Protein AF-A0A7W8PCS7-F1 (afdb_monomer)

Radius of gyration: 32.07 Å; Cα contacts (8 Å, |Δi|>4): 501; chains: 1; bounding box: 100×51×96 Å

pLDDT: mean 72.86, std 17.25, range [22.09, 92.94]

Foldseek 3Di:
DDDDDDDPDDPPDDPDPPPPVPDPPPPVVCLQPLDFPPLVVLLVLLVLLLVLLVLLVVLVVVCVVLVFDALVSQVSLCVSDPCQLNVDDSVQGHNHGDNRSSVSNLLSSLVSLLVSLLSLLVSLLVLLVSLLCLLQVDDPDPPDRCGLLNLLVLLLLLLVLLLVLLVLVVVLLVVVQVFFKDWLPDPPPPGCHSVNLLVVLVVLVCCLQPNPDPRLNLLLLCLLVVFPLQLQLQQLLVFLVLVLVVLVLLLVLLVLLLPQDPQPPRDPVNLVSNLVSLVVLLDFSWTQGPNDTDGLVRSLVVSVCSSCVSVPPGPPCDDRSNSSSVSSNVSSVRRPLSSSSVSSVSCSVSSVSVSVSSVSVSVVSVVCSVRPPDPVSSVSNSSSSSSSSSSSSVSSSSSSSSSCSSSSSSVSSSVVSVSSLVSSLVSLVCQQNTMDGPVSHRDPSSVVSNVVSVPDDD

Mean predicted aligned error: 13.38 Å

Solvent-accessible surface area (backbone atoms only — not comparable to full-atom values): 25421 Å² total; per-residue (Å²): 140,88,85,90,78,89,88,86,85,87,86,83,85,82,88,78,75,81,77,79,74,74,86,69,71,76,64,58,73,60,63,67,66,71,67,64,73,95,46,58,70,42,52,50,49,32,50,53,30,50,55,52,37,51,53,44,52,51,52,49,52,50,35,60,74,60,69,22,33,22,32,68,58,51,53,54,39,43,75,77,32,84,53,38,42,79,60,55,62,65,87,73,40,43,85,55,63,31,72,62,60,37,67,48,37,52,50,39,41,57,49,49,42,52,53,30,46,44,53,31,46,54,30,38,42,51,51,46,51,52,42,46,35,54,62,38,46,40,62,102,56,99,63,70,77,48,38,48,66,53,56,31,50,50,38,50,49,34,44,52,49,33,28,52,50,32,52,53,50,51,51,40,52,56,53,50,68,75,55,65,44,31,56,67,87,68,76,65,94,50,54,58,48,66,65,56,54,50,49,50,50,50,52,54,51,39,54,75,56,70,40,98,67,86,65,62,43,62,60,48,54,28,50,58,67,69,26,71,39,54,53,54,59,38,50,46,34,73,37,38,63,56,51,44,52,50,51,48,50,51,36,53,41,43,45,60,48,53,72,55,71,58,81,70,72,57,45,75,63,56,54,50,51,42,54,50,42,31,56,60,52,51,53,80,62,71,43,72,55,96,92,38,84,35,40,53,62,57,46,49,50,48,52,51,49,34,61,58,53,57,73,78,76,54,94,79,72,77,70,54,72,71,52,52,35,53,23,44,52,47,45,59,78,64,54,42,51,46,56,24,55,58,34,54,45,67,39,43,66,51,49,54,49,35,41,54,39,49,53,45,38,43,52,48,52,58,50,42,69,78,60,56,86,49,75,66,60,54,67,59,47,50,61,46,51,45,51,21,50,50,38,48,39,50,53,52,47,40,49,34,44,50,51,47,54,52,53,50,50,48,52,50,52,37,51,51,22,53,52,51,50,50,51,52,48,54,51,28,50,51,44,47,72,44,33,16,35,88,84,71,41,48,48,64,63,40,50,54,48,42,64,52,54,72,69,62,81,131

Secondary structure (DSSP, 8-state):
-----S--SSSSS-S--------S-THHHHHTT----S-HHHHHHHHHHHHHHHHHHHHHHHHHHHTSB-HHHHHHHHHHSTTTTTS--GGGS-SS-BSTTHHHHHHHHHHHHHHHHHHHHHHHHHHHHHHHHHHHT--SSSS----HHHHHHHHHHHHHHHHHHHHHHHHHHHHHHHS--EETT-SSS----HHHHHHHHHHHHHHHHHSS-SSHHHHHHHHHTT-HHHHHHHHGGGGHHHHHHHHHHHHHHHHHHHT---TTT--HHHHHHHHHHHHHHTS--EEEETTEEEEHHHHHHHHHHHHHHGGGT-SS----HHHHHHHHHHHHHH--HHHHHHHHHTTHHHHHHHHHHHHHHHHHHHHHHHH---HHHHHHHHHHHHHHHHHHHHHHHHHHHHHHHHHHHHHHHHHHHHHHHHHHHHHHHHHHHHEE-TTSSPPHHHHHHHHHHTT---

Sequence (458 aa):
MFNQSMNAGLNAGVDDYDTDLEVVPQIVETIGTGAPPELEEETEAITAMEERIEDLLVLRAEIRKQRGMSQALAIEGLRITPDFGDGAPMSFYSLQPGRTRLALASESIVSGIWDAIKSALAALRRMIGKTIRWIKGGSDEEEKDVSLDEAASETEKNIAALVKVAEELLDALKASHQGRYRSRDGGGPAQLSFEQIVEYVQGTSRNYFYGDQPGPEKLFLDLLHNGEYSQAISAIGGLVEGLAVIIRQRVNLLDSIVEKDFRESASAIDVHVVLHDLSELEKPLIVQFEGRSLTLDELNALLRDLRHGGDRKRERDRPAIDELYTAFSRIQRQLNISESIRSLRKLTPLMASMDSHVGALETTVTQLLFHLGSDEVTEMLCPALLSAVAKLGRDVSDLGVLVHNVLSYAAGIRLTAQMAIRLAKDITHFIVENIVDETGKAPVEWMELGARLERIRY

Structure (mmCIF, N/CA/C/O backbone):
data_AF-A0A7W8PCS7-F1
#
_entry.id   AF-A0A7W8PCS7-F1
#
loop_
_atom_site.group_PDB
_atom_site.id
_atom_site.type_symbol
_atom_site.label_atom_id
_atom_site.label_alt_id
_atom_site.label_comp_id
_atom_site.label_asym_id
_atom_site.label_entity_id
_atom_site.label_seq_id
_atom_site.pdbx_PDB_ins_code
_atom_site.Cartn_x
_atom_site.Cartn_y
_atom_site.Cartn_z
_atom_site.occupancy
_atom_site.B_iso_or_equiv
_atom_site.auth_seq_id
_atom_site.auth_comp_id
_atom_site.auth_asym_id
_atom_site.auth_atom_id
_atom_site.pdbx_PDB_model_num
ATOM 1 N N . MET A 1 1 ? -66.030 31.370 19.483 1.00 35.72 1 MET A N 1
ATOM 2 C CA . MET A 1 1 ? -66.066 30.222 20.416 1.00 35.72 1 MET A CA 1
ATOM 3 C C . MET A 1 1 ? -65.594 28.983 19.672 1.00 35.72 1 MET A C 1
ATOM 5 O O . MET A 1 1 ? -65.906 28.879 18.495 1.00 35.72 1 MET A O 1
ATOM 9 N N . PHE A 1 2 ? -64.914 28.094 20.406 1.00 22.09 2 PHE A N 1
ATOM 10 C CA . PHE A 1 2 ? -64.320 26.791 20.056 1.00 22.09 2 PHE A CA 1
ATOM 11 C C . PHE A 1 2 ? -62.859 26.727 19.550 1.00 22.09 2 PHE A C 1
ATOM 13 O O . PHE A 1 2 ? -62.557 26.976 18.391 1.00 22.09 2 PHE A O 1
ATOM 20 N N . ASN A 1 3 ? -62.017 26.310 20.512 1.00 23.69 3 ASN A N 1
ATOM 21 C CA . ASN A 1 3 ? -60.804 25.479 20.494 1.00 23.69 3 ASN A CA 1
ATOM 22 C C . ASN A 1 3 ? -59.566 25.889 19.679 1.00 23.69 3 ASN A C 1
ATOM 24 O O . ASN A 1 3 ? -59.302 25.363 18.604 1.00 23.69 3 ASN A O 1
ATOM 28 N N . GLN A 1 4 ? -58.707 26.683 20.327 1.00 25.30 4 GLN A N 1
ATOM 29 C CA . GLN A 1 4 ? -57.254 26.503 20.287 1.00 25.30 4 GLN A CA 1
ATOM 30 C C . GLN A 1 4 ? -56.830 25.808 21.588 1.00 25.30 4 GLN A C 1
ATOM 32 O O . GLN A 1 4 ? -56.930 26.396 22.663 1.00 25.30 4 GLN A O 1
ATOM 37 N N . SER A 1 5 ? -56.384 24.555 21.507 1.00 25.56 5 SER A N 1
ATOM 38 C CA . SER A 1 5 ? -55.728 23.868 22.620 1.00 25.56 5 SER A CA 1
ATOM 39 C C . SER A 1 5 ? -54.672 22.899 22.098 1.00 25.56 5 SER A C 1
ATOM 41 O O . SER A 1 5 ? -54.988 22.041 21.280 1.00 25.56 5 SER A O 1
ATOM 43 N N . MET A 1 6 ? -53.471 23.028 22.667 1.00 27.50 6 MET A N 1
ATOM 44 C CA . MET A 1 6 ? -52.442 21.994 22.819 1.00 27.50 6 MET A CA 1
ATOM 45 C C . MET A 1 6 ? -51.806 21.443 21.537 1.00 27.50 6 MET A C 1
ATOM 47 O O . MET A 1 6 ? -52.223 20.417 21.018 1.00 27.50 6 MET A O 1
ATOM 51 N N . ASN A 1 7 ? -50.739 22.107 21.079 1.00 26.80 7 ASN A N 1
ATOM 52 C CA . ASN A 1 7 ? -49.575 21.430 20.477 1.00 26.80 7 ASN A CA 1
ATOM 53 C C . ASN A 1 7 ? -48.303 22.305 20.430 1.00 26.80 7 ASN A C 1
ATOM 55 O O . ASN A 1 7 ? -47.402 22.070 19.633 1.00 26.80 7 ASN A O 1
ATOM 59 N N . ALA A 1 8 ? -48.205 23.318 21.293 1.00 25.59 8 ALA A N 1
ATOM 60 C CA . ALA A 1 8 ? -47.014 24.151 21.423 1.00 25.59 8 ALA A CA 1
ATOM 61 C C . ALA A 1 8 ? -46.403 23.896 22.804 1.00 25.59 8 ALA A C 1
ATOM 63 O O . ALA A 1 8 ? -46.869 24.462 23.790 1.00 25.59 8 ALA A O 1
ATOM 64 N N . GLY A 1 9 ? -45.431 22.986 22.891 1.00 25.06 9 GLY A N 1
ATOM 65 C CA . GLY A 1 9 ? -44.785 22.692 24.174 1.00 25.06 9 GLY A CA 1
ATOM 66 C C . GLY A 1 9 ? -43.694 21.621 24.204 1.00 25.06 9 GLY A C 1
ATOM 67 O O . GLY A 1 9 ? -43.386 21.171 25.296 1.00 25.06 9 GLY A O 1
ATOM 68 N N . LEU A 1 10 ? -43.121 21.196 23.068 1.00 26.69 10 LEU A N 1
ATOM 69 C CA . LEU A 1 10 ? -42.016 20.215 23.055 1.00 26.69 10 LEU A CA 1
ATOM 70 C C . LEU A 1 10 ? -40.837 20.565 22.123 1.00 26.69 10 LEU A C 1
ATOM 72 O O . LEU A 1 10 ? -39.890 19.798 22.054 1.00 26.69 10 LEU A O 1
ATOM 76 N N . ASN A 1 11 ? -40.841 21.732 21.465 1.00 29.06 11 ASN A N 1
ATOM 77 C CA . ASN A 1 11 ? -39.779 22.146 20.526 1.00 29.06 11 ASN A CA 1
ATOM 78 C C . ASN A 1 11 ? -39.119 23.485 20.905 1.00 29.06 11 ASN A C 1
ATOM 80 O O . ASN A 1 11 ? -38.812 24.297 20.039 1.00 29.06 11 ASN A O 1
ATOM 84 N N . ALA A 1 12 ? -38.929 23.758 22.193 1.00 25.73 12 ALA A N 1
ATOM 85 C CA . ALA A 1 12 ? -38.220 24.956 22.639 1.00 25.73 12 ALA A CA 1
ATOM 86 C C . ALA A 1 12 ? -37.066 24.542 23.556 1.00 25.73 12 ALA A C 1
ATOM 88 O O . ALA A 1 12 ? -37.267 24.416 24.760 1.00 25.73 12 ALA A O 1
ATOM 89 N N . GLY A 1 13 ? -35.885 24.292 22.979 1.00 26.06 13 GLY A N 1
ATOM 90 C CA . GLY A 1 13 ? -34.669 24.093 23.778 1.00 26.06 13 GLY A CA 1
ATOM 91 C C . GLY A 1 13 ? -33.547 23.226 23.200 1.00 26.06 13 GLY A C 1
ATOM 92 O O . GLY A 1 13 ? -32.742 22.761 23.993 1.00 26.06 13 GLY A O 1
ATOM 93 N N . VAL A 1 14 ? -33.466 22.975 21.885 1.00 30.11 14 VAL A N 1
ATOM 94 C CA . VAL A 1 14 ? -32.382 22.139 21.301 1.00 30.11 14 VAL A CA 1
ATOM 95 C C . VAL A 1 14 ? -31.400 22.938 20.421 1.00 30.11 14 VAL A C 1
ATOM 97 O O . VAL A 1 14 ? -30.442 22.377 19.907 1.00 30.11 14 VAL A O 1
ATOM 100 N N . ASP A 1 15 ? -31.562 24.257 20.299 1.00 27.44 15 ASP A N 1
ATOM 101 C CA . ASP A 1 15 ? -30.831 25.051 19.293 1.00 27.44 15 ASP A CA 1
ATOM 102 C C . ASP A 1 15 ? -29.616 25.842 19.817 1.00 27.44 15 ASP A C 1
ATOM 104 O O . ASP A 1 15 ? -29.203 26.789 19.160 1.00 27.44 15 ASP A O 1
ATOM 108 N N . ASP A 1 16 ? -29.015 25.488 20.960 1.00 26.64 16 ASP A N 1
ATOM 109 C CA . ASP A 1 16 ? -27.840 26.236 21.463 1.00 26.64 16 ASP A CA 1
ATOM 110 C C . ASP A 1 16 ? -26.758 25.351 22.108 1.00 26.64 16 ASP A C 1
ATOM 112 O O . ASP A 1 16 ? -26.141 25.702 23.114 1.00 26.64 16 ASP A O 1
ATOM 116 N N . TYR A 1 17 ? -26.503 24.176 21.522 1.00 32.69 17 TYR A N 1
ATOM 117 C CA . TYR A 1 17 ? -25.224 23.504 21.753 1.00 32.69 17 TYR A CA 1
ATOM 118 C C . TYR A 1 17 ? -24.184 24.145 20.844 1.00 32.69 17 TYR A C 1
ATOM 120 O O . TYR A 1 17 ? -24.007 23.725 19.701 1.00 32.69 17 TYR A O 1
ATOM 128 N N . ASP A 1 18 ? -23.534 25.175 21.382 1.00 27.67 18 ASP A N 1
ATOM 129 C CA . ASP A 1 18 ? -22.300 25.768 20.876 1.00 27.67 18 ASP A CA 1
ATOM 130 C C . ASP A 1 18 ? -21.301 24.625 20.628 1.00 27.67 18 ASP A C 1
ATOM 132 O O . ASP A 1 18 ? -20.726 24.023 21.541 1.00 27.67 18 ASP A O 1
ATOM 136 N N . THR A 1 19 ? -21.239 24.189 19.372 1.00 35.00 19 THR A N 1
ATOM 137 C CA . THR A 1 19 ? -20.395 23.094 18.918 1.00 35.00 19 THR A CA 1
ATOM 138 C C . THR A 1 19 ? -18.961 23.587 18.873 1.00 35.00 19 THR A C 1
ATOM 140 O O . THR A 1 19 ? -18.465 23.948 17.807 1.00 35.00 19 THR A O 1
ATOM 143 N N . ASP A 1 20 ? -18.278 23.509 20.013 1.00 31.84 20 ASP A N 1
ATOM 144 C CA . ASP A 1 20 ? -16.819 23.398 20.092 1.00 31.84 20 ASP A CA 1
ATOM 145 C C . ASP A 1 20 ? -16.397 22.046 19.479 1.00 31.84 20 ASP A C 1
ATOM 147 O O . ASP A 1 20 ? -15.978 21.100 20.145 1.00 31.84 20 ASP A O 1
ATOM 151 N N . LEU A 1 21 ? -16.582 21.939 18.162 1.00 40.50 21 LEU A N 1
ATOM 152 C CA . LEU A 1 21 ? -16.043 20.904 17.280 1.00 40.50 21 LEU A CA 1
ATOM 153 C C . LEU A 1 21 ? -14.617 21.272 16.834 1.00 40.50 21 LEU A C 1
ATOM 155 O O . LEU A 1 21 ? -14.089 20.709 15.878 1.00 40.50 21 LEU A O 1
ATOM 159 N N . GLU A 1 22 ? -13.990 22.229 17.515 1.00 33.91 22 GLU A N 1
ATOM 160 C CA . GLU A 1 22 ? -12.574 22.514 17.382 1.00 33.91 22 GLU A CA 1
ATOM 161 C C . GLU A 1 22 ? -11.803 21.520 18.258 1.00 33.91 22 GLU A C 1
ATOM 163 O O . GLU A 1 22 ? -12.094 21.340 19.437 1.00 33.91 22 GLU A O 1
ATOM 168 N N . VAL A 1 23 ? -10.795 20.876 17.669 1.00 35.09 23 VAL A N 1
ATOM 169 C CA . VAL A 1 23 ? -9.954 19.815 18.253 1.00 35.09 23 VAL A CA 1
ATOM 170 C C . VAL A 1 23 ? -10.516 18.387 18.123 1.00 35.09 23 VAL A C 1
ATOM 172 O O . VAL A 1 23 ? -10.545 17.601 19.065 1.00 35.09 23 VAL A O 1
ATOM 175 N N . VAL A 1 24 ? -10.821 17.977 16.890 1.00 35.34 24 VAL A N 1
ATOM 176 C CA . VAL A 1 24 ? -10.373 16.651 16.430 1.00 35.34 24 VAL A CA 1
ATOM 177 C C . VAL A 1 24 ? -9.340 16.928 15.340 1.00 35.34 24 VAL A C 1
ATOM 179 O O . VAL A 1 24 ? -9.722 17.440 14.289 1.00 35.34 24 VAL A O 1
ATOM 182 N N . PRO A 1 25 ? -8.034 16.709 15.581 1.00 33.66 25 PRO A N 1
ATOM 183 C CA . PRO A 1 25 ? -7.016 17.027 14.585 1.00 33.66 25 PRO A CA 1
ATOM 184 C C . PRO A 1 25 ? -7.327 16.295 13.274 1.00 33.66 25 PRO A C 1
ATOM 186 O O . PRO A 1 25 ? -7.871 15.190 13.311 1.00 33.66 25 PRO A O 1
ATOM 189 N N . GLN A 1 26 ? -6.975 16.951 12.162 1.00 32.97 26 GLN A N 1
ATOM 190 C CA . GLN A 1 26 ? -7.122 16.694 10.710 1.00 32.97 26 GLN A CA 1
ATOM 191 C C . GLN A 1 26 ? -7.088 15.243 10.177 1.00 32.97 26 GLN A C 1
ATOM 193 O O . GLN A 1 26 ? -7.220 15.011 8.981 1.00 32.97 26 GLN A O 1
ATOM 198 N N . ILE A 1 27 ? -6.996 14.235 11.036 1.00 35.88 27 ILE A N 1
ATOM 199 C CA . ILE A 1 27 ? -7.183 12.819 10.727 1.00 35.88 27 ILE A CA 1
ATOM 200 C C . ILE A 1 27 ? -8.576 12.582 10.093 1.00 35.88 27 ILE A C 1
ATOM 202 O O . ILE A 1 27 ? -8.740 11.682 9.280 1.00 35.88 27 ILE A O 1
ATOM 206 N N . VAL A 1 28 ? -9.584 13.411 10.398 1.00 35.84 28 VAL A N 1
ATOM 207 C CA . VAL A 1 28 ? -10.957 13.277 9.862 1.00 35.84 28 VAL A CA 1
ATOM 208 C C . VAL A 1 28 ? -11.056 13.542 8.350 1.00 35.84 28 VAL A C 1
ATOM 210 O O . VAL A 1 28 ? -11.865 12.889 7.689 1.00 35.84 28 VAL A O 1
ATOM 213 N N . GLU A 1 29 ? -10.220 14.410 7.770 1.00 35.28 29 GLU A N 1
ATOM 214 C CA . GLU A 1 29 ? -10.326 14.761 6.340 1.00 35.28 29 GLU A CA 1
ATOM 215 C C . GLU A 1 29 ? -9.926 13.605 5.403 1.00 35.28 29 GLU A C 1
ATOM 217 O O . GLU A 1 29 ? -10.442 13.506 4.292 1.00 35.28 29 GLU A O 1
ATOM 222 N N . THR A 1 30 ? -9.110 12.655 5.875 1.00 36.28 30 THR A N 1
ATOM 223 C CA . THR A 1 30 ? -8.760 11.424 5.135 1.00 36.28 30 THR A CA 1
ATOM 224 C C . THR A 1 30 ? -9.607 10.206 5.528 1.00 36.28 30 THR A C 1
ATOM 226 O O . THR A 1 30 ? -9.775 9.287 4.727 1.00 36.28 30 THR A O 1
ATOM 229 N N . ILE A 1 31 ? -10.210 10.192 6.725 1.00 40.75 31 ILE A N 1
ATOM 230 C CA . ILE A 1 31 ? -11.092 9.099 7.184 1.00 40.75 31 ILE A CA 1
ATOM 231 C C . ILE A 1 31 ? -12.444 9.109 6.444 1.00 40.75 31 ILE A C 1
ATOM 233 O O . ILE A 1 31 ? -13.017 8.046 6.190 1.00 40.75 31 ILE A O 1
ATOM 237 N N . GLY A 1 32 ? -12.959 10.292 6.090 1.00 34.09 32 GLY A N 1
ATOM 238 C CA . GLY A 1 32 ? -14.275 10.453 5.458 1.00 34.09 32 GLY A CA 1
ATOM 239 C C . GLY A 1 32 ? -14.321 10.196 3.947 1.00 34.09 32 GLY A C 1
ATOM 240 O O . GLY A 1 32 ? -15.388 9.887 3.420 1.00 34.09 32 GLY A O 1
ATOM 241 N N . THR A 1 33 ? -13.191 10.288 3.240 1.00 35.16 33 THR A N 1
ATOM 242 C CA . THR A 1 33 ? -13.159 10.172 1.769 1.00 35.16 33 THR A CA 1
ATOM 243 C C . THR A 1 33 ? -12.945 8.744 1.277 1.00 35.16 33 THR A C 1
ATOM 245 O O . THR A 1 33 ? -13.315 8.432 0.148 1.00 35.16 33 THR A O 1
ATOM 248 N N . GLY A 1 34 ? -12.381 7.851 2.103 1.00 38.00 34 GLY A N 1
ATOM 249 C CA . GLY A 1 34 ? -12.066 6.480 1.687 1.00 38.00 34 GLY A CA 1
ATOM 250 C C . GLY A 1 34 ? -11.111 6.408 0.492 1.00 38.00 34 GLY A C 1
ATOM 251 O O . GLY A 1 34 ? -11.083 5.380 -0.186 1.00 38.00 34 GLY A O 1
ATOM 252 N N . ALA A 1 35 ? -10.373 7.489 0.222 1.00 37.91 35 ALA A N 1
ATOM 253 C CA . ALA A 1 35 ? -9.422 7.533 -0.868 1.00 37.91 35 ALA A CA 1
ATOM 254 C C . ALA A 1 35 ? -8.229 6.631 -0.508 1.00 37.91 35 ALA A C 1
ATOM 256 O O . ALA A 1 35 ? -7.628 6.816 0.557 1.00 37.91 35 ALA A O 1
ATOM 257 N N . PRO A 1 36 ? -7.913 5.622 -1.342 1.00 46.03 36 PRO A N 1
ATOM 258 C CA . PRO A 1 36 ? -6.699 4.845 -1.177 1.00 46.03 36 PRO A CA 1
ATOM 259 C C . PRO A 1 36 ? -5.480 5.777 -1.242 1.00 46.03 36 PRO A C 1
ATOM 261 O O . PRO A 1 36 ? -5.586 6.907 -1.720 1.00 46.03 36 PRO A O 1
ATOM 264 N N . PRO A 1 37 ? -4.323 5.319 -0.751 1.00 55.72 37 PRO A N 1
ATOM 265 C CA . PRO A 1 37 ? -3.089 6.084 -0.830 1.00 55.72 37 PRO A CA 1
ATOM 266 C C . PRO A 1 37 ? -2.850 6.709 -2.217 1.00 55.72 37 PRO A C 1
ATOM 268 O O . PRO A 1 37 ? -2.984 6.011 -3.221 1.00 55.72 37 PRO A O 1
ATOM 271 N N . GLU A 1 38 ? -2.456 7.990 -2.271 1.00 64.00 38 GLU A N 1
ATOM 272 C CA . GLU A 1 38 ? -2.050 8.686 -3.506 1.00 64.00 38 GLU A CA 1
ATOM 273 C C . GLU A 1 38 ? -0.718 8.110 -4.026 1.00 64.00 38 GLU A C 1
ATOM 275 O O . GLU A 1 38 ? 0.360 8.689 -3.871 1.00 64.00 38 GLU A O 1
ATOM 280 N N . LEU A 1 39 ? -0.791 6.899 -4.577 1.00 72.88 39 LEU A N 1
ATOM 281 C CA . LEU A 1 39 ? 0.263 6.216 -5.331 1.00 72.88 39 LEU A CA 1
ATOM 282 C C . LEU A 1 39 ? -0.055 6.180 -6.829 1.00 72.88 39 LEU A C 1
ATOM 284 O O . LEU A 1 39 ? 0.691 5.574 -7.598 1.00 72.88 39 LEU A O 1
ATOM 288 N N . GLU A 1 40 ? -1.183 6.769 -7.235 1.00 76.31 40 GLU A N 1
ATOM 289 C CA . GLU A 1 40 ? -1.641 6.800 -8.623 1.00 76.31 40 GLU A CA 1
ATOM 290 C C . GLU A 1 40 ? -0.600 7.489 -9.504 1.00 76.31 40 GLU A C 1
ATOM 292 O O . GLU A 1 40 ? -0.167 6.893 -10.483 1.00 76.31 40 GLU A O 1
ATOM 297 N N . GLU A 1 41 ? -0.061 8.635 -9.072 1.00 81.75 41 GLU A N 1
ATOM 298 C CA . GLU A 1 41 ? 1.001 9.345 -9.795 1.00 81.75 41 GLU A CA 1
ATOM 299 C C . GLU A 1 41 ? 2.244 8.475 -10.034 1.00 81.75 41 GLU A C 1
ATOM 301 O O . GLU A 1 41 ? 2.782 8.435 -11.141 1.00 81.75 41 GLU A O 1
ATOM 306 N N . GLU A 1 42 ? 2.737 7.762 -9.014 1.00 86.44 42 GLU A N 1
ATOM 307 C CA . GLU A 1 42 ? 3.893 6.883 -9.188 1.00 86.44 42 GLU A CA 1
ATOM 308 C C . GLU A 1 42 ? 3.573 5.641 -10.029 1.00 86.44 42 GLU A C 1
ATOM 310 O O . GLU A 1 42 ? 4.432 5.179 -10.782 1.00 86.44 42 GLU A O 1
ATOM 315 N N . THR A 1 43 ? 2.352 5.114 -9.931 1.00 82.50 43 THR A N 1
ATOM 316 C CA . THR A 1 43 ? 1.900 3.955 -10.716 1.00 82.50 43 THR A CA 1
ATOM 317 C C . THR A 1 43 ? 1.757 4.321 -12.194 1.00 82.50 43 THR A C 1
ATOM 319 O O . THR A 1 43 ? 2.242 3.595 -13.066 1.00 82.50 43 THR A O 1
ATOM 322 N N . GLU A 1 44 ? 1.160 5.477 -12.485 1.00 85.75 44 GLU A N 1
ATOM 323 C CA . GLU A 1 44 ? 1.086 6.067 -13.822 1.00 85.75 44 GLU A CA 1
ATOM 324 C C . GLU A 1 44 ? 2.481 6.367 -14.364 1.00 85.75 44 GLU A C 1
ATOM 326 O O . GLU A 1 44 ? 2.773 6.044 -15.513 1.00 85.75 44 GLU A O 1
ATOM 331 N N . ALA A 1 45 ? 3.379 6.910 -13.535 1.00 85.50 45 ALA A N 1
ATOM 332 C CA . ALA A 1 45 ? 4.755 7.165 -13.941 1.00 85.50 45 ALA A CA 1
ATOM 333 C C . ALA A 1 45 ? 5.479 5.875 -14.349 1.00 85.50 45 ALA A C 1
ATOM 335 O O . ALA A 1 45 ? 6.154 5.867 -15.374 1.00 85.50 45 ALA A O 1
ATOM 336 N N . ILE A 1 46 ? 5.338 4.784 -13.586 1.00 86.00 46 ILE A N 1
ATOM 337 C CA . ILE A 1 46 ? 5.941 3.491 -13.943 1.00 86.00 46 ILE A CA 1
ATOM 338 C C . ILE A 1 46 ? 5.333 2.951 -15.244 1.00 86.00 46 ILE A C 1
ATOM 340 O O . ILE A 1 46 ? 6.085 2.559 -16.133 1.00 86.00 46 ILE A O 1
ATOM 344 N N . THR A 1 47 ? 4.007 3.006 -15.389 1.00 85.25 47 THR A N 1
ATOM 345 C CA . THR A 1 47 ? 3.299 2.561 -16.605 1.00 85.25 47 THR A CA 1
ATOM 346 C C . THR A 1 47 ? 3.746 3.361 -17.835 1.00 85.25 47 THR A C 1
ATOM 348 O O . THR A 1 47 ? 4.055 2.795 -18.879 1.00 85.25 47 THR A O 1
ATOM 351 N N . ALA A 1 48 ? 3.892 4.681 -17.706 1.00 87.31 48 ALA A N 1
ATOM 352 C CA . ALA A 1 48 ? 4.396 5.533 -18.779 1.00 87.31 48 ALA A CA 1
ATOM 353 C C . ALA A 1 48 ? 5.851 5.197 -19.165 1.00 87.31 48 ALA A C 1
ATOM 355 O O . ALA A 1 48 ? 6.224 5.313 -20.334 1.00 87.31 48 ALA A O 1
ATOM 356 N N . MET A 1 49 ? 6.690 4.768 -18.211 1.00 89.94 49 MET A N 1
ATOM 357 C CA . MET A 1 49 ? 8.043 4.282 -18.520 1.00 89.94 49 MET A CA 1
ATOM 358 C C . MET A 1 49 ? 8.022 2.917 -19.225 1.00 89.94 49 MET A C 1
ATOM 360 O O . MET A 1 49 ? 8.878 2.687 -20.081 1.00 89.94 49 MET A O 1
ATOM 364 N N . GLU A 1 50 ? 7.053 2.045 -18.916 1.00 86.81 50 GLU A N 1
ATOM 365 C CA . GLU A 1 50 ? 6.799 0.797 -19.655 1.00 86.81 50 GLU A CA 1
ATOM 366 C C . GLU A 1 50 ? 6.492 1.059 -21.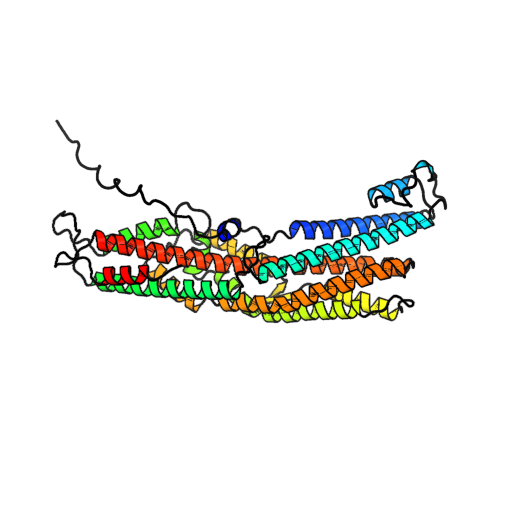126 1.00 86.81 50 GLU A C 1
ATOM 368 O O . GLU A 1 50 ? 7.221 0.575 -21.997 1.00 86.81 50 GLU A O 1
ATOM 373 N N . GLU A 1 51 ? 5.494 1.899 -21.396 1.00 87.88 51 GLU A N 1
ATOM 374 C CA . GLU A 1 51 ? 5.099 2.274 -22.758 1.00 87.88 51 GLU A CA 1
ATOM 375 C C . GLU A 1 51 ? 6.266 2.909 -23.528 1.00 87.88 51 GLU A C 1
ATOM 377 O O . GLU A 1 51 ? 6.550 2.551 -24.672 1.00 87.88 51 GLU A O 1
ATOM 382 N N . ARG A 1 52 ? 7.018 3.807 -22.876 1.00 89.50 52 ARG A N 1
ATOM 383 C CA . ARG A 1 52 ? 8.183 4.461 -23.485 1.00 89.50 52 ARG A CA 1
ATOM 384 C C . ARG A 1 52 ? 9.275 3.465 -23.880 1.00 89.50 52 ARG A C 1
ATOM 386 O O . ARG A 1 52 ? 9.904 3.632 -24.926 1.00 89.50 52 ARG A O 1
ATOM 393 N N . ILE A 1 53 ? 9.544 2.455 -23.052 1.00 87.81 53 ILE A N 1
ATOM 394 C CA . ILE A 1 53 ? 10.557 1.434 -23.351 1.00 87.81 53 ILE A CA 1
ATOM 395 C 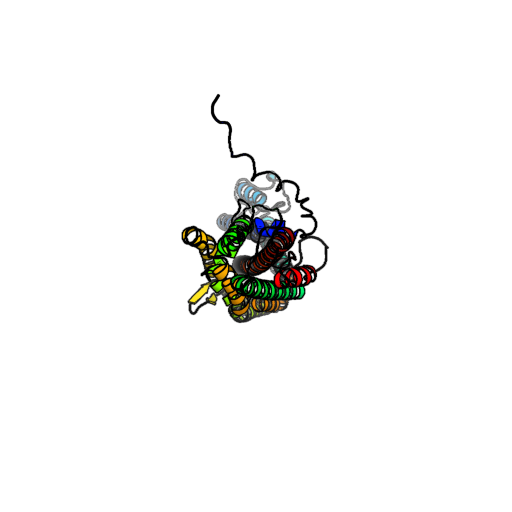C . ILE A 1 53 ? 10.094 0.533 -24.495 1.00 87.81 53 ILE A C 1
ATOM 397 O O . ILE A 1 53 ? 10.899 0.234 -25.380 1.00 87.81 53 ILE A O 1
ATOM 401 N N . GLU A 1 54 ? 8.819 0.145 -24.523 1.00 88.50 54 GLU A N 1
ATOM 402 C CA . GLU A 1 54 ? 8.246 -0.625 -25.630 1.00 88.50 54 GLU A CA 1
ATOM 403 C C . GLU A 1 54 ? 8.379 0.131 -26.960 1.00 88.50 54 GLU A C 1
ATOM 405 O O . GLU A 1 54 ? 8.932 -0.409 -27.923 1.00 88.50 54 GLU A O 1
ATOM 410 N N . ASP A 1 55 ? 7.999 1.410 -26.988 1.00 90.50 55 ASP A N 1
ATOM 411 C CA . ASP A 1 55 ? 8.129 2.279 -28.161 1.00 90.50 55 ASP A CA 1
ATOM 412 C C . ASP A 1 55 ? 9.589 2.379 -28.651 1.00 90.50 55 ASP A C 1
ATOM 414 O O . ASP A 1 55 ? 9.870 2.274 -29.852 1.00 90.50 55 ASP A O 1
ATOM 418 N N . LEU A 1 56 ? 10.555 2.518 -27.733 1.00 90.56 56 LEU A N 1
ATOM 419 C CA . LEU A 1 56 ? 11.985 2.551 -28.064 1.00 90.56 56 LEU A CA 1
ATOM 420 C C . LEU A 1 56 ? 12.498 1.215 -28.623 1.00 90.56 56 LEU A C 1
ATOM 422 O O . LEU A 1 56 ? 13.306 1.209 -29.559 1.00 90.56 56 LEU A O 1
ATOM 426 N N . LEU A 1 57 ? 12.031 0.083 -28.092 1.00 88.12 57 LEU A N 1
ATOM 427 C CA . LEU A 1 57 ? 12.376 -1.249 -28.596 1.00 88.12 57 LEU A CA 1
ATOM 428 C C . LEU A 1 57 ? 11.778 -1.498 -29.988 1.00 88.12 57 LEU A C 1
ATOM 430 O O . LEU A 1 57 ? 12.469 -2.027 -30.865 1.00 88.12 57 LEU A O 1
ATOM 434 N N . VAL A 1 58 ? 10.540 -1.058 -30.229 1.00 90.94 58 VAL A N 1
ATOM 435 C CA . VAL A 1 58 ? 9.889 -1.113 -31.548 1.00 90.94 58 VAL A CA 1
ATOM 436 C C . VAL A 1 58 ? 10.651 -0.260 -32.562 1.00 90.94 58 VAL A C 1
ATOM 438 O O . VAL A 1 58 ? 10.994 -0.745 -33.646 1.00 90.94 58 VAL A O 1
ATOM 441 N N . LEU A 1 59 ? 10.991 0.983 -32.204 1.00 91.44 59 LEU A N 1
ATOM 442 C CA . LEU A 1 59 ? 11.778 1.873 -33.057 1.00 91.44 59 LEU A CA 1
ATOM 443 C C . LEU A 1 59 ? 13.128 1.244 -33.424 1.00 91.44 59 LEU A C 1
ATOM 445 O O . LEU A 1 59 ? 13.542 1.262 -34.586 1.00 91.44 59 LEU A O 1
ATOM 449 N N . ARG A 1 60 ? 13.800 0.625 -32.450 1.00 88.56 60 ARG A N 1
ATOM 450 C CA . ARG A 1 60 ? 15.066 -0.084 -32.662 1.00 88.56 60 ARG A CA 1
ATOM 451 C C . ARG A 1 60 ? 14.928 -1.259 -33.622 1.00 88.56 60 ARG A C 1
ATOM 453 O O . ARG A 1 60 ? 15.766 -1.423 -34.515 1.00 88.56 60 ARG A O 1
ATOM 460 N N . ALA A 1 61 ? 13.886 -2.072 -33.459 1.00 88.94 61 ALA A N 1
ATOM 461 C CA . ALA A 1 61 ? 13.610 -3.199 -34.341 1.00 88.94 61 ALA A CA 1
ATOM 462 C C . ALA A 1 61 ? 13.396 -2.730 -35.789 1.00 88.94 61 ALA A C 1
ATOM 464 O O . ALA A 1 61 ? 13.933 -3.331 -36.726 1.00 88.94 61 ALA A O 1
ATOM 465 N N . GLU A 1 62 ? 12.692 -1.613 -35.980 1.00 90.75 62 GLU A N 1
ATOM 466 C CA . GLU A 1 62 ? 12.460 -1.042 -37.305 1.00 90.75 62 GLU A CA 1
ATOM 467 C C . GLU A 1 62 ? 13.749 -0.460 -37.919 1.00 90.75 62 GLU A C 1
ATOM 469 O O . GLU A 1 62 ? 14.036 -0.722 -39.090 1.00 90.75 62 GLU A O 1
ATOM 474 N N . ILE A 1 63 ? 14.600 0.216 -37.136 1.00 89.19 63 ILE A N 1
ATOM 475 C CA . ILE A 1 63 ? 15.933 0.674 -37.581 1.00 89.19 63 ILE A CA 1
ATOM 476 C C . ILE A 1 63 ? 16.792 -0.507 -38.054 1.00 89.19 63 ILE A C 1
ATOM 478 O O . ILE A 1 63 ? 17.417 -0.450 -39.120 1.00 89.19 63 ILE A O 1
ATOM 482 N N . ARG A 1 64 ? 16.806 -1.610 -37.293 1.00 87.56 64 ARG A N 1
ATOM 483 C CA . ARG A 1 64 ? 17.548 -2.830 -37.654 1.00 87.56 64 ARG A CA 1
ATOM 484 C C . ARG A 1 64 ? 17.014 -3.465 -38.931 1.00 87.56 64 ARG A C 1
ATOM 486 O O . ARG A 1 64 ? 17.798 -3.843 -39.805 1.00 87.56 64 ARG A O 1
ATOM 493 N N . LYS A 1 65 ? 15.691 -3.546 -39.070 1.00 90.31 65 LYS A N 1
ATOM 494 C CA . LYS A 1 65 ? 15.016 -4.084 -40.256 1.00 90.31 65 LYS A CA 1
ATOM 495 C C . LYS A 1 65 ? 15.310 -3.255 -41.507 1.00 90.31 65 LYS A C 1
ATOM 497 O O . LYS A 1 65 ? 15.597 -3.827 -42.557 1.00 90.31 65 LYS A O 1
ATOM 502 N N . GLN A 1 66 ? 15.303 -1.927 -41.392 1.00 89.25 66 GLN A N 1
ATOM 503 C CA . GLN A 1 66 ? 15.633 -1.012 -42.489 1.00 89.25 66 GLN A CA 1
ATOM 504 C C . GLN A 1 66 ? 17.146 -0.886 -42.742 1.00 89.25 66 GLN A C 1
ATOM 506 O O . GLN A 1 66 ? 17.550 -0.346 -43.772 1.00 89.25 66 GLN A O 1
ATOM 511 N N . ARG A 1 67 ? 17.988 -1.411 -41.837 1.00 87.12 67 ARG A N 1
ATOM 512 C CA . ARG A 1 67 ? 19.462 -1.344 -41.877 1.00 87.12 67 ARG A CA 1
ATOM 513 C C . ARG A 1 67 ? 20.000 0.086 -42.016 1.00 87.12 67 ARG A C 1
ATOM 515 O O . ARG A 1 67 ? 21.054 0.304 -42.618 1.00 87.12 67 ARG A O 1
ATOM 522 N N . GLY A 1 68 ? 19.283 1.060 -41.465 1.00 88.31 68 GLY A N 1
ATOM 523 C CA . GLY A 1 68 ? 19.620 2.469 -41.597 1.00 88.31 68 GLY A CA 1
ATOM 524 C C . GLY A 1 68 ? 18.613 3.388 -40.921 1.00 88.31 68 GLY A C 1
ATOM 525 O O . GLY A 1 68 ? 17.511 2.981 -40.569 1.00 88.31 68 GLY A O 1
ATOM 526 N N . MET A 1 69 ? 19.010 4.647 -40.769 1.00 91.81 69 MET A N 1
ATOM 527 C CA . MET A 1 69 ? 18.170 5.732 -40.279 1.00 91.81 69 MET A CA 1
ATOM 528 C C . MET A 1 69 ? 17.537 6.486 -41.438 1.00 91.81 69 MET A C 1
ATOM 530 O O . MET A 1 69 ? 18.210 6.814 -42.417 1.00 91.81 69 MET A O 1
ATOM 534 N N . SER A 1 70 ? 16.257 6.806 -41.291 1.00 92.12 70 SER A N 1
ATOM 535 C CA . SER A 1 70 ? 15.526 7.720 -42.165 1.00 92.12 70 SER A CA 1
ATOM 536 C C . SER A 1 70 ? 14.983 8.896 -41.356 1.00 92.12 70 SER A C 1
ATOM 538 O O . SER A 1 70 ? 14.879 8.829 -40.130 1.00 92.12 70 SER A O 1
ATOM 540 N N . GLN A 1 71 ? 14.602 9.971 -42.042 1.00 91.94 71 GLN A N 1
ATOM 541 C CA . GLN A 1 71 ? 13.963 11.122 -41.407 1.00 91.94 71 GLN A CA 1
ATOM 542 C C . GLN A 1 71 ? 12.673 10.734 -40.664 1.00 91.94 71 GLN A C 1
ATOM 544 O O . GLN A 1 71 ? 12.414 11.264 -39.591 1.00 91.94 71 GLN A O 1
ATOM 549 N N . ALA A 1 72 ? 11.898 9.778 -41.186 1.00 91.62 72 ALA A N 1
ATOM 550 C CA . ALA A 1 72 ? 10.688 9.290 -40.522 1.00 91.62 72 ALA A CA 1
ATOM 551 C C . ALA A 1 72 ? 11.001 8.605 -39.180 1.00 91.62 72 ALA A C 1
ATOM 553 O O . ALA A 1 72 ? 10.356 8.898 -38.180 1.00 91.62 72 ALA A O 1
ATOM 554 N N . LEU A 1 73 ? 12.037 7.758 -39.140 1.00 92.44 73 LEU A N 1
ATOM 555 C CA . LEU A 1 73 ? 12.479 7.102 -37.903 1.00 92.44 73 LEU A CA 1
ATOM 556 C C . LEU A 1 73 ? 13.066 8.099 -36.897 1.00 92.44 73 LEU A C 1
ATOM 558 O O . LEU A 1 73 ? 12.891 7.932 -35.697 1.00 92.44 73 LEU A O 1
ATOM 562 N N . ALA A 1 74 ? 13.742 9.148 -37.368 1.00 90.31 74 ALA A N 1
ATOM 563 C CA . ALA A 1 74 ? 14.260 10.200 -36.496 1.00 90.31 74 ALA A CA 1
ATOM 564 C C . ALA A 1 74 ? 13.145 11.063 -35.879 1.00 90.31 74 ALA A C 1
ATOM 566 O O . ALA A 1 74 ? 13.252 11.444 -34.716 1.00 90.31 74 ALA A O 1
ATOM 567 N N . ILE A 1 75 ? 12.069 11.339 -36.628 1.00 91.62 75 ILE A N 1
ATOM 568 C CA . ILE A 1 75 ? 10.872 12.018 -36.105 1.00 91.62 75 ILE A CA 1
ATOM 569 C C . ILE A 1 75 ? 10.221 11.167 -35.015 1.00 91.62 75 ILE A C 1
ATOM 571 O O . ILE A 1 75 ? 9.879 11.690 -33.957 1.00 91.62 75 ILE A O 1
ATOM 575 N N . GLU A 1 76 ? 10.091 9.864 -35.257 1.00 91.12 76 GLU A N 1
ATOM 576 C CA . GLU A 1 76 ? 9.545 8.935 -34.270 1.00 91.12 76 GLU A CA 1
ATOM 577 C C . GLU A 1 76 ? 10.426 8.863 -33.016 1.00 91.12 76 GLU A C 1
ATOM 579 O O . GLU A 1 76 ? 9.934 8.967 -31.899 1.00 91.12 76 GLU A O 1
ATOM 584 N N . GLY A 1 77 ? 11.748 8.811 -33.190 1.00 89.56 77 GLY A N 1
ATOM 585 C CA . GLY A 1 77 ? 12.696 8.878 -32.081 1.00 89.56 77 GLY A CA 1
ATOM 586 C C . GLY A 1 77 ? 12.573 10.153 -31.248 1.00 89.56 77 GLY A C 1
ATOM 587 O O . GLY A 1 77 ? 12.558 10.073 -30.023 1.00 89.56 77 GLY A O 1
ATOM 588 N N . LEU A 1 78 ? 12.416 11.317 -31.890 1.00 90.25 78 LEU A N 1
ATOM 589 C CA . LEU A 1 78 ? 12.194 12.591 -31.196 1.00 90.25 78 LEU A CA 1
ATOM 590 C C . LEU A 1 78 ? 10.856 12.659 -30.454 1.00 90.25 78 LEU A C 1
ATOM 592 O O . LEU A 1 78 ? 10.751 13.388 -29.470 1.00 90.25 78 LEU A O 1
ATOM 596 N N . ARG A 1 79 ? 9.834 11.930 -30.918 1.00 89.94 79 ARG A N 1
ATOM 597 C CA . ARG A 1 79 ? 8.540 11.824 -30.229 1.00 89.94 79 ARG A CA 1
ATOM 598 C C . ARG A 1 79 ? 8.689 11.125 -28.875 1.00 89.94 79 ARG A C 1
ATOM 600 O O . ARG A 1 79 ? 7.985 11.484 -27.939 1.00 89.94 79 ARG A O 1
ATOM 607 N N . ILE A 1 80 ? 9.601 10.156 -28.787 1.00 89.69 80 ILE A N 1
ATOM 608 C CA . ILE A 1 80 ? 9.766 9.271 -27.626 1.00 89.69 80 ILE A CA 1
ATOM 609 C C . ILE A 1 80 ? 10.874 9.759 -26.675 1.00 89.69 80 ILE A C 1
ATOM 611 O O . ILE A 1 80 ? 10.749 9.662 -25.452 1.00 89.69 80 ILE A O 1
ATOM 615 N N . THR A 1 81 ? 11.971 10.290 -27.221 1.00 85.19 81 THR A N 1
ATOM 616 C CA . THR A 1 81 ? 13.117 10.791 -26.454 1.00 85.19 81 THR A CA 1
ATOM 617 C C . THR A 1 81 ? 13.483 12.202 -26.921 1.00 85.19 81 THR A C 1
ATOM 619 O O . THR A 1 81 ? 13.947 12.374 -28.054 1.00 85.19 81 THR A O 1
ATOM 622 N N . PRO A 1 82 ? 13.321 13.219 -26.053 1.00 78.06 82 PRO A N 1
ATOM 623 C CA . PRO A 1 82 ? 13.890 14.540 -26.288 1.00 78.06 82 PRO A CA 1
ATOM 624 C C . PRO A 1 82 ? 15.398 14.399 -26.528 1.00 78.06 82 PRO A C 1
ATOM 626 O O . PRO A 1 82 ? 16.054 13.615 -25.852 1.00 78.06 82 PRO A O 1
ATOM 629 N N . ASP A 1 83 ? 15.932 15.105 -27.520 1.00 82.06 83 ASP A N 1
ATOM 630 C CA . ASP A 1 83 ? 17.341 15.033 -27.946 1.00 82.06 83 ASP A CA 1
ATOM 631 C C . ASP A 1 83 ? 17.770 13.752 -28.686 1.00 82.06 83 ASP A C 1
ATOM 633 O O . ASP A 1 83 ? 18.965 13.511 -28.873 1.00 82.06 83 ASP A O 1
ATOM 637 N N . PHE A 1 84 ? 16.819 12.969 -29.213 1.00 86.56 84 PHE A N 1
ATOM 638 C CA . PHE A 1 84 ? 17.115 11.807 -30.058 1.00 86.56 84 PHE A CA 1
ATOM 639 C C . PHE A 1 84 ? 18.139 12.108 -31.172 1.00 86.56 84 PHE A C 1
ATOM 641 O O . PHE A 1 84 ? 17.953 12.995 -32.013 1.00 86.56 84 PHE A O 1
ATOM 648 N N . GLY A 1 85 ? 19.221 11.325 -31.208 1.00 80.94 85 GLY A N 1
ATOM 649 C CA . GLY A 1 85 ? 20.314 11.493 -32.163 1.00 80.94 85 GLY A CA 1
ATOM 650 C C . GLY A 1 85 ? 21.160 12.747 -31.921 1.00 80.94 85 GLY A C 1
ATOM 651 O O . GLY A 1 85 ? 21.675 13.320 -32.893 1.00 80.94 85 GLY A O 1
ATOM 652 N N . ASP A 1 86 ? 21.299 13.150 -30.652 1.00 82.00 86 ASP A N 1
ATOM 653 C CA . ASP A 1 86 ? 22.054 14.322 -30.180 1.00 82.00 86 ASP A CA 1
ATOM 654 C C . ASP A 1 86 ? 21.439 15.650 -30.661 1.00 82.00 86 ASP A C 1
ATOM 656 O O . ASP A 1 86 ? 22.115 16.527 -31.202 1.00 82.00 86 ASP A O 1
ATOM 660 N N . GLY A 1 87 ? 20.105 15.749 -30.588 1.00 79.38 87 GLY A N 1
ATOM 661 C CA . GLY A 1 87 ? 19.354 16.965 -30.934 1.00 79.38 87 GLY A CA 1
ATOM 662 C C . GLY A 1 87 ? 19.509 17.429 -32.391 1.00 79.38 87 GLY A C 1
ATOM 663 O O . GLY A 1 87 ? 19.305 18.604 -32.709 1.00 79.38 87 GLY A O 1
ATOM 664 N N . ALA A 1 88 ? 19.908 16.531 -33.297 1.00 81.38 88 ALA A N 1
ATOM 665 C CA . ALA A 1 88 ? 20.195 16.880 -34.683 1.00 81.38 88 ALA A CA 1
ATOM 666 C C . ALA A 1 88 ? 18.954 17.439 -35.402 1.00 81.38 88 ALA A C 1
ATOM 668 O O . ALA A 1 88 ? 17.885 16.822 -35.342 1.00 81.38 88 ALA A O 1
ATOM 669 N N . PRO A 1 89 ? 19.079 18.527 -36.189 1.00 84.31 89 PRO A N 1
ATOM 670 C CA . PRO A 1 89 ? 17.980 18.981 -37.031 1.00 84.31 89 PRO A CA 1
ATOM 671 C C . PRO A 1 89 ? 17.533 17.876 -37.996 1.00 84.31 89 PRO A C 1
ATOM 673 O O . PRO A 1 89 ? 18.368 17.193 -38.590 1.00 84.31 89 PRO A O 1
ATOM 676 N N . MET A 1 90 ? 16.221 17.735 -38.220 1.00 86.19 90 MET A N 1
ATOM 677 C CA . MET A 1 90 ? 15.665 16.679 -39.086 1.00 86.19 90 MET A CA 1
ATOM 678 C C . MET A 1 90 ? 16.225 16.682 -40.514 1.00 86.19 90 MET A C 1
ATOM 680 O O . MET A 1 90 ? 16.288 15.634 -41.149 1.00 86.19 90 MET A O 1
ATOM 684 N N . SER A 1 91 ? 16.697 17.833 -41.000 1.00 84.12 91 SER A N 1
ATOM 685 C CA . SER A 1 91 ? 17.364 17.975 -42.298 1.00 84.12 91 SER A CA 1
ATOM 686 C C . SER A 1 91 ? 18.693 17.215 -42.419 1.00 84.12 91 SER A C 1
ATOM 688 O O . SER A 1 91 ? 19.180 17.042 -43.534 1.00 84.12 91 SER A O 1
ATOM 690 N N . PHE A 1 92 ? 19.280 16.750 -41.310 1.00 83.00 92 PHE A N 1
ATOM 691 C CA . PHE A 1 92 ? 20.474 15.899 -41.318 1.00 83.00 92 PHE A CA 1
ATOM 692 C C . PHE A 1 92 ? 20.174 14.432 -41.649 1.00 83.00 92 PHE A C 1
ATOM 694 O O . PHE A 1 92 ? 21.101 13.692 -41.981 1.00 83.00 92 PHE A O 1
ATOM 701 N N . TYR A 1 93 ? 18.916 13.997 -41.571 1.00 87.19 93 TYR A N 1
ATOM 702 C CA . TYR A 1 93 ? 18.517 12.633 -41.898 1.00 87.19 93 TYR A CA 1
ATOM 703 C C . TYR A 1 93 ? 18.056 12.560 -43.354 1.00 87.19 93 TYR A C 1
ATOM 705 O O . TYR A 1 93 ? 17.376 13.454 -43.856 1.00 87.19 93 TYR A O 1
ATOM 713 N N . SER A 1 94 ? 18.416 11.486 -44.055 1.00 86.06 94 SER A N 1
ATOM 714 C CA . SER A 1 94 ? 17.953 11.255 -45.422 1.00 86.06 94 SER A CA 1
ATOM 715 C C . SER A 1 94 ? 16.515 10.735 -45.438 1.00 86.06 94 SER A C 1
ATOM 717 O O . SER A 1 94 ? 16.092 10.004 -44.543 1.00 86.06 94 SER A O 1
ATOM 719 N N . LEU A 1 95 ? 15.764 11.060 -46.496 1.00 87.31 95 LEU A N 1
ATOM 720 C CA . LEU A 1 95 ? 14.418 10.508 -46.705 1.00 87.31 95 LEU A CA 1
ATOM 721 C C . LEU A 1 95 ? 14.445 8.977 -46.845 1.00 87.31 95 LEU A C 1
ATOM 723 O O . LEU A 1 95 ? 13.523 8.294 -46.413 1.00 87.31 95 LEU A O 1
ATOM 727 N N . GLN A 1 96 ? 15.512 8.439 -47.441 1.00 88.19 96 GLN A N 1
ATOM 728 C CA . GLN A 1 96 ? 15.759 7.001 -47.540 1.00 88.19 96 GLN A CA 1
ATOM 729 C C . GLN A 1 96 ? 16.661 6.515 -46.393 1.00 88.19 96 GLN A C 1
ATOM 731 O O . GLN A 1 96 ? 17.503 7.294 -45.930 1.00 88.19 96 GLN A O 1
ATOM 736 N N . PRO A 1 97 ? 16.540 5.246 -45.958 1.00 88.06 97 PRO A N 1
ATOM 737 C CA . PRO A 1 97 ? 17.396 4.688 -44.918 1.00 88.06 97 PRO A CA 1
ATOM 738 C C . PRO A 1 97 ? 18.880 4.761 -45.292 1.00 88.06 97 PRO A C 1
ATOM 740 O O . PRO A 1 97 ? 19.300 4.276 -46.343 1.00 88.06 97 PRO A O 1
ATOM 743 N N . GLY A 1 98 ? 19.680 5.366 -44.419 1.00 88.06 98 GLY A N 1
ATOM 744 C CA . GLY A 1 98 ? 21.118 5.527 -44.595 1.00 88.06 98 GLY A CA 1
ATOM 745 C C . GLY A 1 98 ? 21.892 5.292 -43.302 1.00 88.06 98 GLY A C 1
ATOM 746 O O . GLY A 1 98 ? 21.329 5.139 -42.224 1.00 88.06 98 GLY A O 1
ATOM 747 N N . ARG A 1 99 ? 23.225 5.279 -43.389 1.00 86.25 99 ARG A N 1
ATOM 748 C CA . ARG A 1 99 ? 24.091 5.130 -42.202 1.00 86.25 99 ARG A CA 1
ATOM 749 C C . ARG A 1 99 ? 24.247 6.431 -41.410 1.00 86.25 99 ARG A C 1
ATOM 751 O O . ARG A 1 99 ? 24.853 6.421 -40.341 1.00 86.25 99 ARG A O 1
ATOM 758 N N . THR A 1 100 ? 23.735 7.541 -41.937 1.00 84.19 100 THR A N 1
ATOM 759 C CA . THR A 1 100 ? 23.832 8.869 -41.329 1.00 84.19 100 THR A CA 1
ATOM 760 C C . THR A 1 100 ? 23.290 8.841 -39.906 1.00 84.19 100 THR A C 1
ATOM 762 O O . THR A 1 100 ? 22.123 8.529 -39.697 1.00 84.19 100 THR A O 1
ATOM 765 N N . ARG A 1 101 ? 24.162 9.134 -38.933 1.00 81.88 101 ARG A N 1
ATOM 766 C CA . ARG A 1 101 ? 23.860 9.134 -37.491 1.00 81.88 101 ARG A CA 1
ATOM 767 C C . ARG A 1 101 ? 23.229 7.842 -36.944 1.00 81.88 101 ARG A C 1
ATOM 769 O O . ARG A 1 101 ? 22.687 7.862 -35.850 1.00 81.88 101 ARG A O 1
ATOM 776 N N . LEU A 1 102 ? 23.351 6.709 -37.640 1.00 84.69 102 LEU A N 1
ATOM 777 C CA . LEU A 1 102 ? 22.807 5.424 -37.179 1.00 84.69 102 LEU A CA 1
ATOM 778 C C . LEU A 1 102 ? 23.376 4.994 -35.818 1.00 84.69 102 LEU A C 1
ATOM 780 O O . LEU A 1 102 ? 22.627 4.514 -34.973 1.00 84.69 102 LEU A O 1
ATOM 784 N N . ALA A 1 103 ? 24.679 5.195 -35.601 1.00 83.56 103 ALA A N 1
ATOM 785 C CA . ALA A 1 103 ? 25.326 4.897 -34.322 1.00 83.56 103 ALA A CA 1
ATOM 786 C C . ALA A 1 103 ? 24.761 5.773 -33.191 1.00 83.56 103 ALA A C 1
ATOM 788 O O . ALA A 1 103 ? 24.251 5.239 -32.216 1.00 83.56 103 ALA A O 1
ATOM 789 N N . LEU A 1 104 ? 24.729 7.095 -33.393 1.00 84.75 104 LEU A N 1
ATOM 790 C CA . LEU A 1 104 ? 24.181 8.050 -32.421 1.00 84.75 104 LEU A CA 1
ATOM 791 C C . LEU A 1 104 ? 22.700 7.791 -32.113 1.00 84.75 104 LEU A C 1
ATOM 793 O O . LEU A 1 104 ? 22.291 7.857 -30.963 1.00 84.75 104 LEU A O 1
ATOM 797 N N . ALA A 1 105 ? 21.890 7.468 -33.125 1.00 84.88 105 ALA A N 1
ATOM 798 C CA . ALA A 1 105 ? 20.486 7.113 -32.929 1.00 84.88 105 ALA A CA 1
ATOM 799 C C . ALA A 1 105 ? 20.336 5.823 -32.104 1.00 84.88 105 ALA A C 1
ATOM 801 O O . ALA A 1 105 ? 19.481 5.751 -31.228 1.00 84.88 105 ALA A O 1
ATOM 802 N N . SER A 1 106 ? 21.193 4.825 -32.342 1.00 84.38 106 SER A N 1
ATOM 803 C CA . SER A 1 106 ? 21.196 3.581 -31.561 1.00 84.38 106 SER A CA 1
ATOM 804 C C . SER A 1 106 ? 21.620 3.834 -30.110 1.00 84.38 106 SER A C 1
ATOM 806 O O . SER A 1 106 ? 20.976 3.332 -29.193 1.00 84.38 106 SER A O 1
ATOM 808 N N . GLU A 1 107 ? 22.637 4.672 -29.892 1.00 84.44 107 GLU A N 1
ATOM 809 C CA . GLU A 1 107 ? 23.064 5.122 -28.559 1.00 84.44 107 GLU A CA 1
ATOM 810 C C . GLU A 1 107 ? 21.950 5.894 -27.837 1.00 84.44 107 GLU A C 1
ATOM 812 O O . GLU A 1 107 ? 21.683 5.625 -26.670 1.00 84.44 107 GLU A O 1
ATOM 817 N N . SER A 1 108 ? 21.236 6.790 -28.532 1.00 87.12 108 SER A N 1
ATOM 818 C CA . SER A 1 108 ? 20.092 7.524 -27.967 1.00 87.12 108 SER A CA 1
ATOM 819 C C . SER A 1 108 ? 18.946 6.604 -27.544 1.00 87.12 108 SER A C 1
ATOM 821 O O . SER A 1 108 ? 18.302 6.862 -26.531 1.00 87.12 108 SER A O 1
ATOM 823 N N . ILE A 1 109 ? 18.690 5.523 -28.290 1.00 87.12 109 ILE A N 1
ATOM 824 C CA . ILE A 1 109 ? 17.688 4.518 -27.906 1.00 87.12 109 ILE A CA 1
ATOM 825 C C . ILE A 1 109 ? 18.124 3.788 -26.640 1.00 87.12 109 ILE A C 1
ATOM 827 O O . ILE A 1 109 ? 17.346 3.697 -25.695 1.00 87.12 109 ILE A O 1
ATOM 831 N N . VAL A 1 110 ? 19.360 3.281 -26.613 1.00 84.81 110 VAL A N 1
ATOM 832 C CA . VAL A 1 110 ? 19.885 2.547 -25.453 1.00 84.81 110 VAL A CA 1
ATOM 833 C C . VAL A 1 110 ? 19.894 3.443 -24.213 1.00 84.81 110 VAL A C 1
ATOM 835 O O . VAL A 1 110 ? 19.420 3.014 -23.165 1.00 84.81 110 VAL A O 1
ATOM 838 N N . SER A 1 111 ? 20.342 4.697 -24.340 1.00 84.88 111 SER A N 1
ATOM 839 C CA . SER A 1 111 ? 20.284 5.679 -23.251 1.00 84.88 111 SER A CA 1
ATOM 840 C C . SER A 1 111 ? 18.852 5.920 -22.787 1.00 84.88 111 SER A C 1
ATOM 842 O O . SER A 1 111 ? 18.572 5.797 -21.601 1.00 84.88 111 SER A O 1
ATOM 844 N N . GLY A 1 112 ? 17.925 6.174 -23.718 1.00 86.44 112 GLY A N 1
ATOM 845 C CA . GLY A 1 112 ? 16.524 6.433 -23.390 1.00 86.44 112 GLY A CA 1
ATOM 846 C C . GLY A 1 112 ? 15.842 5.280 -22.646 1.00 86.44 112 GLY A C 1
ATOM 847 O O . GLY A 1 112 ? 15.053 5.536 -21.739 1.00 86.44 112 GLY A O 1
ATOM 848 N N . ILE A 1 113 ? 16.171 4.025 -22.983 1.00 87.75 113 ILE A N 1
ATOM 849 C CA . ILE A 1 113 ? 15.658 2.837 -22.280 1.00 87.75 113 ILE A CA 1
ATOM 850 C C . ILE A 1 113 ? 16.166 2.812 -20.835 1.00 87.75 113 ILE A C 1
ATOM 852 O O . ILE A 1 113 ? 15.381 2.671 -19.900 1.00 87.75 113 ILE A O 1
ATOM 856 N N . TRP A 1 114 ? 17.474 2.969 -20.633 1.00 86.56 114 TRP A N 1
ATOM 857 C CA . TRP A 1 114 ? 18.067 2.942 -19.296 1.00 86.56 114 TRP A CA 1
ATOM 858 C C . TRP A 1 114 ? 17.632 4.131 -18.429 1.00 86.56 114 TRP A C 1
ATOM 860 O O . TRP A 1 114 ? 17.390 3.954 -17.233 1.00 86.56 114 TRP A O 1
ATOM 870 N N . ASP A 1 115 ? 17.460 5.313 -19.022 1.00 86.38 115 ASP A N 1
ATOM 871 C CA . ASP A 1 115 ? 16.914 6.490 -18.342 1.00 86.38 115 ASP A CA 1
ATOM 872 C C . ASP A 1 115 ? 15.478 6.239 -17.861 1.00 86.38 115 ASP A C 1
ATOM 874 O O . ASP A 1 115 ? 15.142 6.562 -16.721 1.00 86.38 115 ASP A O 1
ATOM 878 N N . ALA A 1 116 ? 14.643 5.598 -18.685 1.00 88.56 116 ALA A N 1
ATOM 879 C CA . ALA A 1 116 ? 13.282 5.226 -18.301 1.00 88.56 116 ALA A CA 1
ATOM 880 C C . ALA A 1 116 ? 13.257 4.185 -17.162 1.00 88.56 116 ALA A C 1
ATOM 882 O O . ALA A 1 116 ? 12.493 4.345 -16.209 1.00 88.56 116 ALA A O 1
ATOM 883 N N . ILE A 1 117 ? 14.147 3.180 -17.183 1.00 89.44 117 ILE A N 1
ATOM 884 C CA . ILE A 1 117 ? 14.307 2.219 -16.071 1.00 89.44 117 ILE A CA 1
ATOM 885 C C . ILE A 1 117 ? 14.680 2.946 -14.778 1.00 89.44 117 ILE A C 1
ATOM 887 O O . ILE A 1 117 ? 14.111 2.679 -13.718 1.00 89.44 117 ILE A O 1
ATOM 891 N N . LYS A 1 118 ? 15.622 3.889 -14.852 1.00 88.19 118 LYS A N 1
ATOM 892 C CA . LYS A 1 118 ? 16.036 4.687 -13.696 1.00 88.19 118 LYS A CA 1
ATOM 893 C C . LYS A 1 118 ? 14.874 5.506 -13.131 1.00 88.19 118 LYS A C 1
ATOM 895 O O . LYS A 1 118 ? 14.673 5.526 -11.918 1.00 88.19 118 LYS A O 1
ATOM 900 N N . SER A 1 119 ? 14.079 6.141 -13.992 1.00 89.31 119 SER A N 1
ATOM 901 C CA . SER A 1 119 ? 12.872 6.863 -13.578 1.00 89.31 119 SER A CA 1
ATOM 902 C C . SER A 1 119 ? 11.837 5.947 -12.914 1.00 89.31 119 SER A C 1
ATOM 904 O O . SER A 1 119 ? 11.262 6.337 -11.896 1.00 89.31 119 SER A O 1
ATOM 906 N N . ALA A 1 120 ? 11.640 4.726 -13.424 1.00 90.62 120 ALA A N 1
ATOM 907 C CA . ALA A 1 120 ? 10.741 3.740 -12.823 1.00 90.62 120 ALA A CA 1
ATOM 908 C C . ALA A 1 120 ? 11.221 3.288 -11.430 1.00 90.62 120 ALA A C 1
ATOM 910 O O . ALA A 1 120 ? 10.432 3.244 -10.486 1.00 90.62 120 ALA A O 1
ATOM 911 N N . LEU A 1 121 ? 12.526 3.040 -11.259 1.00 91.88 121 LEU A N 1
ATOM 912 C CA . LEU A 1 121 ? 13.120 2.726 -9.952 1.00 91.88 121 LEU A CA 1
ATOM 913 C C . LEU A 1 121 ? 12.942 3.881 -8.953 1.00 91.88 121 LEU A C 1
ATOM 915 O O . LEU A 1 121 ? 12.568 3.649 -7.804 1.00 91.88 121 LEU A O 1
ATOM 919 N N . ALA A 1 122 ? 13.135 5.129 -9.384 1.00 90.12 122 ALA A N 1
ATOM 920 C CA . ALA A 1 122 ? 12.914 6.302 -8.537 1.00 90.12 122 ALA A CA 1
ATOM 921 C C . ALA A 1 122 ? 11.436 6.473 -8.130 1.00 90.12 122 ALA A C 1
ATOM 923 O O . ALA A 1 122 ? 11.144 6.874 -7.000 1.00 90.12 122 ALA A O 1
ATOM 924 N N . ALA A 1 123 ? 10.490 6.163 -9.023 1.00 89.31 123 ALA A N 1
ATOM 925 C CA . ALA A 1 123 ? 9.065 6.114 -8.693 1.00 89.31 123 ALA A CA 1
ATOM 926 C C . ALA A 1 123 ? 8.767 5.012 -7.661 1.00 89.31 123 ALA A C 1
ATOM 928 O O . ALA A 1 123 ? 8.171 5.304 -6.625 1.00 89.31 123 ALA A O 1
ATOM 929 N N . LEU A 1 124 ? 9.289 3.796 -7.856 1.00 92.56 124 LEU A N 1
ATOM 930 C CA . LEU A 1 124 ? 9.147 2.691 -6.901 1.00 92.56 124 LEU A CA 1
ATOM 931 C C . LEU A 1 124 ? 9.666 3.061 -5.501 1.00 92.56 124 LEU A C 1
ATOM 933 O O . LEU A 1 124 ? 8.993 2.811 -4.501 1.00 92.56 124 LEU A O 1
ATOM 937 N N . ARG A 1 125 ? 10.831 3.712 -5.403 1.00 92.44 125 ARG A N 1
ATOM 938 C CA . ARG A 1 125 ? 11.367 4.188 -4.114 1.00 92.44 125 ARG A CA 1
ATOM 939 C C . ARG A 1 125 ? 10.446 5.189 -3.427 1.00 92.44 125 ARG A C 1
ATOM 941 O O . ARG A 1 125 ? 10.228 5.092 -2.220 1.00 92.44 125 ARG A O 1
ATOM 948 N N . ARG A 1 126 ? 9.858 6.122 -4.184 1.00 89.19 126 ARG A N 1
ATOM 949 C CA . ARG A 1 126 ? 8.859 7.061 -3.650 1.00 89.19 126 ARG A CA 1
ATOM 950 C C . ARG A 1 126 ? 7.628 6.328 -3.115 1.00 89.19 126 ARG A C 1
ATOM 952 O O . ARG A 1 126 ? 7.207 6.635 -2.000 1.00 89.19 126 ARG A O 1
ATOM 959 N N . MET A 1 127 ? 7.128 5.311 -3.823 1.00 88.69 127 MET A N 1
ATOM 960 C CA . MET A 1 127 ? 6.018 4.470 -3.346 1.00 88.69 127 MET A CA 1
ATOM 961 C C . MET A 1 127 ? 6.362 3.743 -2.040 1.00 88.69 127 MET A C 1
ATOM 963 O O . MET A 1 127 ? 5.569 3.746 -1.095 1.00 88.69 127 MET A O 1
ATOM 967 N N . ILE A 1 128 ? 7.561 3.153 -1.950 1.00 88.81 128 ILE A N 1
ATOM 968 C CA . ILE A 1 128 ? 8.038 2.483 -0.731 1.00 88.81 128 ILE A CA 1
ATOM 969 C C . ILE A 1 128 ? 8.141 3.488 0.421 1.00 88.81 128 ILE A C 1
ATOM 971 O O . ILE A 1 128 ? 7.658 3.216 1.520 1.00 88.81 128 ILE A O 1
ATOM 975 N N . GLY A 1 129 ? 8.715 4.667 0.172 1.00 84.50 129 GLY A N 1
ATOM 976 C CA . GLY A 1 129 ? 8.841 5.743 1.153 1.00 84.50 129 GLY A CA 1
ATOM 977 C C . GLY A 1 129 ? 7.489 6.246 1.666 1.00 84.50 129 GLY A C 1
ATOM 978 O O . GLY A 1 129 ? 7.305 6.358 2.878 1.00 84.50 129 GLY A O 1
ATOM 979 N N . LYS A 1 130 ? 6.522 6.494 0.770 1.00 82.62 130 LYS A N 1
ATOM 980 C CA . LYS A 1 130 ? 5.127 6.829 1.115 1.00 82.62 130 LYS A CA 1
ATOM 981 C C . LYS A 1 130 ? 4.497 5.733 1.984 1.00 82.62 130 LYS A C 1
ATOM 983 O O . LYS A 1 130 ? 4.024 6.018 3.081 1.00 82.62 130 LYS A O 1
ATOM 988 N N . THR A 1 131 ? 4.623 4.469 1.579 1.00 82.44 131 THR A N 1
ATOM 989 C CA . THR A 1 131 ? 4.099 3.318 2.336 1.00 82.44 131 THR A CA 1
ATOM 990 C C . THR A 1 131 ? 4.728 3.201 3.728 1.00 82.44 131 THR A C 1
ATOM 992 O O . THR A 1 131 ? 4.025 2.983 4.712 1.00 82.44 131 THR A O 1
ATOM 995 N N . ILE A 1 132 ? 6.046 3.401 3.854 1.00 80.25 132 ILE A N 1
ATOM 996 C CA . ILE A 1 132 ? 6.743 3.426 5.150 1.00 80.25 132 ILE A CA 1
ATOM 997 C C . ILE A 1 132 ? 6.231 4.567 6.032 1.00 80.25 132 ILE A C 1
ATOM 999 O O . ILE A 1 132 ? 6.042 4.345 7.227 1.00 80.25 132 ILE A O 1
ATOM 1003 N N . ARG A 1 133 ? 6.021 5.768 5.475 1.00 75.44 133 ARG A N 1
ATOM 1004 C CA . ARG A 1 133 ? 5.479 6.920 6.217 1.00 75.44 133 ARG A CA 1
ATOM 1005 C C . ARG A 1 133 ? 4.070 6.635 6.735 1.00 75.44 133 ARG A C 1
ATOM 1007 O O . ARG A 1 133 ? 3.821 6.852 7.919 1.00 75.44 133 ARG A O 1
ATOM 1014 N N . TRP A 1 134 ? 3.208 6.015 5.932 1.00 72.12 134 TRP A N 1
ATOM 1015 C CA . TRP A 1 134 ? 1.875 5.599 6.385 1.00 72.12 134 TRP A CA 1
ATOM 1016 C C . TRP A 1 134 ? 1.917 4.513 7.459 1.00 72.12 134 TRP A C 1
ATOM 1018 O O . TRP A 1 134 ? 1.231 4.634 8.469 1.00 72.12 134 TRP A O 1
ATOM 1028 N N . ILE A 1 135 ? 2.782 3.500 7.317 1.00 69.88 135 ILE A N 1
ATOM 1029 C CA . ILE A 1 135 ? 3.009 2.508 8.385 1.00 69.88 135 ILE A CA 1
ATOM 1030 C C . ILE A 1 135 ? 3.648 3.166 9.626 1.00 69.88 135 ILE A C 1
ATOM 1032 O O . ILE A 1 135 ? 3.675 2.573 10.693 1.00 69.88 135 ILE A O 1
ATOM 1036 N N . LYS A 1 136 ? 4.195 4.380 9.554 1.00 66.25 136 LYS A N 1
ATOM 1037 C CA . LYS A 1 136 ? 4.699 5.087 10.742 1.00 66.25 136 LYS A CA 1
ATOM 1038 C C . LYS A 1 136 ? 3.677 6.035 11.369 1.00 66.25 136 LYS A C 1
ATOM 1040 O O . LYS A 1 136 ? 3.839 6.332 12.549 1.00 66.25 136 LYS A O 1
ATOM 1045 N N . GLY A 1 137 ? 2.623 6.404 10.640 1.00 55.00 137 GLY A N 1
ATOM 1046 C CA . GLY A 1 137 ? 1.595 7.349 11.084 1.00 55.00 137 GLY A CA 1
ATOM 1047 C C . GLY A 1 137 ? 1.851 8.806 10.681 1.00 55.00 137 GLY A C 1
ATOM 1048 O O . GLY A 1 137 ? 1.182 9.687 11.208 1.00 55.00 137 GLY A O 1
ATOM 1049 N N . GLY A 1 138 ? 2.793 9.074 9.770 1.00 53.31 138 GLY A N 1
ATOM 1050 C CA . GLY A 1 138 ? 3.060 10.432 9.281 1.00 53.31 138 GLY A CA 1
ATOM 1051 C C . GLY A 1 138 ? 2.091 10.859 8.173 1.00 53.31 138 GLY A C 1
ATOM 1052 O O . GLY A 1 138 ? 1.829 10.074 7.255 1.00 53.31 138 GLY A O 1
ATOM 1053 N N . SER A 1 139 ? 1.585 12.095 8.245 1.00 46.97 139 SER A N 1
ATOM 1054 C CA . SER A 1 139 ? 1.006 12.812 7.099 1.00 46.97 139 SER A CA 1
ATOM 1055 C C . SER A 1 139 ? 2.124 13.446 6.255 1.00 46.97 139 SER A C 1
ATOM 1057 O O . SER A 1 139 ? 3.295 13.428 6.635 1.00 46.97 139 SER A O 1
ATOM 1059 N N . ASP A 1 140 ? 1.792 13.958 5.067 1.00 46.25 140 ASP A N 1
ATOM 1060 C CA . ASP A 1 140 ? 2.766 14.543 4.133 1.00 46.25 140 ASP A CA 1
ATOM 1061 C C . ASP A 1 140 ? 3.406 15.867 4.610 1.00 46.25 140 ASP A C 1
ATOM 1063 O O . ASP A 1 140 ? 4.286 16.393 3.929 1.00 46.25 140 ASP A O 1
ATOM 1067 N N . GLU A 1 141 ? 3.059 16.365 5.801 1.00 39.97 141 GLU A N 1
ATOM 1068 C CA . GLU A 1 141 ? 3.629 17.575 6.402 1.00 39.97 141 GLU A CA 1
ATOM 1069 C C . GLU A 1 141 ? 4.465 17.250 7.651 1.00 39.97 141 GLU A C 1
ATOM 1071 O O . GLU A 1 141 ? 4.212 16.274 8.351 1.00 39.97 141 GLU A O 1
ATOM 1076 N N . GLU A 1 142 ? 5.480 18.074 7.935 1.00 37.69 142 GLU A N 1
ATOM 1077 C CA . GLU A 1 142 ? 6.464 17.953 9.032 1.00 37.69 142 GLU A CA 1
ATOM 1078 C C . GLU A 1 142 ? 5.869 17.999 10.466 1.00 37.69 142 GLU A C 1
ATOM 1080 O O . GLU A 1 142 ? 6.572 18.292 11.439 1.00 37.69 142 GLU A O 1
ATOM 1085 N N . GLU A 1 143 ? 4.583 17.710 10.647 1.00 36.84 143 GLU A N 1
ATOM 1086 C CA . GLU A 1 143 ? 3.921 17.702 11.943 1.00 36.84 143 GLU A CA 1
ATOM 1087 C C . GLU A 1 143 ? 3.980 16.321 12.597 1.00 36.84 143 GLU A C 1
ATOM 1089 O O . GLU A 1 143 ? 3.402 15.354 12.118 1.00 36.84 143 GLU A O 1
ATOM 1094 N N . LYS A 1 144 ? 4.708 16.277 13.724 1.00 40.88 144 LYS A N 1
ATOM 1095 C CA . LYS A 1 144 ? 4.747 15.231 14.763 1.00 40.88 144 LYS A CA 1
ATOM 1096 C C . LYS A 1 144 ? 4.397 13.820 14.277 1.00 40.88 144 LYS A C 1
ATOM 1098 O O . LYS A 1 144 ? 3.227 13.465 14.206 1.00 40.88 144 LYS A O 1
ATOM 1103 N N . ASP A 1 145 ? 5.432 12.989 14.132 1.00 41.81 145 ASP A N 1
ATOM 1104 C CA . ASP A 1 145 ? 5.343 11.521 14.148 1.00 41.81 145 ASP A CA 1
ATOM 1105 C C . ASP A 1 145 ? 4.467 11.061 15.337 1.00 41.81 145 ASP A C 1
ATOM 1107 O O . ASP A 1 145 ? 4.966 10.828 16.441 1.00 41.81 145 ASP A O 1
ATOM 1111 N N . VAL A 1 146 ? 3.152 10.932 15.140 1.00 50.25 146 VAL A N 1
ATOM 1112 C CA . VAL A 1 146 ? 2.299 10.170 16.050 1.00 50.25 146 VAL A CA 1
ATOM 1113 C C . VAL A 1 146 ? 2.606 8.727 15.721 1.00 50.25 146 VAL A C 1
ATOM 1115 O O . VAL A 1 146 ? 2.112 8.171 14.740 1.00 50.25 146 VAL A O 1
ATOM 1118 N N . SER A 1 147 ? 3.511 8.134 16.494 1.00 59.06 147 SER A N 1
ATOM 1119 C CA . SER A 1 147 ? 3.936 6.766 16.225 1.00 59.06 147 SER A CA 1
ATOM 1120 C C . SER A 1 147 ? 2.712 5.841 16.222 1.00 59.06 147 SER A C 1
ATOM 1122 O O . SER A 1 147 ? 1.817 5.988 17.053 1.00 59.06 147 SER A O 1
ATOM 1124 N N . LEU A 1 148 ? 2.659 4.842 15.335 1.00 61.44 148 LEU A N 1
ATOM 1125 C CA . LEU A 1 148 ? 1.581 3.838 15.366 1.00 61.44 148 LEU A CA 1
ATOM 1126 C C . LEU A 1 148 ? 1.398 3.163 16.738 1.00 61.44 148 LEU A C 1
ATOM 1128 O O . LEU A 1 148 ? 0.326 2.629 17.002 1.00 61.44 148 LEU A O 1
ATOM 1132 N N . ASP A 1 149 ? 2.407 3.176 17.615 1.00 58.25 149 ASP A N 1
ATOM 1133 C CA . ASP A 1 149 ? 2.259 2.708 18.996 1.00 58.25 149 ASP A CA 1
ATOM 1134 C C . ASP A 1 149 ? 1.371 3.641 19.820 1.00 58.25 149 ASP A C 1
ATOM 1136 O O . ASP A 1 149 ? 0.582 3.164 20.632 1.00 58.25 149 ASP A O 1
ATOM 1140 N N . GLU A 1 150 ? 1.476 4.952 19.608 1.00 65.38 150 GLU A N 1
ATOM 1141 C CA . GLU A 1 150 ? 0.563 5.934 20.184 1.00 65.38 150 GLU A CA 1
ATOM 1142 C C . GLU A 1 150 ? -0.831 5.751 19.597 1.00 65.38 150 GLU A C 1
ATOM 1144 O O . GLU A 1 150 ? -1.764 5.618 20.375 1.00 65.38 150 GLU A O 1
ATOM 1149 N N . ALA A 1 151 ? -0.978 5.602 18.276 1.00 63.16 151 ALA A N 1
ATOM 1150 C CA . ALA A 1 151 ? -2.282 5.359 17.650 1.00 63.16 151 ALA A CA 1
ATOM 1151 C C . ALA A 1 151 ? -2.926 4.034 18.109 1.00 63.16 151 ALA A C 1
ATOM 1153 O O . ALA A 1 151 ? -4.119 3.986 18.416 1.00 63.16 151 ALA A O 1
ATOM 1154 N N . ALA A 1 152 ? -2.148 2.952 18.217 1.00 65.94 152 ALA A N 1
ATOM 1155 C CA . ALA A 1 152 ? -2.607 1.667 18.740 1.00 65.94 152 ALA A CA 1
ATOM 1156 C C . ALA A 1 152 ? -2.950 1.761 20.234 1.00 65.94 152 ALA A C 1
ATOM 1158 O O . ALA A 1 152 ? -3.991 1.263 20.649 1.00 65.94 152 ALA A O 1
ATOM 1159 N N . SER A 1 153 ? -2.116 2.428 21.040 1.00 70.19 153 SER A N 1
ATOM 1160 C CA . SER A 1 153 ? -2.355 2.661 22.474 1.00 70.19 153 SER A CA 1
ATOM 1161 C C . SER A 1 153 ? -3.582 3.540 22.709 1.00 70.19 153 SER A C 1
ATOM 1163 O O . SER A 1 153 ? -4.384 3.269 23.596 1.00 70.19 153 SER A O 1
ATOM 1165 N N . GLU A 1 154 ? -3.765 4.578 21.903 1.00 68.69 154 GLU A N 1
ATOM 1166 C CA . GLU A 1 154 ? -4.923 5.464 21.928 1.00 68.69 154 GLU A CA 1
ATOM 1167 C C . GLU A 1 154 ? -6.187 4.707 21.511 1.00 68.69 154 GLU A C 1
ATOM 1169 O O . GLU A 1 154 ? -7.214 4.815 22.174 1.00 68.69 154 GLU A O 1
ATOM 1174 N N . THR A 1 155 ? -6.101 3.854 20.487 1.00 68.00 155 THR A N 1
ATOM 1175 C CA . THR A 1 155 ? -7.195 2.956 20.092 1.00 68.00 155 THR A CA 1
ATOM 1176 C C . THR A 1 155 ? -7.545 1.984 21.226 1.00 68.00 155 THR A C 1
ATOM 1178 O O . THR A 1 155 ? -8.716 1.858 21.571 1.00 68.00 155 THR A O 1
ATOM 1181 N N . GLU A 1 156 ? -6.560 1.363 21.888 1.00 72.00 156 GLU A N 1
ATOM 1182 C CA . GLU A 1 156 ? -6.789 0.501 23.064 1.00 72.00 156 GLU A CA 1
ATOM 1183 C C . GLU A 1 156 ? -7.441 1.261 24.219 1.00 72.00 156 GLU A C 1
ATOM 1185 O O . GLU A 1 156 ? -8.395 0.767 24.820 1.00 72.00 156 GLU A O 1
ATOM 1190 N N . LYS A 1 157 ? -6.955 2.470 24.523 1.00 75.81 157 LYS A N 1
ATOM 1191 C CA . LYS A 1 157 ? -7.515 3.330 25.572 1.00 75.81 157 LYS A CA 1
ATOM 1192 C C . LYS A 1 157 ? -8.955 3.713 25.263 1.00 75.81 157 LYS A C 1
ATOM 1194 O O . LYS A 1 157 ? -9.795 3.617 26.152 1.00 75.81 157 LYS A O 1
ATOM 1199 N N . ASN A 1 158 ? -9.246 4.100 24.024 1.00 70.38 158 ASN A N 1
ATOM 1200 C CA . ASN A 1 158 ? -10.584 4.493 23.599 1.00 70.38 158 ASN A CA 1
ATOM 1201 C C . ASN A 1 158 ? -11.550 3.305 23.608 1.00 70.38 158 ASN A C 1
ATOM 1203 O O . ASN A 1 158 ? -12.664 3.442 24.102 1.00 70.38 158 ASN A O 1
ATOM 1207 N N . ILE A 1 159 ? -11.113 2.119 23.174 1.00 70.31 159 ILE A N 1
ATOM 1208 C CA . ILE A 1 159 ? -11.905 0.885 23.286 1.00 70.31 159 ILE A CA 1
ATOM 1209 C C . ILE A 1 159 ? -12.150 0.521 24.760 1.00 70.31 159 ILE A C 1
ATOM 1211 O O . ILE A 1 159 ? -13.268 0.178 25.136 1.00 70.31 159 ILE A O 1
ATOM 1215 N N . ALA A 1 160 ? -11.132 0.598 25.619 1.00 74.38 160 ALA A N 1
ATOM 1216 C CA . ALA A 1 160 ? -11.284 0.290 27.040 1.00 74.38 160 ALA A CA 1
ATOM 1217 C C . ALA A 1 160 ? -12.211 1.292 27.749 1.00 74.38 160 ALA A C 1
ATOM 1219 O O . ALA A 1 160 ? -13.043 0.895 28.565 1.00 74.38 160 ALA A O 1
ATOM 1220 N N . ALA A 1 161 ? -12.091 2.581 27.419 1.00 71.25 161 ALA A N 1
ATOM 1221 C CA . ALA A 1 161 ? -12.980 3.625 27.910 1.00 71.25 161 ALA A CA 1
ATOM 1222 C C . ALA A 1 161 ? -14.417 3.383 27.439 1.00 71.25 161 ALA A C 1
ATOM 1224 O O . ALA A 1 161 ? -15.327 3.402 28.260 1.00 71.25 161 ALA A O 1
ATOM 1225 N N . LEU A 1 162 ? -14.612 3.069 26.157 1.00 70.62 162 LEU A N 1
ATOM 1226 C CA . LEU A 1 162 ? -15.905 2.721 25.576 1.00 70.62 162 LEU A CA 1
ATOM 1227 C C . LEU A 1 162 ? -16.593 1.579 26.328 1.00 70.62 162 LEU A C 1
ATOM 1229 O O . LEU A 1 162 ? -17.752 1.715 26.711 1.00 70.62 162 LEU A O 1
ATOM 1233 N N . VAL A 1 163 ? -15.888 0.470 26.573 1.00 71.88 163 VAL A N 1
ATOM 1234 C CA . VAL A 1 163 ? -16.474 -0.674 27.287 1.00 71.88 163 VAL A CA 1
ATOM 1235 C C . VAL A 1 163 ? -16.812 -0.327 28.720 1.00 71.88 163 VAL A C 1
ATOM 1237 O O . VAL A 1 163 ? -17.909 -0.636 29.174 1.00 71.88 163 VAL A O 1
ATOM 1240 N N . LYS A 1 164 ? -15.909 0.359 29.417 1.00 76.56 164 LYS A N 1
ATOM 1241 C CA . LYS A 1 164 ? -16.168 0.792 30.785 1.00 76.56 164 LYS A CA 1
ATOM 1242 C C . LYS A 1 164 ? -17.408 1.687 30.856 1.00 76.56 164 LYS A C 1
ATOM 1244 O O . LYS A 1 164 ? -18.251 1.498 31.723 1.00 76.56 164 LYS A O 1
ATOM 1249 N N . VAL A 1 165 ? -17.543 2.630 29.926 1.00 71.06 165 VAL A N 1
ATOM 1250 C CA . VAL A 1 165 ? -18.711 3.513 29.839 1.00 71.06 165 VAL A CA 1
ATOM 1251 C C . VAL A 1 165 ? -19.985 2.732 29.524 1.00 71.06 165 VAL A C 1
ATOM 1253 O O . VAL A 1 165 ? -21.010 2.976 30.154 1.00 71.06 165 VAL A O 1
ATOM 1256 N N . ALA A 1 166 ? -19.921 1.766 28.607 1.00 68.69 166 ALA A N 1
ATOM 1257 C CA . ALA A 1 166 ? -21.043 0.895 28.272 1.00 68.69 166 ALA A CA 1
ATOM 1258 C C . ALA A 1 166 ? -21.514 0.055 29.474 1.00 68.69 166 ALA A C 1
ATOM 1260 O O . ALA A 1 166 ? -22.714 -0.030 29.735 1.00 68.69 166 ALA A O 1
ATOM 1261 N N . GLU A 1 167 ? -20.582 -0.537 30.224 1.00 75.00 167 GLU A N 1
ATOM 1262 C CA . GLU A 1 167 ? -20.872 -1.311 31.437 1.00 75.00 167 GLU A CA 1
ATOM 1263 C C . GLU A 1 167 ? -21.489 -0.427 32.528 1.00 75.00 167 GLU A C 1
ATOM 1265 O O . GLU A 1 167 ? -22.543 -0.764 33.068 1.00 75.00 167 GLU A O 1
ATOM 1270 N N . GLU A 1 168 ? -20.894 0.739 32.802 1.00 74.56 168 GLU A N 1
ATOM 1271 C CA . GLU A 1 168 ? -21.398 1.658 33.827 1.00 74.56 168 GLU A CA 1
ATOM 1272 C C . GLU A 1 168 ? -22.786 2.231 33.475 1.00 74.56 168 GLU A C 1
ATOM 1274 O O . GLU A 1 168 ? -23.630 2.385 34.361 1.00 74.56 168 GLU A O 1
ATOM 1279 N N . LEU A 1 169 ? -23.059 2.503 32.193 1.00 72.31 169 LEU A N 1
ATOM 1280 C CA . LEU A 1 169 ? -24.385 2.911 31.717 1.00 72.31 169 LEU A CA 1
ATOM 1281 C C . LEU A 1 169 ? -25.428 1.801 31.863 1.00 72.31 169 LEU A C 1
ATOM 1283 O O . LEU A 1 169 ? -26.544 2.064 32.313 1.00 72.31 169 LEU A O 1
ATOM 1287 N N . LEU A 1 170 ? -25.085 0.564 31.490 1.00 72.12 170 LEU A N 1
ATOM 1288 C CA . LEU A 1 170 ? -25.980 -0.584 31.649 1.00 72.12 170 LEU A CA 1
ATOM 1289 C C . LEU A 1 170 ? -26.321 -0.829 33.120 1.00 72.12 170 LEU A C 1
ATOM 1291 O O . LEU A 1 170 ? -27.471 -1.134 33.443 1.00 72.12 170 LEU A O 1
ATOM 1295 N N . ASP A 1 171 ? -25.347 -0.687 34.013 1.00 76.50 171 ASP A N 1
ATOM 1296 C CA . ASP A 1 171 ? -25.568 -0.841 35.447 1.00 76.50 171 ASP A CA 1
ATOM 1297 C C . ASP A 1 171 ? -26.431 0.295 36.013 1.00 76.50 171 ASP A C 1
ATOM 1299 O O . ASP A 1 171 ? -27.362 0.023 36.776 1.00 76.50 171 ASP A O 1
ATOM 1303 N N . ALA A 1 172 ? -26.220 1.541 35.572 1.00 72.56 172 ALA A N 1
ATOM 1304 C CA . ALA A 1 172 ? -27.081 2.671 35.928 1.00 72.56 172 ALA A CA 1
ATOM 1305 C C . ALA A 1 172 ? -28.526 2.476 35.432 1.00 72.56 172 ALA A C 1
ATOM 1307 O O . ALA A 1 172 ? -29.477 2.720 36.181 1.00 72.56 172 ALA A O 1
ATOM 1308 N N . LEU A 1 173 ? -28.717 1.966 34.210 1.00 70.69 173 LEU A N 1
ATOM 1309 C CA . LEU A 1 173 ? -30.036 1.625 33.665 1.00 70.69 173 LEU A CA 1
ATOM 1310 C C . LEU A 1 173 ? -30.720 0.516 34.479 1.00 70.69 173 LEU A C 1
ATOM 1312 O O . LEU A 1 173 ? -31.879 0.665 34.863 1.00 70.69 173 LEU A O 1
ATOM 1316 N N . LYS A 1 174 ? -30.013 -0.571 34.814 1.00 73.38 174 LYS A N 1
ATOM 1317 C CA . LYS A 1 174 ? -30.560 -1.661 35.647 1.00 73.38 174 LYS A CA 1
ATOM 1318 C C . LYS A 1 174 ? -30.930 -1.193 37.052 1.00 73.38 174 LYS A C 1
ATOM 1320 O O . LYS A 1 174 ? -31.987 -1.575 37.552 1.00 73.38 174 LYS A O 1
ATOM 1325 N N . ALA A 1 175 ? -30.084 -0.376 37.681 1.00 71.12 175 ALA A N 1
ATOM 1326 C CA . ALA A 1 175 ? -30.372 0.217 38.984 1.00 71.12 175 ALA A CA 1
ATOM 1327 C C . ALA A 1 175 ? -31.615 1.116 38.909 1.00 71.12 175 ALA A C 1
ATOM 1329 O O . ALA A 1 175 ? -32.507 1.030 39.753 1.00 71.12 175 ALA A O 1
ATOM 1330 N N . SER A 1 176 ? -31.741 1.883 37.823 1.00 67.88 176 SER A N 1
ATOM 1331 C CA . SER A 1 176 ? -32.901 2.744 37.581 1.00 67.88 176 SER A CA 1
ATOM 1332 C C . SER A 1 176 ? -34.192 1.962 37.351 1.00 67.88 176 SER A C 1
ATOM 1334 O O . SER A 1 176 ? -35.271 2.416 37.717 1.00 67.88 176 SER A O 1
ATOM 1336 N N . HIS A 1 177 ? -34.111 0.749 36.811 1.00 65.62 177 HIS A N 1
ATOM 1337 C CA . HIS A 1 177 ? -35.280 -0.116 36.676 1.00 65.62 177 HIS A CA 1
ATOM 1338 C C . HIS A 1 177 ? -35.895 -0.494 38.044 1.00 65.62 177 HIS A C 1
ATOM 1340 O O . HIS A 1 177 ? -37.076 -0.839 38.128 1.00 65.62 177 HIS A O 1
ATOM 1346 N N . GLN A 1 178 ? -35.113 -0.421 39.125 1.00 64.94 178 GLN A N 1
ATOM 1347 C CA . GLN A 1 178 ? -35.551 -0.730 40.491 1.00 64.94 178 GLN A CA 1
ATOM 1348 C C . GLN A 1 178 ? -35.996 0.519 41.273 1.00 64.94 178 GLN A C 1
ATOM 1350 O O . GLN A 1 178 ? -36.652 0.394 42.310 1.00 64.94 178 GLN A O 1
ATOM 1355 N N . GLY A 1 179 ? -35.654 1.716 40.785 1.00 64.19 179 GLY A N 1
ATOM 1356 C CA . GLY A 1 179 ? -35.946 2.993 41.430 1.00 64.19 179 GLY A CA 1
ATOM 1357 C C . GLY A 1 179 ? -37.329 3.560 41.094 1.00 64.19 179 GLY A C 1
ATOM 1358 O O . GLY A 1 179 ? -37.971 3.196 40.110 1.00 64.19 179 GLY A O 1
ATOM 1359 N N . ARG A 1 180 ? -37.808 4.487 41.931 1.00 68.44 180 ARG A N 1
ATOM 1360 C CA . ARG A 1 180 ? -39.037 5.259 41.690 1.00 68.44 180 ARG A CA 1
ATOM 1361 C C . ARG A 1 180 ? -38.672 6.715 41.435 1.00 68.44 180 ARG A C 1
ATOM 1363 O O . ARG A 1 180 ? -38.297 7.424 42.366 1.00 68.44 180 ARG A O 1
ATOM 1370 N N . TYR A 1 181 ? -38.826 7.154 40.190 1.00 71.00 181 TYR A N 1
ATOM 1371 C CA . TYR A 1 181 ? -38.411 8.484 39.746 1.00 71.00 181 TYR A CA 1
ATOM 1372 C C . TYR A 1 181 ? -39.582 9.346 39.273 1.00 71.00 181 TYR A C 1
ATOM 1374 O O . TYR A 1 181 ? -40.655 8.841 38.929 1.00 71.00 181 TYR A O 1
ATOM 1382 N N . ARG A 1 182 ? -39.383 10.667 39.280 1.00 67.75 182 ARG A N 1
ATOM 1383 C CA . ARG A 1 182 ? -40.343 11.679 38.812 1.00 67.75 182 ARG A CA 1
ATOM 1384 C C . ARG A 1 182 ? -39.615 12.779 38.038 1.00 67.75 182 ARG A C 1
ATOM 1386 O O . ARG A 1 182 ? -38.429 13.010 38.261 1.00 67.75 182 ARG A O 1
ATOM 1393 N N . SER A 1 183 ? -40.334 13.459 37.147 1.00 68.12 183 SER A N 1
ATOM 1394 C CA . SER A 1 183 ? -39.820 14.651 36.459 1.00 68.12 183 SER A CA 1
ATOM 1395 C C . SER A 1 183 ? -39.696 15.835 37.427 1.00 68.12 183 SER A C 1
ATOM 1397 O O . SER A 1 183 ? -40.549 16.013 38.303 1.00 68.12 183 SER A O 1
ATOM 1399 N N . ARG A 1 184 ? -38.645 16.647 37.260 1.00 68.25 184 ARG A N 1
ATOM 1400 C CA . ARG A 1 184 ? -38.376 17.836 38.085 1.00 68.25 184 ARG A CA 1
ATOM 1401 C C . ARG A 1 184 ? -39.406 18.966 37.879 1.00 68.25 184 ARG A C 1
ATOM 1403 O O . ARG A 1 184 ? -39.742 19.634 38.854 1.00 68.25 184 ARG A O 1
ATOM 1410 N N . ASP A 1 185 ? -39.996 19.105 36.686 1.00 63.06 185 ASP A N 1
ATOM 1411 C CA . ASP A 1 185 ? -40.834 20.263 36.300 1.00 63.06 185 ASP A CA 1
ATOM 1412 C C . ASP A 1 185 ? -42.358 20.091 36.499 1.00 63.06 185 ASP A C 1
ATOM 1414 O O . ASP A 1 185 ? -43.182 20.786 35.907 1.00 63.06 185 ASP A O 1
ATOM 1418 N N . GLY A 1 186 ? -42.771 19.227 37.430 1.00 51.44 186 GLY A N 1
ATOM 1419 C CA . GLY A 1 186 ? -44.034 19.456 38.150 1.00 51.44 186 GLY A CA 1
ATOM 1420 C C . GLY A 1 186 ? -45.348 19.080 37.450 1.00 51.44 186 GLY A C 1
ATOM 1421 O O . GLY A 1 186 ? -46.408 19.552 37.860 1.00 51.44 186 GLY A O 1
ATOM 1422 N N . GLY A 1 187 ? -45.344 18.164 36.483 1.00 42.62 187 GLY A N 1
ATOM 1423 C CA . GLY A 1 187 ? -46.566 17.550 35.941 1.00 42.62 187 GLY A CA 1
ATOM 1424 C C . GLY A 1 187 ? -47.194 16.476 36.847 1.00 42.62 187 GLY A C 1
ATOM 1425 O O . GLY A 1 187 ? -47.472 15.378 36.379 1.00 42.62 187 GLY A O 1
ATOM 1426 N N . GLY A 1 188 ? -47.384 16.742 38.147 1.00 41.31 188 GLY A N 1
ATOM 1427 C CA . GLY A 1 188 ? -47.890 15.752 39.116 1.00 41.31 188 GLY A CA 1
ATOM 1428 C C . GLY A 1 188 ? -47.010 14.490 39.234 1.00 41.31 188 GLY A C 1
ATOM 1429 O O . GLY A 1 188 ? -45.938 14.420 38.638 1.00 41.31 188 GLY A O 1
ATOM 1430 N N . PRO A 1 189 ? -47.407 13.461 40.009 1.00 40.88 189 PRO A N 1
ATOM 1431 C CA . PRO A 1 189 ? -46.699 12.184 40.051 1.00 40.88 189 PRO A CA 1
ATOM 1432 C C . PRO A 1 189 ? -46.978 11.375 38.773 1.00 40.88 189 PRO A C 1
ATOM 1434 O O . PRO A 1 189 ? -47.452 10.246 38.839 1.00 40.88 189 PRO A O 1
ATOM 1437 N N . ALA A 1 190 ? -46.696 11.937 37.600 1.00 44.19 190 ALA A N 1
ATOM 1438 C CA . ALA A 1 190 ? -46.350 11.113 36.461 1.00 44.19 190 ALA A CA 1
ATOM 1439 C C . ALA A 1 190 ? -44.934 10.607 36.752 1.00 44.19 190 ALA A C 1
ATOM 1441 O O . ALA A 1 190 ? -43.946 11.325 36.595 1.00 44.19 190 ALA A O 1
ATOM 1442 N N . GLN A 1 191 ? -44.849 9.393 37.300 1.00 51.38 191 GLN A N 1
ATOM 1443 C CA . GLN A 1 191 ? -43.614 8.625 37.225 1.00 51.38 191 GLN A CA 1
ATOM 1444 C C . GLN A 1 191 ? -43.200 8.661 35.755 1.00 51.38 191 GLN A C 1
ATOM 1446 O O . GLN A 1 191 ? -43.972 8.202 34.913 1.00 51.38 191 GLN A O 1
ATOM 1451 N N . LEU A 1 192 ? -42.040 9.244 35.438 1.00 53.03 192 LEU A N 1
ATOM 1452 C CA . LEU A 1 192 ? -41.417 8.921 34.162 1.00 53.03 192 LEU A CA 1
ATOM 1453 C C . LEU A 1 192 ? -41.197 7.413 34.239 1.00 53.03 192 LEU A C 1
ATOM 1455 O O . LEU A 1 192 ? -40.448 6.936 35.096 1.00 53.03 192 LEU A O 1
ATOM 1459 N N . SER A 1 193 ? -41.967 6.664 33.454 1.00 57.59 193 SER A N 1
ATOM 1460 C CA . SER A 1 193 ? -41.788 5.220 33.389 1.00 57.59 193 SER A CA 1
ATOM 1461 C C . SER A 1 193 ? -40.370 4.961 32.886 1.00 57.59 193 SER A C 1
ATOM 1463 O O . SER A 1 193 ? -39.818 5.748 32.114 1.00 57.59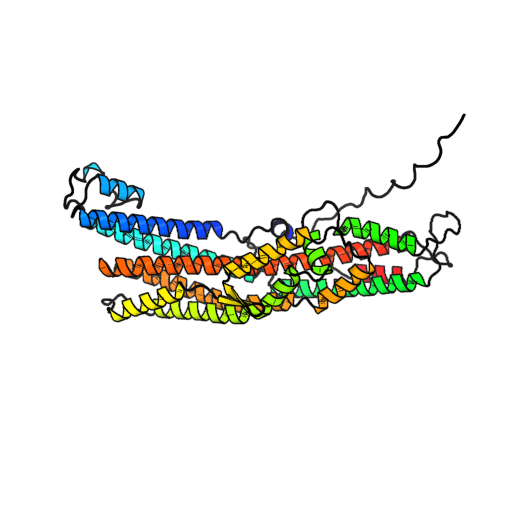 193 SER A O 1
ATOM 1465 N N . PHE A 1 194 ? -39.762 3.863 33.326 1.00 55.25 194 PHE A N 1
ATOM 1466 C CA . PHE A 1 194 ? -38.469 3.423 32.800 1.00 55.25 194 PHE A CA 1
ATOM 1467 C C . PHE A 1 194 ? -38.466 3.411 31.256 1.00 55.25 194 PHE A C 1
ATOM 1469 O O . PHE A 1 194 ? -37.479 3.783 30.633 1.00 55.25 194 PHE A O 1
ATOM 1476 N N . GLU A 1 195 ? -39.617 3.110 30.653 1.00 60.56 195 GLU A N 1
ATOM 1477 C CA . GLU A 1 195 ? -39.874 3.146 29.211 1.00 60.56 195 GLU A CA 1
ATOM 1478 C C . GLU A 1 195 ? -39.633 4.528 28.583 1.00 60.56 195 GLU A C 1
ATOM 1480 O O . GLU A 1 195 ? -39.052 4.595 27.509 1.00 60.56 195 GLU A O 1
ATOM 1485 N N . GLN A 1 196 ? -39.980 5.632 29.251 1.00 63.81 196 GLN A N 1
ATOM 1486 C CA . GLN A 1 196 ? -39.748 6.993 28.738 1.00 63.81 196 GLN A CA 1
ATOM 1487 C C . GLN A 1 196 ? -38.278 7.420 28.831 1.00 63.81 196 GLN A C 1
ATOM 1489 O O . GLN A 1 196 ? -37.791 8.158 27.977 1.00 63.81 196 GLN A O 1
ATOM 1494 N N . ILE A 1 197 ? -37.554 6.939 29.848 1.00 64.00 197 ILE A N 1
ATOM 1495 C CA . ILE A 1 197 ? -36.096 7.118 29.936 1.00 64.00 197 ILE A CA 1
ATOM 1496 C C . ILE A 1 197 ? -35.438 6.342 28.796 1.00 64.00 197 ILE A C 1
ATOM 1498 O O . ILE A 1 197 ? -34.620 6.892 28.068 1.00 64.00 197 ILE A O 1
ATOM 1502 N N . VAL A 1 198 ? -35.844 5.087 28.597 1.00 64.31 198 VAL A N 1
ATOM 1503 C CA . VAL A 1 198 ? -35.373 4.253 27.488 1.00 64.31 198 VAL A CA 1
ATOM 1504 C C . VAL A 1 198 ? -35.695 4.902 26.138 1.00 64.31 198 VAL A C 1
ATOM 1506 O O . VAL A 1 198 ? -34.813 4.964 25.291 1.00 64.31 198 VAL A O 1
ATOM 1509 N N . GLU A 1 199 ? -36.894 5.448 25.939 1.00 66.00 199 GLU A N 1
ATOM 1510 C CA . GLU A 1 199 ? -37.308 6.106 24.692 1.00 66.00 199 GLU A CA 1
ATOM 1511 C C . GLU A 1 199 ? -36.487 7.373 24.397 1.00 66.00 199 GLU A C 1
ATOM 1513 O O . GLU A 1 199 ? -36.021 7.549 23.270 1.00 66.00 199 GLU A O 1
ATOM 1518 N N . TYR A 1 200 ? -36.221 8.214 25.406 1.00 67.00 200 TYR A N 1
ATOM 1519 C CA . TYR A 1 200 ? -35.314 9.360 25.263 1.00 67.00 200 TYR A CA 1
ATOM 1520 C C . TYR A 1 200 ? -33.904 8.907 24.878 1.00 67.00 200 TYR A C 1
ATOM 1522 O O . TYR A 1 200 ? -33.329 9.397 23.906 1.00 67.00 200 TYR A O 1
ATOM 1530 N N . VAL A 1 201 ? -33.359 7.923 25.599 1.00 65.12 201 VAL A N 1
ATOM 1531 C CA . VAL A 1 201 ? -32.026 7.392 25.307 1.00 65.12 201 VAL A CA 1
ATOM 1532 C C . VAL A 1 201 ? -31.978 6.803 23.895 1.00 65.12 201 VAL A C 1
ATOM 1534 O O . VAL A 1 201 ? -30.997 7.018 23.183 1.00 65.12 201 VAL A O 1
ATOM 1537 N N . GLN A 1 202 ? -33.034 6.118 23.448 1.00 64.94 202 GLN A N 1
ATOM 1538 C CA . GLN A 1 202 ? -33.129 5.561 22.097 1.00 64.94 202 GLN A CA 1
ATOM 1539 C C . GLN A 1 202 ? -33.175 6.670 21.042 1.00 64.94 202 GLN A C 1
ATOM 1541 O O . GLN A 1 202 ? -32.473 6.573 20.036 1.00 64.94 202 GLN A O 1
ATOM 1546 N N . GLY A 1 203 ? -33.945 7.736 21.275 1.00 66.06 203 GLY A N 1
ATOM 1547 C CA . GLY A 1 203 ? -34.020 8.902 20.392 1.00 66.06 203 GLY A CA 1
ATOM 1548 C C . GLY A 1 203 ? -32.676 9.620 20.239 1.00 66.06 203 GLY A C 1
ATOM 1549 O O . GLY A 1 203 ? -32.235 9.875 19.120 1.00 66.06 203 GLY A O 1
ATOM 1550 N N . THR A 1 204 ? -31.975 9.870 21.344 1.00 66.12 204 THR A N 1
ATOM 1551 C CA . THR A 1 204 ? -30.662 10.535 21.328 1.00 66.12 204 THR A CA 1
ATOM 1552 C C . THR A 1 204 ? -29.590 9.645 20.697 1.00 66.12 204 THR A C 1
ATOM 1554 O O . THR A 1 204 ? -28.843 10.099 19.832 1.00 66.12 204 THR A O 1
ATOM 1557 N N . SER A 1 205 ? -29.567 8.349 21.034 1.00 63.12 205 SER A N 1
ATOM 1558 C CA . SER A 1 205 ? -28.665 7.368 20.403 1.00 63.12 205 SER A CA 1
ATOM 1559 C C . SER A 1 205 ? -28.880 7.301 18.891 1.00 63.12 205 SER A C 1
ATOM 1561 O O . SER A 1 205 ? -27.926 7.173 18.123 1.00 63.12 205 SER A O 1
ATOM 1563 N N . ARG A 1 206 ? -30.141 7.422 18.456 1.00 62.91 206 ARG A N 1
ATOM 1564 C CA . ARG A 1 206 ? -30.514 7.428 17.045 1.00 62.91 206 ARG A CA 1
ATOM 1565 C C . ARG A 1 206 ? -29.912 8.616 16.299 1.00 62.91 206 ARG A C 1
ATOM 1567 O O . ARG A 1 206 ? -29.358 8.417 15.227 1.00 62.91 206 ARG A O 1
ATOM 1574 N N . ASN A 1 207 ? -29.974 9.814 16.872 1.00 64.94 207 ASN A N 1
ATOM 1575 C CA . ASN A 1 207 ? -29.404 11.010 16.248 1.00 64.94 207 ASN A CA 1
ATOM 1576 C C . ASN A 1 207 ? -27.873 10.953 16.168 1.00 64.94 207 ASN A C 1
ATOM 1578 O O . ASN A 1 207 ? -27.303 11.387 15.172 1.00 64.94 207 ASN A O 1
ATOM 1582 N N . TYR A 1 208 ? -27.217 10.389 17.186 1.00 62.25 208 TYR A N 1
ATOM 1583 C CA . TYR A 1 208 ? -25.758 10.288 17.225 1.00 62.25 208 TYR A CA 1
ATOM 1584 C C . TYR A 1 208 ? -25.196 9.278 16.223 1.00 62.25 208 TYR A C 1
ATOM 1586 O O . TYR A 1 208 ? -24.225 9.586 15.544 1.00 62.25 208 TYR A O 1
ATOM 1594 N N . PHE A 1 209 ? -25.780 8.083 16.123 1.00 60.62 209 PHE A N 1
ATOM 1595 C CA . PHE A 1 209 ? -25.206 7.004 15.308 1.00 60.62 209 PHE A CA 1
ATOM 1596 C C . PHE A 1 209 ? -25.856 6.817 13.933 1.00 60.62 209 PHE A C 1
ATOM 1598 O O . PHE A 1 209 ? -25.245 6.183 13.078 1.00 60.62 209 PHE A O 1
ATOM 1605 N N . TYR A 1 210 ? -27.071 7.337 13.733 1.00 60.12 210 TYR A N 1
ATOM 1606 C CA . TYR A 1 210 ? -27.916 7.074 12.557 1.00 60.12 210 TYR A CA 1
ATOM 1607 C C . TYR A 1 210 ? -28.557 8.356 11.984 1.00 60.12 210 TYR A C 1
ATOM 1609 O O . TYR A 1 210 ? -29.602 8.295 11.331 1.00 60.12 210 TYR A O 1
ATOM 1617 N N . GLY A 1 211 ? -28.008 9.530 12.316 1.00 57.25 211 GLY A N 1
ATOM 1618 C CA . GLY A 1 211 ? -28.410 10.810 11.726 1.00 57.25 211 GLY A CA 1
ATOM 1619 C C . GLY A 1 211 ? -27.818 11.014 10.325 1.00 57.25 211 GLY A C 1
ATOM 1620 O O . GLY A 1 211 ? -26.955 10.256 9.901 1.00 57.25 211 GLY A O 1
ATOM 1621 N N . ASP A 1 212 ? -28.227 12.078 9.627 1.00 46.94 212 ASP A N 1
ATOM 1622 C CA . ASP A 1 212 ? -27.835 12.384 8.233 1.00 46.94 212 ASP A CA 1
ATOM 1623 C C . ASP A 1 212 ? -26.332 12.715 8.024 1.00 46.94 212 ASP A C 1
ATOM 1625 O O . ASP A 1 212 ? -25.947 13.224 6.969 1.00 46.94 212 ASP A O 1
ATOM 1629 N N . GLN A 1 213 ? -25.454 12.456 9.003 1.00 44.69 213 GLN A N 1
ATOM 1630 C CA . GLN A 1 213 ? -24.015 12.659 8.840 1.00 44.69 213 GLN A CA 1
ATOM 1631 C C . GLN A 1 213 ? -23.368 11.472 8.099 1.00 44.69 213 GLN A C 1
ATOM 1633 O O . GLN A 1 213 ? -23.406 10.339 8.583 1.00 44.69 213 GLN A O 1
ATOM 1638 N N . PRO A 1 214 ? -22.734 11.702 6.936 1.00 40.50 214 PRO A N 1
ATOM 1639 C CA . PRO A 1 214 ? -22.118 10.636 6.155 1.00 40.50 214 PRO A CA 1
ATOM 1640 C C . PRO A 1 214 ? -20.860 10.079 6.844 1.00 40.50 214 PRO A C 1
ATOM 1642 O O . PRO A 1 214 ? -19.977 10.838 7.232 1.00 40.50 214 PRO A O 1
ATOM 1645 N N . GLY A 1 215 ? -20.734 8.745 6.932 1.00 51.50 215 GLY A N 1
ATOM 1646 C CA . GLY A 1 215 ? -19.437 8.066 7.131 1.00 51.50 215 GLY A CA 1
ATOM 1647 C C . GLY A 1 215 ? -19.325 7.055 8.290 1.00 51.50 215 GLY A C 1
ATOM 1648 O O . GLY A 1 215 ? -18.932 5.916 8.024 1.00 51.50 215 GLY A O 1
ATOM 1649 N N . PRO A 1 216 ? -19.660 7.393 9.553 1.00 52.34 216 PRO A N 1
ATOM 1650 C CA . PRO A 1 216 ? -19.402 6.525 10.717 1.00 52.34 216 PRO A CA 1
ATOM 1651 C C . PRO A 1 216 ? -20.382 5.351 10.859 1.00 52.34 216 PRO A C 1
ATOM 1653 O O . PRO A 1 216 ? -20.020 4.287 11.365 1.00 52.34 216 PRO A O 1
ATOM 1656 N N . GLU A 1 217 ? -21.618 5.531 10.387 1.00 57.41 217 GLU A N 1
ATOM 1657 C CA . GLU A 1 217 ? -22.750 4.619 10.604 1.00 57.41 217 GLU A CA 1
ATOM 1658 C C . GLU A 1 217 ? -22.493 3.205 10.060 1.00 57.41 217 GLU A C 1
ATOM 1660 O O . GLU A 1 217 ? -22.823 2.211 10.702 1.00 57.41 217 GLU A O 1
ATOM 1665 N N . LYS A 1 218 ? -21.839 3.087 8.899 1.00 64.62 218 LYS A N 1
ATOM 1666 C CA . LYS A 1 218 ? -21.632 1.796 8.220 1.00 64.62 218 LYS A CA 1
ATOM 1667 C C . LYS A 1 218 ? -20.653 0.896 8.952 1.00 64.62 218 LYS A C 1
ATOM 1669 O O . LYS A 1 218 ? -20.917 -0.286 9.155 1.00 64.62 218 LYS A O 1
ATOM 1674 N N . LEU A 1 219 ? -19.517 1.462 9.347 1.00 66.31 219 LEU A N 1
ATOM 1675 C CA . LEU A 1 219 ? -18.509 0.737 10.103 1.00 66.31 219 LEU A CA 1
ATOM 1676 C C . LEU A 1 219 ? -19.033 0.378 11.495 1.00 66.31 219 LEU A C 1
ATOM 1678 O O . LEU A 1 219 ? -18.813 -0.731 11.978 1.00 66.31 219 LEU A O 1
ATOM 1682 N N . PHE A 1 220 ? -19.755 1.309 12.113 1.00 65.94 220 PHE A N 1
ATOM 1683 C CA . PHE A 1 220 ? -20.413 1.094 13.388 1.00 65.94 220 PHE A CA 1
ATOM 1684 C C . PHE A 1 220 ? -21.414 -0.067 13.324 1.00 65.94 220 PHE A C 1
ATOM 1686 O O . PHE A 1 220 ? -21.329 -0.998 14.122 1.00 65.94 220 PHE A O 1
ATOM 1693 N N . LEU A 1 221 ? -22.300 -0.079 12.326 1.00 67.75 221 LEU A N 1
ATOM 1694 C CA . LEU A 1 221 ? -23.204 -1.197 12.058 1.00 67.75 221 LEU A CA 1
ATOM 1695 C C . LEU A 1 221 ? -22.449 -2.491 11.739 1.00 67.75 221 LEU A C 1
ATOM 1697 O O . LEU A 1 221 ? -22.888 -3.578 12.125 1.00 67.75 221 LEU A O 1
ATOM 1701 N N . ASP A 1 222 ? -21.313 -2.409 11.040 1.00 70.62 222 ASP A N 1
ATOM 1702 C CA . ASP A 1 222 ? -20.496 -3.588 10.780 1.00 70.62 222 ASP A CA 1
ATOM 1703 C C . ASP A 1 222 ? -20.016 -4.239 12.084 1.00 70.62 222 ASP A C 1
ATOM 1705 O O . ASP A 1 222 ? -20.283 -5.420 12.328 1.00 70.62 222 ASP A O 1
ATOM 1709 N N . LEU A 1 223 ? -19.423 -3.424 12.956 1.00 69.44 223 LEU A N 1
ATOM 1710 C CA . LEU A 1 223 ? -18.937 -3.791 14.283 1.00 69.44 223 LEU A CA 1
ATOM 1711 C C . LEU A 1 223 ? -20.052 -4.321 15.197 1.00 69.44 223 LEU A C 1
ATOM 1713 O O . LEU A 1 223 ? -19.898 -5.378 15.815 1.00 69.44 223 LEU A O 1
ATOM 1717 N N . LEU A 1 224 ? -21.190 -3.624 15.271 1.00 67.19 224 LEU A N 1
ATOM 1718 C CA . LEU A 1 224 ? -22.313 -3.977 16.148 1.00 67.19 224 LEU A CA 1
ATOM 1719 C C . LEU A 1 224 ? -22.842 -5.394 15.892 1.00 67.19 224 LEU A C 1
ATOM 1721 O O . LEU A 1 224 ? -23.129 -6.161 16.823 1.00 67.19 224 LEU A O 1
ATOM 1725 N N . HIS A 1 225 ? -22.941 -5.758 14.617 1.00 70.44 225 HIS A N 1
ATOM 1726 C CA . HIS A 1 225 ? -23.472 -7.047 14.190 1.00 70.44 225 HIS A CA 1
ATOM 1727 C C . HIS A 1 225 ? -22.375 -8.075 13.886 1.00 70.44 225 HIS A C 1
ATOM 1729 O O . HIS A 1 225 ? -22.684 -9.104 13.285 1.00 70.44 225 HIS A O 1
ATOM 1735 N N . ASN A 1 226 ? -21.123 -7.833 14.301 1.00 70.75 226 ASN A N 1
ATOM 1736 C CA . ASN A 1 226 ? -19.988 -8.725 14.041 1.00 70.75 226 ASN A CA 1
ATOM 1737 C C . ASN A 1 226 ? -19.910 -9.114 12.552 1.00 70.75 226 ASN A C 1
ATOM 1739 O O . ASN A 1 226 ? -20.005 -10.288 12.190 1.00 70.75 226 ASN A O 1
ATOM 1743 N N . GLY A 1 227 ? -19.898 -8.107 11.682 1.00 73.62 227 GLY A N 1
ATOM 1744 C CA . GLY A 1 227 ? -19.962 -8.291 10.242 1.00 73.62 227 GLY A CA 1
ATOM 1745 C C . GLY A 1 227 ? -18.713 -8.870 9.613 1.00 73.62 227 GLY A C 1
ATOM 1746 O O . GLY A 1 227 ? -17.659 -9.001 10.224 1.00 73.62 227 GLY A O 1
ATOM 1747 N N . GLU A 1 228 ? -18.876 -9.280 8.363 1.00 81.06 228 GLU A N 1
ATOM 1748 C CA . GLU A 1 228 ? -17.836 -9.981 7.618 1.00 81.06 228 GLU A CA 1
ATOM 1749 C C . GLU A 1 228 ? -16.604 -9.081 7.414 1.00 81.06 228 GLU A C 1
ATOM 1751 O O . GLU A 1 228 ? -15.481 -9.573 7.465 1.00 81.06 228 GLU A O 1
ATOM 1756 N N . TYR A 1 229 ? -16.785 -7.759 7.281 1.00 79.62 229 TYR A N 1
ATOM 1757 C CA . TYR A 1 229 ? -15.673 -6.816 7.135 1.00 79.62 229 TYR A CA 1
ATOM 1758 C C . TYR A 1 229 ? -14.833 -6.694 8.418 1.00 79.62 229 TYR A C 1
ATOM 1760 O O . TYR A 1 229 ? -13.614 -6.844 8.374 1.00 79.62 229 TYR A O 1
ATOM 1768 N N . SER A 1 230 ? -15.464 -6.482 9.574 1.00 76.94 230 SER A N 1
ATOM 1769 C CA . SER A 1 230 ? -14.796 -6.401 10.883 1.00 76.94 230 SER A CA 1
ATOM 1770 C C . SER A 1 230 ? -14.042 -7.680 11.249 1.00 76.94 230 SER A C 1
ATOM 1772 O O . SER A 1 230 ? -12.924 -7.607 11.774 1.00 76.94 230 SER A O 1
ATOM 1774 N N . GLN A 1 231 ? -14.610 -8.847 10.932 1.00 80.50 231 GLN A N 1
ATOM 1775 C CA . GLN A 1 231 ? -13.937 -10.138 11.092 1.00 80.50 231 GLN A CA 1
ATOM 1776 C C . GLN A 1 231 ? -12.717 -10.245 10.176 1.00 80.50 231 GLN A C 1
ATOM 1778 O O . GLN A 1 231 ? -11.621 -10.544 10.657 1.00 80.50 231 GLN A O 1
ATOM 1783 N N . ALA A 1 232 ? -12.884 -9.918 8.892 1.00 82.62 232 ALA A N 1
ATOM 1784 C CA . ALA A 1 232 ? -11.808 -9.990 7.915 1.00 82.62 232 ALA A CA 1
ATOM 1785 C C . ALA A 1 232 ? -10.638 -9.057 8.276 1.00 82.62 232 ALA A C 1
ATOM 1787 O O . ALA A 1 232 ? -9.487 -9.493 8.283 1.00 82.62 232 ALA A O 1
ATOM 1788 N N . ILE A 1 233 ? -10.907 -7.800 8.658 1.00 79.38 233 ILE A N 1
ATOM 1789 C CA . ILE A 1 233 ? -9.852 -6.863 9.075 1.00 79.38 233 ILE A CA 1
ATOM 1790 C C . ILE A 1 233 ? -9.140 -7.350 10.345 1.00 79.38 233 ILE A C 1
ATOM 1792 O O . ILE A 1 233 ? -7.915 -7.268 10.434 1.00 79.38 233 ILE A O 1
ATOM 1796 N N . SER A 1 234 ? -9.873 -7.907 11.313 1.00 77.25 234 SER A N 1
ATOM 1797 C CA . SER A 1 234 ? -9.277 -8.429 12.554 1.00 77.25 234 SER A CA 1
ATOM 1798 C C . SER A 1 234 ? -8.382 -9.653 12.315 1.00 77.25 234 SER A C 1
ATOM 1800 O O . SER A 1 234 ? -7.469 -9.909 13.101 1.00 77.25 234 SER A O 1
ATOM 1802 N N . ALA A 1 235 ? -8.602 -10.391 11.222 1.00 80.50 235 ALA A N 1
ATOM 1803 C CA . ALA A 1 235 ? -7.770 -11.520 10.814 1.00 80.50 235 ALA A CA 1
ATOM 1804 C C . ALA A 1 235 ? -6.474 -11.102 10.086 1.00 80.50 235 ALA A C 1
ATOM 1806 O O . ALA A 1 235 ? -5.556 -11.919 9.969 1.00 80.50 235 ALA A O 1
ATOM 1807 N N . ILE A 1 236 ? -6.342 -9.839 9.649 1.00 81.69 236 ILE A N 1
ATOM 1808 C CA . ILE A 1 236 ? -5.146 -9.349 8.936 1.00 81.69 236 ILE A CA 1
ATOM 1809 C C . ILE A 1 236 ? -3.885 -9.454 9.796 1.00 81.69 236 ILE A C 1
ATOM 1811 O O . ILE A 1 236 ? -2.812 -9.729 9.259 1.00 81.69 236 ILE A O 1
ATOM 1815 N N . GLY A 1 237 ? -3.984 -9.311 11.122 1.00 76.56 237 GLY A N 1
ATOM 1816 C CA . GLY A 1 237 ? -2.836 -9.491 12.017 1.00 76.56 237 GLY A CA 1
ATOM 1817 C C . GLY A 1 237 ? -2.093 -10.817 11.789 1.00 76.56 237 GLY A C 1
ATOM 1818 O O . GLY A 1 237 ? -0.863 -10.833 11.772 1.00 76.56 237 GLY A O 1
ATOM 1819 N N . GLY A 1 238 ? -2.824 -11.902 11.497 1.00 79.00 238 GLY A N 1
ATOM 1820 C CA . GLY A 1 238 ? -2.250 -13.218 11.188 1.00 79.00 238 GLY A CA 1
ATOM 1821 C C . GLY A 1 238 ? -1.580 -13.323 9.810 1.00 79.00 238 GLY A C 1
ATOM 1822 O O . GLY A 1 238 ? -0.759 -14.212 9.599 1.00 79.00 238 GLY A O 1
ATOM 1823 N N . LEU A 1 239 ? -1.876 -12.411 8.876 1.00 85.19 239 LEU A N 1
ATOM 1824 C CA . LEU A 1 239 ? -1.270 -12.378 7.537 1.00 85.19 239 LEU A CA 1
ATOM 1825 C C . LEU A 1 239 ? 0.118 -11.752 7.513 1.00 85.19 239 LEU A C 1
ATOM 1827 O O . LEU A 1 239 ? 0.923 -12.058 6.630 1.00 85.19 239 LEU A O 1
ATOM 1831 N N . VAL A 1 240 ? 0.396 -10.857 8.460 1.00 83.50 240 VAL A N 1
ATOM 1832 C CA . VAL A 1 240 ? 1.615 -10.045 8.464 1.00 83.50 240 VAL A CA 1
ATOM 1833 C C . VAL A 1 240 ? 2.868 -10.916 8.461 1.00 83.50 240 VAL A C 1
ATOM 1835 O O . VAL A 1 240 ? 3.836 -10.576 7.790 1.00 83.50 240 VAL A O 1
ATOM 1838 N N . GLU A 1 241 ? 2.876 -12.045 9.170 1.00 82.19 241 GLU A N 1
ATOM 1839 C CA . GLU A 1 241 ? 4.041 -12.938 9.182 1.00 82.19 241 GLU A CA 1
ATOM 1840 C C . GLU A 1 241 ? 4.307 -13.548 7.802 1.00 82.19 241 GLU A C 1
ATOM 1842 O O . GLU A 1 241 ? 5.456 -13.591 7.362 1.00 82.19 241 GLU A O 1
ATOM 1847 N N . GLY A 1 242 ? 3.248 -13.933 7.083 1.00 84.50 242 GLY A N 1
ATOM 1848 C CA . GLY A 1 242 ? 3.343 -14.380 5.695 1.00 84.50 242 GLY A CA 1
ATOM 1849 C C . GLY A 1 242 ? 3.878 -13.275 4.785 1.00 84.50 242 GLY A C 1
ATOM 1850 O O . GLY A 1 242 ? 4.839 -13.494 4.052 1.00 84.50 242 GLY A O 1
ATOM 1851 N N . LEU A 1 243 ? 3.335 -12.060 4.900 1.00 87.81 243 LEU A N 1
ATOM 1852 C CA . LEU A 1 243 ? 3.818 -10.897 4.148 1.00 87.81 243 LEU A CA 1
ATOM 1853 C C . LEU A 1 243 ? 5.285 -10.582 4.447 1.00 87.81 243 LEU A C 1
ATOM 1855 O O . LEU A 1 243 ? 6.059 -10.322 3.532 1.00 87.81 243 LEU A O 1
ATOM 1859 N N . ALA A 1 244 ? 5.698 -10.668 5.710 1.00 87.88 244 ALA A N 1
ATOM 1860 C CA . ALA A 1 244 ? 7.075 -10.439 6.122 1.00 87.88 244 ALA A CA 1
ATOM 1861 C C . ALA A 1 244 ? 8.040 -11.451 5.484 1.00 87.88 244 ALA A C 1
ATOM 1863 O O . ALA A 1 244 ? 9.138 -11.080 5.067 1.00 87.88 244 ALA A O 1
ATOM 1864 N N . VAL A 1 245 ? 7.640 -12.724 5.388 1.00 87.88 245 VAL A N 1
ATOM 1865 C CA . VAL A 1 245 ? 8.424 -13.755 4.694 1.00 87.88 245 VAL A CA 1
ATOM 1866 C C . VAL A 1 245 ? 8.563 -13.415 3.214 1.00 87.88 245 VAL A C 1
ATOM 1868 O O . VAL A 1 245 ? 9.677 -13.460 2.694 1.00 87.88 245 VAL A O 1
ATOM 1871 N N . ILE A 1 246 ? 7.472 -13.031 2.552 1.00 88.50 246 ILE A N 1
ATOM 1872 C CA . ILE A 1 246 ? 7.504 -12.767 1.113 1.00 88.50 246 ILE A CA 1
ATOM 1873 C C . ILE A 1 246 ? 8.302 -11.495 0.801 1.00 88.50 246 ILE A C 1
ATOM 1875 O O . ILE A 1 246 ? 9.166 -11.523 -0.069 1.00 88.50 246 ILE A O 1
ATOM 1879 N N . ILE A 1 247 ? 8.114 -10.401 1.548 1.00 90.31 247 ILE A N 1
ATOM 1880 C CA . ILE A 1 247 ? 8.919 -9.177 1.370 1.00 90.31 247 ILE A CA 1
ATOM 1881 C C . ILE A 1 247 ? 10.404 -9.481 1.593 1.00 90.31 247 ILE A C 1
ATOM 1883 O O . ILE A 1 247 ? 11.247 -9.017 0.834 1.00 90.31 247 ILE A O 1
ATOM 1887 N N . ARG A 1 248 ? 10.751 -10.317 2.580 1.00 90.94 248 ARG A N 1
ATOM 1888 C CA . ARG A 1 248 ? 12.144 -10.746 2.778 1.00 90.94 248 ARG A CA 1
ATOM 1889 C C . ARG A 1 248 ? 12.681 -11.538 1.585 1.00 90.94 248 ARG A C 1
ATOM 1891 O O . ARG A 1 248 ? 13.829 -11.345 1.209 1.00 90.94 248 ARG A O 1
ATOM 1898 N N . GLN A 1 249 ? 11.868 -12.397 0.971 1.00 90.75 249 GLN A N 1
ATOM 1899 C CA . GLN A 1 249 ? 12.252 -13.080 -0.269 1.00 90.75 249 GLN A CA 1
ATOM 1900 C C . GLN A 1 249 ? 12.498 -12.078 -1.405 1.00 90.75 249 GLN A C 1
ATOM 1902 O O . GLN A 1 249 ? 13.495 -12.214 -2.104 1.00 90.75 249 GLN A O 1
ATOM 1907 N N . ARG A 1 250 ? 11.657 -11.042 -1.550 1.00 91.38 250 ARG A N 1
ATOM 1908 C CA . ARG A 1 250 ? 11.878 -9.960 -2.530 1.00 91.38 250 ARG A CA 1
ATOM 1909 C C . ARG A 1 250 ? 13.186 -9.223 -2.291 1.00 91.38 250 ARG A C 1
ATOM 1911 O O . ARG A 1 250 ? 13.944 -9.020 -3.230 1.00 91.38 250 ARG A O 1
ATOM 1918 N N . VAL A 1 251 ? 13.463 -8.867 -1.039 1.00 92.50 251 VAL A N 1
ATOM 1919 C CA . VAL A 1 251 ? 14.724 -8.230 -0.643 1.00 92.50 251 VAL A CA 1
ATOM 1920 C C . VAL A 1 251 ? 15.915 -9.105 -1.028 1.00 92.50 251 VAL A C 1
ATOM 1922 O O . VAL A 1 251 ? 16.835 -8.605 -1.657 1.00 92.50 251 VAL A O 1
ATOM 1925 N N . ASN A 1 252 ? 15.871 -10.408 -0.737 1.00 91.62 252 ASN A N 1
ATOM 1926 C CA . ASN A 1 252 ? 16.959 -11.325 -1.087 1.00 91.62 252 ASN A CA 1
ATOM 1927 C C . ASN A 1 252 ? 17.165 -11.456 -2.608 1.00 91.62 252 ASN A C 1
ATOM 1929 O O . ASN A 1 252 ? 18.298 -11.582 -3.059 1.00 91.62 252 ASN A O 1
ATOM 1933 N N . LEU A 1 253 ? 16.087 -11.439 -3.400 1.00 92.25 253 LEU A N 1
ATOM 1934 C CA . LEU A 1 253 ? 16.179 -11.448 -4.865 1.00 92.25 253 LEU A CA 1
ATOM 1935 C C . LEU A 1 253 ? 16.815 -10.151 -5.385 1.00 92.25 253 LEU A C 1
ATOM 1937 O O . LEU A 1 253 ? 17.700 -10.199 -6.232 1.00 92.25 253 LEU A O 1
ATOM 1941 N N . LEU A 1 254 ? 16.409 -8.996 -4.846 1.00 91.00 254 LEU A N 1
ATOM 1942 C CA . LEU A 1 254 ? 17.013 -7.705 -5.186 1.00 91.00 254 LEU A CA 1
ATOM 1943 C C . LEU A 1 254 ? 18.499 -7.659 -4.813 1.00 91.00 254 LEU A C 1
ATOM 1945 O O . LEU A 1 254 ? 19.306 -7.200 -5.615 1.00 91.00 254 LEU A O 1
ATOM 1949 N N . ASP A 1 255 ? 18.860 -8.160 -3.632 1.00 89.62 255 ASP A N 1
ATOM 1950 C CA . ASP A 1 255 ? 20.248 -8.277 -3.179 1.00 89.62 255 ASP A CA 1
ATOM 1951 C C . ASP A 1 255 ? 21.074 -9.135 -4.144 1.00 89.62 255 ASP A C 1
ATOM 1953 O O . ASP A 1 255 ? 22.102 -8.691 -4.654 1.00 89.62 255 ASP A O 1
ATOM 1957 N N . SER A 1 256 ? 20.550 -10.305 -4.527 1.00 87.44 256 SER A N 1
ATOM 1958 C CA . SER A 1 256 ? 21.231 -11.193 -5.470 1.00 87.44 256 SER A CA 1
ATOM 1959 C C . SER A 1 256 ? 21.476 -10.552 -6.839 1.00 87.44 256 SER A C 1
ATOM 1961 O O . SER A 1 256 ? 22.515 -10.818 -7.442 1.00 87.44 256 SER A O 1
ATOM 1963 N N . ILE A 1 257 ? 20.562 -9.696 -7.314 1.00 87.19 257 ILE A N 1
ATOM 1964 C CA . ILE A 1 257 ? 20.719 -8.935 -8.564 1.00 87.19 257 ILE A CA 1
ATOM 1965 C C . ILE A 1 257 ? 21.771 -7.828 -8.405 1.00 87.19 257 ILE A C 1
ATOM 1967 O O . ILE A 1 257 ? 22.588 -7.623 -9.303 1.00 87.19 257 ILE A O 1
ATOM 1971 N N . VAL A 1 258 ? 21.756 -7.107 -7.281 1.00 85.88 258 VAL A N 1
ATOM 1972 C CA . VAL A 1 258 ? 22.655 -5.973 -7.012 1.00 85.88 258 VAL A CA 1
ATOM 1973 C C . VAL A 1 258 ? 24.105 -6.419 -6.824 1.00 85.88 258 VAL A C 1
ATOM 1975 O O . VAL A 1 258 ? 25.010 -5.714 -7.270 1.00 85.88 258 VAL A O 1
ATOM 1978 N N . GLU A 1 259 ? 24.339 -7.577 -6.204 1.00 84.06 259 GLU A N 1
ATOM 1979 C CA . GLU A 1 259 ? 25.683 -8.130 -5.985 1.00 84.06 259 GLU A CA 1
ATOM 1980 C C . GLU A 1 259 ? 26.397 -8.549 -7.282 1.00 84.06 259 GLU A C 1
ATOM 1982 O O . GLU A 1 259 ? 27.612 -8.774 -7.277 1.00 84.06 259 GLU A O 1
ATOM 1987 N N . LYS A 1 260 ? 25.677 -8.662 -8.406 1.00 79.25 260 LYS A N 1
ATOM 1988 C CA . LYS A 1 260 ? 26.285 -9.020 -9.689 1.00 79.25 260 LYS A CA 1
ATOM 1989 C C . LYS A 1 260 ? 27.117 -7.868 -10.239 1.00 79.25 260 LYS A C 1
ATOM 1991 O O . LYS A 1 260 ? 26.604 -6.797 -10.559 1.00 79.25 260 LYS A O 1
ATOM 1996 N N . ASP A 1 261 ? 28.413 -8.123 -10.412 1.00 65.19 261 ASP A N 1
ATOM 1997 C CA . ASP A 1 261 ? 29.297 -7.201 -11.112 1.00 65.19 261 ASP A CA 1
ATOM 1998 C C . ASP A 1 261 ? 29.165 -7.388 -12.626 1.00 65.19 261 ASP A C 1
ATOM 2000 O O . ASP A 1 261 ? 29.565 -8.398 -13.204 1.00 65.19 261 ASP A O 1
ATOM 2004 N N . PHE A 1 262 ? 28.592 -6.385 -13.276 1.00 64.81 262 PHE A N 1
ATOM 2005 C CA . PHE A 1 262 ? 28.447 -6.336 -14.725 1.00 64.81 262 PHE A CA 1
ATOM 2006 C C . PHE A 1 262 ? 29.535 -5.488 -15.406 1.00 64.81 262 PHE A C 1
ATOM 2008 O O . PHE A 1 262 ? 29.507 -5.327 -16.629 1.00 64.81 262 PHE A O 1
ATOM 2015 N N . ARG A 1 263 ? 30.476 -4.908 -14.644 1.00 59.81 263 ARG A N 1
ATOM 2016 C CA . ARG A 1 263 ? 31.534 -4.028 -15.172 1.00 59.81 263 ARG A CA 1
ATOM 2017 C C . ARG A 1 263 ? 32.587 -4.803 -15.960 1.00 59.81 263 ARG A C 1
ATOM 2019 O O . ARG A 1 263 ? 33.150 -4.270 -16.913 1.00 59.81 263 ARG A O 1
ATOM 2026 N N . GLU A 1 264 ? 32.828 -6.060 -15.600 1.00 54.66 264 GLU A N 1
ATOM 2027 C CA . GLU A 1 264 ? 33.745 -6.958 -16.300 1.00 54.66 264 GLU A CA 1
ATOM 2028 C C . GLU A 1 264 ? 32.952 -8.000 -17.091 1.00 54.66 264 GLU A C 1
ATOM 2030 O O . GLU A 1 264 ? 32.699 -9.088 -16.598 1.00 54.66 264 GLU A O 1
ATOM 2035 N N . SER A 1 265 ? 32.553 -7.666 -18.326 1.00 55.94 265 SER A N 1
ATOM 2036 C CA . SER A 1 265 ? 31.971 -8.608 -19.305 1.00 55.94 265 SER A CA 1
ATOM 2037 C C . SER A 1 265 ? 30.996 -9.615 -18.680 1.00 55.94 265 SER A C 1
ATOM 2039 O O . SER A 1 265 ? 31.359 -10.779 -18.505 1.00 55.94 265 SER A O 1
ATOM 2041 N N . ALA A 1 266 ? 29.787 -9.161 -18.332 1.00 62.31 266 ALA A N 1
ATOM 2042 C CA . ALA A 1 266 ? 28.759 -9.980 -17.688 1.00 62.31 266 ALA A CA 1
ATOM 2043 C C . ALA A 1 266 ? 28.746 -11.410 -18.247 1.00 62.31 266 ALA A C 1
ATOM 2045 O O . ALA A 1 266 ? 28.474 -11.624 -19.434 1.00 62.31 266 ALA A O 1
ATOM 2046 N N . SER A 1 267 ? 29.104 -12.390 -17.413 1.00 70.25 267 SER A N 1
ATOM 2047 C CA . SER A 1 267 ? 29.137 -13.769 -17.876 1.00 70.25 267 SER A CA 1
ATOM 2048 C C . SER A 1 267 ? 27.718 -14.174 -18.289 1.00 70.25 267 SER A C 1
ATOM 2050 O O . SER A 1 267 ? 26.737 -13.757 -17.669 1.00 70.25 267 SER A O 1
ATOM 2052 N N . ALA A 1 268 ? 27.573 -15.001 -19.328 1.00 73.88 268 ALA A N 1
ATOM 2053 C CA . ALA A 1 268 ? 26.251 -15.491 -19.739 1.00 73.88 268 ALA A CA 1
ATOM 2054 C C . ALA A 1 268 ? 25.503 -16.190 -18.582 1.00 73.88 268 ALA A C 1
ATOM 2056 O O . ALA A 1 268 ? 24.275 -16.217 -18.557 1.00 73.88 268 ALA A O 1
ATOM 2057 N N . ILE A 1 269 ? 26.253 -16.720 -17.608 1.00 78.44 269 ILE A N 1
ATOM 2058 C CA . ILE A 1 269 ? 25.728 -17.309 -16.376 1.00 78.44 269 ILE A CA 1
ATOM 2059 C C . ILE A 1 269 ? 25.120 -16.227 -15.478 1.00 78.44 269 ILE A C 1
ATOM 2061 O O . ILE A 1 269 ? 23.994 -16.400 -15.025 1.00 78.44 269 ILE A O 1
ATOM 2065 N N . ASP A 1 270 ? 25.808 -15.107 -15.248 1.00 79.69 270 ASP A N 1
ATOM 2066 C CA . ASP A 1 270 ? 25.291 -14.022 -14.403 1.00 79.69 270 ASP A CA 1
ATOM 2067 C C . ASP A 1 270 ? 24.049 -13.367 -15.005 1.00 79.69 270 ASP A C 1
ATOM 2069 O O . ASP A 1 270 ? 23.080 -13.132 -14.288 1.00 79.69 270 ASP A O 1
ATOM 2073 N N . VAL A 1 271 ? 24.026 -13.169 -16.328 1.00 79.88 271 VAL A N 1
ATOM 2074 C CA . VAL A 1 271 ? 22.827 -12.689 -17.035 1.00 79.88 271 VAL A CA 1
ATOM 2075 C C . VAL A 1 271 ? 21.661 -13.664 -16.851 1.00 79.88 271 VAL A C 1
ATOM 2077 O O . VAL A 1 271 ? 20.541 -13.234 -16.591 1.00 79.88 271 VAL A O 1
ATOM 2080 N N . HIS A 1 272 ? 21.905 -14.975 -16.937 1.00 83.38 272 HIS A N 1
ATOM 2081 C CA . HIS A 1 272 ? 20.860 -15.980 -16.741 1.00 83.38 272 HIS A CA 1
ATOM 2082 C C . HIS A 1 272 ? 20.328 -16.015 -15.302 1.00 83.38 272 HIS A C 1
ATOM 2084 O O . HIS A 1 272 ? 19.118 -16.115 -15.115 1.00 83.38 272 HIS A O 1
ATOM 2090 N N . VAL A 1 273 ? 21.204 -15.898 -14.296 1.00 85.19 273 VAL A N 1
ATOM 2091 C CA . VAL A 1 273 ? 20.791 -15.808 -12.884 1.00 85.19 273 VAL A CA 1
ATOM 2092 C C . VAL A 1 273 ? 19.939 -14.563 -12.655 1.00 85.19 273 VAL A C 1
ATOM 2094 O O . VAL A 1 273 ? 18.867 -14.660 -12.075 1.00 85.19 273 VAL A O 1
ATOM 2097 N N . VAL A 1 274 ? 20.353 -13.412 -13.184 1.00 86.50 274 VAL A N 1
ATOM 2098 C CA . VAL A 1 274 ? 19.600 -12.158 -13.032 1.00 86.50 274 VAL A CA 1
ATOM 2099 C C . VAL A 1 274 ? 18.233 -12.255 -13.702 1.00 86.50 274 VAL A C 1
ATOM 2101 O O . VAL A 1 274 ? 17.237 -11.868 -13.104 1.00 86.50 274 VAL A O 1
ATOM 2104 N N . LEU A 1 275 ? 18.154 -12.815 -14.911 1.00 88.25 275 LEU A N 1
ATOM 2105 C CA . LEU A 1 275 ? 16.873 -13.049 -15.584 1.00 88.25 275 LEU A CA 1
ATOM 2106 C C . LEU A 1 275 ? 15.965 -13.989 -14.785 1.00 88.25 275 LEU A C 1
ATOM 2108 O O . LEU A 1 275 ? 14.762 -13.749 -14.699 1.00 88.25 275 LEU A O 1
ATOM 2112 N N . HIS A 1 276 ? 16.531 -15.040 -14.191 1.00 91.56 276 HIS A N 1
ATOM 2113 C CA . HIS A 1 276 ? 15.793 -15.927 -13.302 1.00 91.56 276 HIS A CA 1
ATOM 2114 C C . HIS A 1 276 ? 15.247 -15.159 -12.091 1.00 91.56 276 HIS A C 1
ATOM 2116 O O . HIS A 1 276 ? 14.047 -15.208 -11.835 1.00 91.56 276 HIS A O 1
ATOM 2122 N N . ASP A 1 277 ? 16.080 -14.394 -11.391 1.00 91.75 277 ASP A N 1
ATOM 2123 C CA . ASP A 1 277 ? 15.669 -13.681 -10.178 1.00 91.75 277 ASP A CA 1
ATOM 2124 C C . ASP A 1 277 ? 14.651 -12.569 -10.473 1.00 91.75 277 ASP A C 1
ATOM 2126 O O . ASP A 1 277 ? 13.695 -12.390 -9.717 1.00 91.75 277 ASP A O 1
ATOM 2130 N N . LEU A 1 278 ? 14.780 -11.888 -11.617 1.00 91.31 278 LEU A N 1
ATOM 2131 C CA . LEU A 1 278 ? 13.769 -10.961 -12.132 1.00 91.31 278 LEU A CA 1
ATOM 2132 C C . LEU A 1 278 ? 12.435 -11.674 -12.401 1.00 91.31 278 LEU A C 1
ATOM 2134 O O . LEU A 1 278 ? 11.390 -11.186 -11.981 1.00 91.31 278 LEU A O 1
ATOM 2138 N N . SER A 1 279 ? 12.455 -12.865 -13.007 1.00 92.94 279 SER A N 1
ATOM 2139 C CA . SER A 1 279 ? 11.231 -13.653 -13.224 1.00 92.94 279 SER A CA 1
ATOM 2140 C C . SER A 1 279 ? 10.588 -14.131 -11.915 1.00 92.94 279 SER A C 1
ATOM 2142 O O . SER A 1 279 ? 9.366 -14.249 -11.811 1.00 92.94 279 SER A O 1
ATOM 2144 N N . GLU A 1 280 ? 11.390 -14.366 -10.872 1.00 92.94 280 GLU A N 1
ATOM 2145 C CA . GLU A 1 280 ? 10.874 -14.671 -9.540 1.00 92.94 280 GLU A CA 1
ATOM 2146 C C . GLU A 1 280 ? 10.221 -13.436 -8.904 1.00 92.94 280 GLU A C 1
ATOM 2148 O O . GLU A 1 280 ? 9.161 -13.575 -8.287 1.00 92.94 280 GLU A O 1
ATOM 2153 N N . LEU A 1 281 ? 10.786 -12.232 -9.090 1.00 91.44 281 LEU A N 1
ATOM 2154 C CA . LEU A 1 281 ? 10.191 -10.957 -8.654 1.00 91.44 281 LEU A CA 1
ATOM 2155 C C . LEU A 1 281 ? 8.813 -10.700 -9.288 1.00 91.44 281 LEU A C 1
ATOM 2157 O O . LEU A 1 281 ? 7.943 -10.137 -8.627 1.00 91.44 281 LEU A O 1
ATOM 2161 N N . GLU A 1 282 ? 8.578 -11.182 -10.508 1.00 90.44 282 GLU A N 1
ATOM 2162 C CA . GLU A 1 282 ? 7.306 -11.019 -11.226 1.00 90.44 282 GLU A CA 1
ATOM 2163 C C . GLU A 1 282 ? 6.152 -11.882 -10.689 1.00 90.44 282 GLU A C 1
ATOM 2165 O O . GLU A 1 282 ? 4.975 -11.595 -10.939 1.00 90.44 282 GLU A O 1
ATOM 2170 N N . LYS A 1 283 ? 6.454 -12.954 -9.944 1.00 89.69 283 LYS A N 1
ATOM 2171 C CA . LYS A 1 283 ? 5.416 -13.853 -9.414 1.00 89.69 283 LYS A CA 1
ATOM 2172 C C . LYS A 1 283 ? 4.430 -13.087 -8.526 1.00 89.69 283 LYS A C 1
ATOM 2174 O O . LYS A 1 283 ? 4.840 -12.177 -7.820 1.00 89.69 283 LYS A O 1
ATOM 2179 N N . PRO A 1 284 ? 3.135 -13.426 -8.496 1.00 86.25 284 PRO A N 1
ATOM 2180 C CA . PRO A 1 284 ? 2.189 -12.748 -7.614 1.00 86.25 284 PRO A CA 1
ATOM 2181 C C . PRO A 1 284 ? 2.512 -12.993 -6.131 1.00 86.25 284 PRO A C 1
ATOM 2183 O O . PRO A 1 284 ? 2.918 -14.091 -5.747 1.00 86.25 284 PRO A O 1
ATOM 2186 N N . LEU A 1 285 ? 2.280 -11.983 -5.286 1.00 84.88 285 LEU A N 1
ATOM 2187 C CA . LEU A 1 285 ? 2.324 -12.135 -3.831 1.00 84.88 285 LEU A CA 1
ATOM 2188 C C . LEU A 1 285 ? 1.095 -12.905 -3.366 1.00 84.88 285 LEU A C 1
ATOM 2190 O O . LEU A 1 285 ? -0.011 -12.373 -3.403 1.00 84.88 285 LEU A O 1
ATOM 2194 N N . ILE A 1 286 ? 1.298 -14.146 -2.929 1.00 87.81 286 ILE A N 1
ATOM 2195 C CA . ILE A 1 286 ? 0.227 -15.029 -2.470 1.00 87.81 286 ILE A CA 1
ATOM 2196 C C . ILE A 1 286 ? 0.287 -15.157 -0.950 1.00 87.81 286 ILE A C 1
ATOM 2198 O O . ILE A 1 286 ? 1.310 -15.552 -0.393 1.00 87.81 286 ILE A O 1
ATOM 2202 N N . VAL A 1 287 ? -0.832 -14.888 -0.284 1.00 86.94 287 VAL A N 1
ATOM 2203 C CA . VAL A 1 287 ? -1.003 -15.018 1.164 1.00 86.94 287 VAL A CA 1
ATOM 2204 C C . VAL A 1 287 ? -2.100 -16.023 1.509 1.00 86.94 287 VAL A C 1
ATOM 2206 O O . VAL A 1 287 ? -3.016 -16.270 0.725 1.00 86.94 287 VAL A O 1
ATOM 2209 N N . GLN A 1 288 ? -1.996 -16.627 2.695 1.00 88.12 288 GLN A N 1
ATOM 2210 C CA . GLN A 1 288 ? -3.016 -17.530 3.232 1.00 88.12 288 GLN A CA 1
ATOM 2211 C C . GLN A 1 288 ? -3.970 -16.753 4.135 1.00 88.12 288 GLN A C 1
ATOM 2213 O O . GLN A 1 288 ? -3.614 -16.441 5.267 1.00 88.12 288 GLN A O 1
ATOM 2218 N N . PHE A 1 289 ? -5.178 -16.471 3.656 1.00 85.38 289 PHE A N 1
ATOM 2219 C CA . PHE A 1 289 ? -6.213 -15.756 4.399 1.00 85.38 289 PHE A CA 1
ATOM 2220 C C . PHE A 1 289 ? -7.436 -16.649 4.599 1.00 85.38 289 PHE A C 1
ATOM 2222 O O . PHE A 1 289 ? -7.993 -17.164 3.633 1.00 85.38 289 PHE A O 1
ATOM 2229 N N . GLU A 1 290 ? -7.825 -16.877 5.856 1.00 82.44 290 GLU A N 1
ATOM 2230 C CA . GLU A 1 290 ? -8.993 -17.704 6.218 1.00 82.44 290 GLU A CA 1
ATOM 2231 C C . GLU A 1 290 ? -9.006 -19.099 5.553 1.00 82.44 290 GLU A C 1
ATOM 2233 O O . GLU A 1 290 ? -10.042 -19.624 5.142 1.00 82.44 290 GLU A O 1
ATOM 2238 N N . GLY A 1 291 ? -7.827 -19.716 5.418 1.00 82.94 291 GLY A N 1
ATOM 2239 C CA . GLY A 1 291 ? -7.664 -21.028 4.781 1.00 82.94 291 GLY A CA 1
ATOM 2240 C C . GLY A 1 291 ? -7.728 -21.012 3.250 1.00 82.94 291 GLY A C 1
ATOM 2241 O O . GLY A 1 291 ? -7.795 -22.077 2.635 1.00 82.94 291 GLY A O 1
ATOM 2242 N N . ARG A 1 292 ? -7.709 -19.828 2.626 1.00 88.25 292 ARG A N 1
ATOM 2243 C CA . ARG A 1 292 ? -7.645 -19.637 1.174 1.00 88.25 292 ARG A CA 1
ATOM 2244 C C . ARG A 1 292 ? -6.315 -19.018 0.771 1.00 88.25 292 ARG A C 1
ATOM 2246 O O . ARG A 1 292 ? -5.790 -18.142 1.449 1.00 88.25 292 ARG A O 1
ATOM 2253 N N . SER A 1 293 ? -5.818 -19.446 -0.381 1.00 90.62 293 SER A N 1
ATOM 2254 C CA . SER A 1 293 ? -4.677 -18.825 -1.045 1.00 90.62 293 SER A CA 1
ATOM 2255 C C . SER A 1 293 ? -5.193 -17.677 -1.907 1.00 90.62 293 SER A C 1
ATOM 2257 O O . SER A 1 293 ? -5.947 -17.939 -2.840 1.00 90.62 293 SER A O 1
ATOM 2259 N N . LEU A 1 294 ? -4.815 -16.440 -1.591 1.00 89.75 294 LEU A N 1
ATOM 2260 C CA . LEU A 1 294 ? -5.233 -15.237 -2.316 1.00 89.75 294 LEU A CA 1
ATOM 2261 C C . LEU A 1 294 ? -4.013 -14.401 -2.683 1.00 89.75 294 LEU A C 1
ATOM 2263 O O . LEU A 1 294 ? -3.040 -14.351 -1.929 1.00 89.75 294 LEU A O 1
ATOM 2267 N N . THR A 1 295 ? -4.067 -13.724 -3.821 1.00 90.00 295 THR A N 1
ATOM 2268 C CA . THR A 1 295 ? -3.147 -12.624 -4.112 1.00 90.00 295 THR A CA 1
ATOM 2269 C C . THR A 1 295 ? -3.478 -11.393 -3.260 1.00 90.00 295 THR A C 1
ATOM 2271 O O . THR A 1 295 ? -4.582 -11.286 -2.720 1.00 90.00 295 THR A O 1
ATOM 2274 N N . LEU A 1 296 ? -2.537 -10.455 -3.114 1.00 86.25 296 LEU A N 1
ATOM 2275 C CA . LEU A 1 296 ? -2.814 -9.202 -2.400 1.00 86.25 296 LEU A CA 1
ATOM 2276 C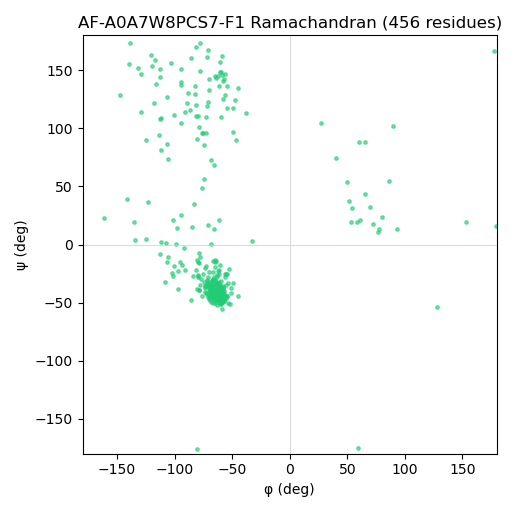 C . LEU A 1 296 ? -3.933 -8.374 -3.050 1.00 86.25 296 LEU A C 1
ATOM 2278 O O . LEU A 1 296 ? -4.788 -7.863 -2.330 1.00 86.25 296 LEU A O 1
ATOM 2282 N N . ASP A 1 297 ? -3.972 -8.298 -4.380 1.00 85.62 297 ASP A N 1
ATOM 2283 C CA . ASP A 1 297 ? -5.062 -7.655 -5.123 1.00 85.62 297 ASP A CA 1
ATOM 2284 C C . ASP A 1 297 ? -6.415 -8.332 -4.838 1.00 85.62 297 ASP A C 1
ATOM 2286 O O . ASP A 1 297 ? -7.375 -7.674 -4.441 1.00 85.62 297 ASP A O 1
ATOM 2290 N N . GLU A 1 298 ? -6.486 -9.668 -4.900 1.00 89.38 298 GLU A N 1
ATOM 2291 C CA . GLU A 1 298 ? -7.709 -10.415 -4.558 1.00 89.38 298 GLU A CA 1
ATOM 2292 C C . GLU A 1 298 ? -8.151 -10.194 -3.104 1.00 89.38 298 GLU A C 1
ATOM 2294 O O . GLU A 1 298 ? -9.349 -10.099 -2.829 1.00 89.38 298 GLU A O 1
ATOM 2299 N N . LEU A 1 299 ? -7.204 -10.097 -2.165 1.00 88.56 299 LEU A N 1
ATOM 2300 C CA . LEU A 1 299 ? -7.498 -9.764 -0.772 1.00 88.56 299 LEU A CA 1
ATOM 2301 C C . LEU A 1 299 ? -8.047 -8.337 -0.649 1.00 88.56 299 LEU A C 1
ATOM 2303 O O . LEU A 1 299 ? -9.046 -8.125 0.036 1.00 88.56 299 LEU A O 1
ATOM 2307 N N . ASN A 1 300 ? -7.434 -7.363 -1.318 1.00 85.00 300 ASN A N 1
ATOM 2308 C CA . ASN A 1 300 ? -7.901 -5.978 -1.316 1.00 85.00 300 ASN A CA 1
ATOM 2309 C C . ASN A 1 300 ? -9.291 -5.848 -1.949 1.00 85.00 300 ASN A C 1
ATOM 2311 O O . ASN A 1 300 ? -10.154 -5.159 -1.399 1.00 85.00 300 ASN A O 1
ATOM 2315 N N . ALA A 1 301 ? -9.540 -6.552 -3.054 1.00 84.38 301 ALA A N 1
ATOM 2316 C CA . ALA A 1 301 ? -10.847 -6.635 -3.689 1.00 84.38 301 ALA A CA 1
ATOM 2317 C C . ALA A 1 301 ? -11.887 -7.250 -2.743 1.00 84.38 301 ALA A C 1
ATOM 2319 O O . ALA A 1 301 ? -12.956 -6.670 -2.565 1.00 84.38 301 ALA A O 1
ATOM 2320 N N . LEU A 1 302 ? -11.551 -8.353 -2.062 1.00 86.62 302 LEU A N 1
ATOM 2321 C CA . LEU A 1 302 ? -12.412 -8.970 -1.053 1.00 86.62 302 LEU A CA 1
ATOM 2322 C C . LEU A 1 302 ? -12.746 -7.988 0.077 1.00 86.62 302 LEU A C 1
ATOM 2324 O O . LEU A 1 302 ? -13.913 -7.824 0.413 1.00 86.62 302 LEU A O 1
ATOM 2328 N N . LEU A 1 303 ? -11.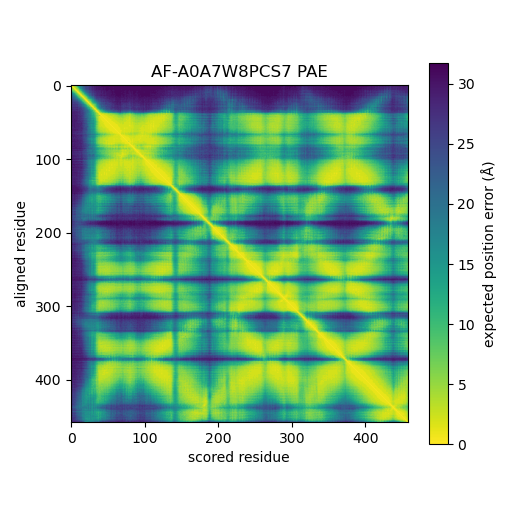750 -7.313 0.656 1.00 82.88 303 LEU A N 1
ATOM 2329 C CA . LEU A 1 303 ? -11.968 -6.355 1.746 1.00 82.88 303 LEU A CA 1
ATOM 2330 C C . LEU A 1 303 ? -12.845 -5.179 1.305 1.00 82.88 303 LEU A C 1
ATOM 2332 O O . LEU A 1 303 ? -13.743 -4.770 2.044 1.00 82.88 303 LEU A O 1
ATOM 2336 N N . ARG A 1 304 ? -12.625 -4.663 0.092 1.00 80.75 304 ARG A N 1
ATOM 2337 C CA . ARG A 1 304 ? -13.453 -3.610 -0.505 1.00 80.75 304 ARG A CA 1
ATOM 2338 C C . ARG A 1 304 ? -14.892 -4.085 -0.710 1.00 80.75 304 ARG A C 1
ATOM 2340 O O . ARG A 1 304 ? -15.831 -3.382 -0.337 1.00 80.75 304 ARG A O 1
ATOM 2347 N N . ASP A 1 305 ? -15.072 -5.286 -1.246 1.00 80.81 305 ASP A N 1
ATOM 2348 C CA . ASP A 1 305 ? -16.389 -5.874 -1.479 1.00 80.81 305 ASP A CA 1
ATOM 2349 C C . ASP A 1 305 ? -17.122 -6.162 -0.167 1.00 80.81 305 ASP A C 1
ATOM 2351 O O . ASP A 1 305 ? -18.325 -5.937 -0.092 1.00 80.81 305 ASP A O 1
ATOM 2355 N N . LEU A 1 306 ? -16.425 -6.588 0.890 1.00 78.81 306 LEU A N 1
ATOM 2356 C CA . LEU A 1 306 ? -17.005 -6.759 2.225 1.00 78.81 306 LEU A CA 1
ATOM 2357 C C . LEU A 1 306 ? -17.418 -5.413 2.835 1.00 78.81 306 LEU A C 1
ATOM 2359 O O . LEU A 1 306 ? -18.520 -5.296 3.377 1.00 78.81 306 LEU A O 1
ATOM 2363 N N . ARG A 1 307 ? -16.580 -4.378 2.681 1.00 74.94 307 ARG A N 1
ATOM 2364 C CA . ARG A 1 307 ? -16.872 -3.010 3.133 1.00 74.94 307 ARG A CA 1
ATOM 2365 C C . ARG A 1 307 ? -18.130 -2.445 2.467 1.00 74.94 307 ARG A C 1
ATOM 2367 O O . ARG A 1 307 ? -18.940 -1.824 3.148 1.00 74.94 307 ARG A O 1
ATOM 2374 N N . HIS A 1 308 ? -18.316 -2.676 1.165 1.00 70.75 308 HIS A N 1
ATOM 2375 C CA . HIS A 1 308 ? -19.513 -2.252 0.423 1.00 70.75 308 HIS A CA 1
ATOM 2376 C C . HIS A 1 308 ? -20.690 -3.234 0.543 1.00 70.75 308 HIS A C 1
ATOM 2378 O O . HIS A 1 308 ? -21.847 -2.848 0.429 1.00 70.75 308 HIS A O 1
ATOM 2384 N N . GLY A 1 309 ? -20.438 -4.522 0.767 1.00 58.84 309 GLY A N 1
ATOM 2385 C CA . GLY A 1 309 ? -21.454 -5.570 0.886 1.00 58.84 309 GLY A CA 1
ATOM 2386 C C . GLY A 1 309 ? -22.269 -5.465 2.176 1.00 58.84 309 GLY A C 1
ATOM 2387 O O . GLY A 1 309 ? -23.458 -5.805 2.184 1.00 58.84 309 GLY A O 1
ATOM 2388 N N . GLY A 1 310 ? -21.669 -4.900 3.230 1.00 53.31 310 GLY A N 1
ATOM 2389 C CA . GLY A 1 310 ? -22.372 -4.463 4.438 1.00 53.31 310 GLY A CA 1
ATOM 2390 C C . GLY A 1 310 ? -23.533 -3.497 4.156 1.00 53.31 310 GLY A C 1
ATOM 2391 O O . GLY A 1 310 ? -24.518 -3.507 4.897 1.00 53.31 310 GLY A O 1
ATOM 2392 N N . ASP A 1 311 ? -23.490 -2.765 3.033 1.00 50.19 311 ASP A N 1
ATOM 2393 C CA . ASP A 1 311 ? -24.481 -1.748 2.650 1.00 50.19 311 ASP A CA 1
ATOM 2394 C C . ASP A 1 311 ? -25.886 -2.312 2.373 1.00 50.19 311 ASP A C 1
ATOM 2396 O O . ASP A 1 311 ? -26.857 -1.563 2.389 1.00 50.19 311 ASP A O 1
ATOM 2400 N N . ARG A 1 312 ? -26.043 -3.618 2.098 1.00 48.56 312 ARG A N 1
ATOM 2401 C CA . ARG A 1 312 ? -27.325 -4.168 1.596 1.00 48.56 312 ARG A CA 1
ATOM 2402 C C . ARG A 1 312 ? -28.141 -4.969 2.606 1.00 48.56 312 ARG A C 1
ATOM 2404 O O . ARG A 1 312 ? -29.285 -5.312 2.310 1.00 48.56 312 ARG A O 1
ATOM 2411 N N . LYS A 1 313 ? -27.582 -5.309 3.771 1.00 49.03 313 LYS A N 1
ATOM 2412 C CA . LYS A 1 313 ? -28.230 -6.237 4.721 1.00 49.03 313 LYS A CA 1
ATOM 2413 C C . LYS A 1 313 ? -28.680 -5.614 6.045 1.00 49.03 313 LYS A C 1
ATOM 2415 O O . LYS A 1 313 ? -29.359 -6.307 6.793 1.00 49.03 313 LYS A O 1
ATOM 2420 N N . ARG A 1 314 ? -28.333 -4.358 6.360 1.00 52.06 314 ARG A N 1
ATOM 2421 C CA . ARG A 1 314 ? -28.378 -3.866 7.757 1.00 52.06 314 ARG A CA 1
ATOM 2422 C C . ARG A 1 314 ? -29.208 -2.609 8.030 1.00 52.06 314 ARG A C 1
ATOM 2424 O O . ARG A 1 314 ? -29.304 -2.205 9.178 1.00 52.06 314 ARG A O 1
ATOM 2431 N N . GLU A 1 315 ? -29.925 -2.066 7.045 1.00 49.34 315 GLU A N 1
ATOM 2432 C CA . GLU A 1 315 ? -30.883 -0.965 7.288 1.00 49.34 315 GLU A CA 1
ATOM 2433 C C . GLU A 1 315 ? -32.089 -1.362 8.171 1.00 49.34 315 GLU A C 1
ATOM 2435 O O . GLU A 1 315 ? -32.828 -0.487 8.624 1.00 49.34 315 GLU A O 1
ATOM 2440 N N . ARG A 1 316 ? -32.325 -2.665 8.407 1.00 46.22 316 ARG A N 1
ATOM 2441 C CA . ARG A 1 316 ? -33.562 -3.164 9.041 1.00 46.22 316 ARG A CA 1
ATOM 2442 C C . ARG A 1 316 ? -33.463 -3.557 10.515 1.00 46.22 316 ARG A C 1
ATOM 2444 O O . ARG A 1 316 ? -34.482 -3.456 11.189 1.00 46.22 316 ARG A O 1
ATOM 2451 N N . ASP A 1 317 ? -32.288 -3.914 11.025 1.00 53.22 317 ASP A N 1
ATOM 2452 C CA . ASP A 1 317 ? -32.127 -4.353 12.418 1.00 53.22 317 ASP A CA 1
ATOM 2453 C C . ASP A 1 317 ? -31.328 -3.305 13.190 1.00 53.22 317 ASP A C 1
ATOM 2455 O O . ASP A 1 317 ? -30.118 -3.414 13.346 1.00 53.22 317 ASP A O 1
ATOM 2459 N N . ARG A 1 318 ? -32.008 -2.243 13.630 1.00 58.69 318 ARG A N 1
ATOM 2460 C CA . ARG A 1 318 ? -31.409 -1.212 14.487 1.00 58.69 318 ARG A CA 1
ATOM 2461 C C . ARG A 1 318 ? -31.390 -1.742 15.923 1.00 58.69 318 ARG A C 1
ATOM 2463 O O . ARG A 1 318 ? -32.475 -1.898 16.487 1.00 58.69 318 ARG A O 1
ATOM 2470 N N . PRO A 1 319 ? -30.215 -2.049 16.497 1.00 56.94 319 PRO A N 1
ATOM 2471 C CA . PRO A 1 319 ? -30.145 -2.729 17.779 1.00 56.94 319 PRO A CA 1
ATOM 2472 C C . PRO A 1 319 ? -30.727 -1.876 18.904 1.00 56.94 319 PRO A C 1
ATOM 2474 O O . PRO A 1 319 ? -30.554 -0.653 18.932 1.00 56.94 319 PRO A O 1
ATOM 2477 N N . ALA A 1 320 ? -31.397 -2.529 19.853 1.00 62.28 320 ALA A N 1
ATOM 2478 C CA . ALA A 1 320 ? -31.802 -1.880 21.096 1.00 62.28 320 ALA A CA 1
ATOM 2479 C C . ALA A 1 320 ? -30.559 -1.371 21.856 1.00 62.28 320 ALA A C 1
ATOM 2481 O O . ALA A 1 320 ? -29.456 -1.885 21.680 1.00 62.28 320 ALA A O 1
ATOM 2482 N N . ILE A 1 321 ? -30.728 -0.383 22.739 1.00 58.97 321 ILE A N 1
ATOM 2483 C CA . ILE A 1 321 ? -29.660 0.154 23.609 1.00 58.97 321 ILE A CA 1
ATOM 2484 C C . ILE A 1 321 ? -28.824 -0.956 24.261 1.00 58.97 321 ILE A C 1
ATOM 2486 O O . ILE A 1 321 ? -27.595 -0.911 24.281 1.00 58.97 321 ILE A O 1
ATOM 2490 N N . ASP A 1 322 ? -29.507 -1.973 24.767 1.00 59.06 322 ASP A N 1
ATOM 2491 C CA . ASP A 1 322 ? -28.924 -3.084 25.503 1.00 59.06 322 ASP A CA 1
ATOM 2492 C C . ASP A 1 322 ? -27.997 -3.910 24.595 1.00 59.06 322 ASP A C 1
ATOM 2494 O O . ASP A 1 322 ? -26.919 -4.349 25.003 1.00 59.06 322 ASP A O 1
ATOM 2498 N N . GLU A 1 323 ? -28.393 -4.075 23.331 1.00 65.38 323 GLU A N 1
ATOM 2499 C CA . GLU A 1 323 ? -27.626 -4.749 22.285 1.00 65.38 323 GLU A CA 1
ATOM 2500 C C . GLU A 1 323 ? -26.441 -3.895 21.825 1.00 65.38 323 GLU A C 1
ATOM 2502 O O . GLU A 1 323 ? -25.366 -4.436 21.572 1.00 65.38 323 GLU A O 1
ATOM 2507 N N . LEU A 1 324 ? -26.612 -2.572 21.784 1.00 63.56 324 LEU A N 1
ATOM 2508 C CA . LEU A 1 324 ? -25.593 -1.590 21.418 1.00 63.56 324 LEU A CA 1
ATOM 2509 C C . LEU A 1 324 ? -24.445 -1.587 22.448 1.00 63.56 324 LEU A C 1
ATOM 2511 O O . LEU A 1 324 ? -23.275 -1.717 22.086 1.00 63.56 324 LEU A O 1
ATOM 2515 N N . TYR A 1 325 ? -24.769 -1.580 23.744 1.00 65.62 325 TYR A N 1
ATOM 2516 C CA . TYR A 1 325 ? -23.768 -1.654 24.815 1.00 65.62 325 TYR A CA 1
ATOM 2517 C C . TYR A 1 325 ? -23.147 -3.050 24.972 1.00 65.62 325 TYR A C 1
ATOM 2519 O O . TYR A 1 325 ? -21.934 -3.170 25.149 1.00 65.62 325 TYR A O 1
ATOM 2527 N N . THR A 1 326 ? -23.930 -4.122 24.811 1.00 66.44 326 THR A N 1
ATOM 2528 C CA . THR A 1 326 ? -23.389 -5.496 24.786 1.00 66.44 326 THR A CA 1
ATOM 2529 C C . THR A 1 326 ? -22.461 -5.713 23.583 1.00 66.44 326 THR A C 1
ATOM 2531 O O . THR A 1 326 ? -21.463 -6.438 23.669 1.00 66.44 326 THR A O 1
ATOM 2534 N N . ALA A 1 327 ? -22.757 -5.078 22.446 1.00 66.00 327 ALA A N 1
ATOM 2535 C CA . ALA A 1 327 ? -21.890 -5.091 21.282 1.00 66.00 327 ALA A CA 1
ATOM 2536 C C . ALA A 1 327 ? -20.558 -4.389 21.557 1.00 66.00 327 ALA A C 1
ATOM 2538 O O . ALA A 1 327 ? -19.534 -4.951 21.189 1.00 66.00 327 ALA A O 1
ATOM 2539 N N . PHE A 1 328 ? -20.524 -3.266 22.280 1.00 66.25 328 PHE A N 1
ATOM 2540 C CA . PHE A 1 328 ? -19.261 -2.618 22.657 1.00 66.25 328 PHE A CA 1
ATOM 2541 C C . PHE A 1 328 ? -18.338 -3.510 23.498 1.00 66.25 328 PHE A C 1
ATOM 2543 O O . PHE A 1 328 ? -17.155 -3.640 23.177 1.00 66.25 328 PHE A O 1
ATOM 2550 N N . SER A 1 329 ? -18.864 -4.210 24.509 1.00 63.47 329 SER A N 1
ATOM 2551 C CA . SER A 1 329 ? -18.067 -5.168 25.297 1.00 63.47 329 SER A CA 1
ATOM 2552 C C . SER A 1 329 ? -17.543 -6.338 24.451 1.00 63.47 329 SER A C 1
ATOM 2554 O O . SER A 1 329 ? -16.453 -6.860 24.692 1.00 63.47 329 SER A O 1
ATOM 2556 N N . ARG A 1 330 ? -18.303 -6.764 23.437 1.00 65.75 330 ARG A N 1
ATOM 2557 C CA . ARG A 1 330 ? -17.893 -7.803 22.478 1.00 65.75 330 ARG A CA 1
ATOM 2558 C C . ARG A 1 330 ? -16.838 -7.291 21.494 1.00 65.75 330 ARG A C 1
ATOM 2560 O O . ARG A 1 330 ? -15.867 -8.002 21.250 1.00 65.75 330 ARG A O 1
ATOM 2567 N N . ILE A 1 331 ? -16.989 -6.060 21.013 1.00 65.31 331 ILE A N 1
ATOM 2568 C CA . ILE A 1 331 ? -16.047 -5.355 20.140 1.00 65.31 331 ILE A CA 1
ATOM 2569 C C . ILE A 1 331 ? -14.656 -5.321 20.796 1.00 65.31 331 ILE A C 1
ATOM 2571 O O . 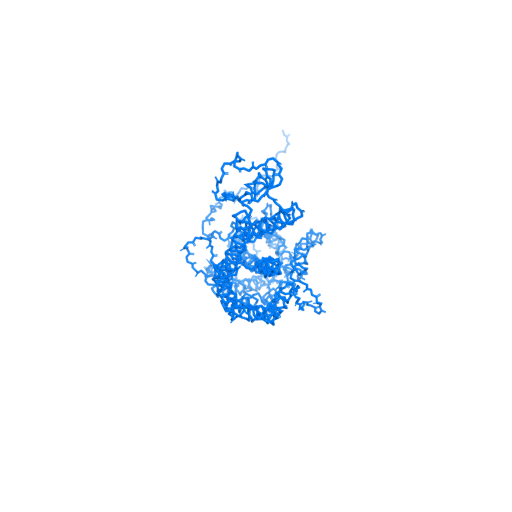ILE A 1 331 ? -13.693 -5.735 20.165 1.00 65.31 331 ILE A O 1
ATOM 2575 N N . GLN A 1 332 ? -14.525 -4.997 22.088 1.00 64.69 332 GLN A N 1
ATOM 2576 C CA . GLN A 1 332 ? -13.224 -5.069 22.783 1.00 64.69 332 GLN A CA 1
ATOM 2577 C C . GLN A 1 332 ? -12.619 -6.479 22.830 1.00 64.69 332 GLN A C 1
ATOM 2579 O O . GLN A 1 332 ? -11.406 -6.630 22.719 1.00 64.69 332 GLN A O 1
ATOM 2584 N N . ARG A 1 333 ? -13.440 -7.517 23.028 1.00 61.41 333 ARG A N 1
ATOM 2585 C CA . ARG A 1 333 ? -12.951 -8.904 23.141 1.00 61.41 333 ARG A CA 1
ATOM 2586 C C . ARG A 1 333 ? -12.552 -9.509 21.797 1.00 61.41 333 ARG A C 1
ATOM 2588 O O . ARG A 1 333 ? -11.773 -10.455 21.782 1.00 61.41 333 ARG A O 1
ATOM 2595 N N . GLN A 1 334 ? -13.121 -9.013 20.700 1.00 61.00 334 GLN A N 1
ATOM 2596 C CA . GLN A 1 334 ? -12.911 -9.543 19.351 1.00 61.00 334 GLN A CA 1
ATOM 2597 C C . GLN A 1 334 ? -11.917 -8.715 18.531 1.00 61.00 334 GLN A C 1
ATOM 2599 O O . GLN A 1 334 ? -11.254 -9.262 17.653 1.00 61.00 334 GLN A O 1
ATOM 2604 N N . LEU A 1 335 ? -11.780 -7.418 18.818 1.00 62.78 335 LEU A N 1
ATOM 2605 C CA . LEU A 1 335 ? -10.869 -6.545 18.093 1.00 62.78 335 LEU A CA 1
ATOM 2606 C C . LEU A 1 335 ? -9.425 -6.774 18.521 1.00 62.78 335 LEU A C 1
ATOM 2608 O O . LEU A 1 335 ? -8.912 -6.121 19.428 1.00 62.78 335 LEU A O 1
ATOM 2612 N N . ASN A 1 336 ? -8.718 -7.598 17.755 1.00 69.44 336 ASN A N 1
ATOM 2613 C CA . ASN A 1 336 ? -7.261 -7.643 17.791 1.00 69.44 336 ASN A CA 1
ATOM 2614 C C . ASN A 1 336 ? -6.633 -6.541 16.907 1.00 69.44 336 ASN A C 1
ATOM 2616 O O . ASN A 1 336 ? -5.609 -6.730 16.247 1.00 69.44 336 ASN A O 1
ATOM 2620 N N . ILE A 1 337 ? -7.290 -5.375 16.858 1.00 70.94 337 ILE A N 1
ATOM 2621 C CA . ILE A 1 337 ? -6.932 -4.237 16.003 1.00 70.94 337 ILE A CA 1
ATOM 2622 C C . ILE A 1 337 ? -5.530 -3.732 16.327 1.00 70.94 337 ILE A C 1
ATOM 2624 O O . ILE A 1 337 ? -4.713 -3.522 15.439 1.00 70.94 337 ILE A O 1
ATOM 2628 N N . SER A 1 338 ? -5.217 -3.617 17.611 1.00 70.25 338 SER A N 1
ATOM 2629 C CA . SER A 1 338 ? -3.942 -3.094 18.084 1.00 70.25 338 SER A CA 1
ATOM 2630 C C . SER A 1 338 ? -2.806 -4.069 17.816 1.00 70.25 338 SER A C 1
ATOM 2632 O O . SER A 1 338 ? -1.705 -3.648 17.471 1.00 70.25 338 SER A O 1
ATOM 2634 N N . GLU A 1 339 ? -3.067 -5.376 17.900 1.00 76.12 339 GLU A N 1
ATOM 2635 C CA . GLU A 1 339 ? -2.117 -6.391 17.445 1.00 76.12 339 GLU A CA 1
ATOM 2636 C C . GLU A 1 339 ? -1.938 -6.352 15.923 1.00 76.12 339 GLU A C 1
ATOM 2638 O O . GLU A 1 339 ? -0.812 -6.488 15.450 1.00 76.12 339 GLU A O 1
ATOM 2643 N N . SER A 1 340 ? -2.999 -6.087 15.157 1.00 76.56 340 SER A N 1
ATOM 2644 C CA . SER A 1 340 ? -2.923 -5.929 13.698 1.00 76.56 340 SER A CA 1
ATOM 2645 C C . SER A 1 340 ? -2.076 -4.712 13.306 1.00 76.56 340 SER A C 1
ATOM 2647 O O . SER A 1 340 ? -1.155 -4.847 12.501 1.00 76.56 340 SER A O 1
ATOM 2649 N N . ILE A 1 341 ? -2.287 -3.557 13.950 1.00 72.69 341 ILE A N 1
ATOM 2650 C CA . ILE A 1 341 ? -1.477 -2.340 13.766 1.00 72.69 341 ILE A CA 1
ATOM 2651 C C . ILE A 1 341 ? -0.011 -2.597 14.152 1.00 72.69 341 ILE A C 1
ATOM 2653 O O . ILE A 1 341 ? 0.899 -2.323 13.368 1.00 72.69 341 ILE A O 1
ATOM 2657 N N . ARG A 1 342 ? 0.244 -3.181 15.334 1.00 76.50 342 ARG A N 1
ATOM 2658 C CA . ARG A 1 342 ? 1.609 -3.532 15.778 1.00 76.50 342 ARG A CA 1
ATOM 2659 C C . ARG A 1 342 ? 2.281 -4.523 14.833 1.00 76.50 342 ARG A C 1
ATOM 2661 O O . ARG A 1 342 ? 3.488 -4.444 14.610 1.00 76.50 342 ARG A O 1
ATOM 2668 N N . SER A 1 343 ? 1.515 -5.459 14.283 1.00 80.44 343 SER A N 1
ATOM 2669 C CA . SER A 1 343 ? 2.023 -6.442 13.335 1.00 80.44 343 SER A CA 1
ATOM 2670 C C . SER A 1 343 ? 2.442 -5.762 12.035 1.00 80.44 343 SER A C 1
ATOM 2672 O O . SER A 1 343 ? 3.569 -5.986 11.606 1.00 80.44 343 SER A O 1
ATOM 2674 N N . LEU A 1 344 ? 1.650 -4.847 11.466 1.00 79.81 344 LEU A N 1
ATOM 2675 C CA . LEU A 1 344 ? 2.038 -4.105 10.254 1.00 79.81 344 LEU A CA 1
ATOM 2676 C C . LEU A 1 344 ? 3.394 -3.392 10.388 1.00 79.81 344 LEU A C 1
ATOM 2678 O O . LEU A 1 344 ? 4.177 -3.369 9.438 1.00 79.81 344 LEU A O 1
ATOM 2682 N N . ARG A 1 345 ? 3.750 -2.908 11.585 1.00 76.94 345 ARG A N 1
ATOM 2683 C CA . ARG A 1 345 ? 5.072 -2.313 11.852 1.00 76.94 345 ARG A CA 1
ATOM 2684 C C . ARG A 1 345 ? 6.243 -3.281 11.656 1.00 76.94 345 ARG A C 1
ATOM 2686 O O . ARG A 1 345 ? 7.353 -2.853 11.340 1.00 76.94 345 ARG A O 1
ATOM 2693 N N . LYS A 1 346 ? 6.024 -4.593 11.790 1.00 82.81 346 LYS A N 1
ATOM 2694 C CA . LYS A 1 346 ? 7.045 -5.612 11.481 1.00 82.81 346 LYS A CA 1
ATOM 2695 C C . LYS A 1 346 ? 7.472 -5.557 10.007 1.00 82.81 346 LYS A C 1
ATOM 2697 O O . LYS A 1 346 ? 8.574 -5.999 9.689 1.00 82.81 346 LYS A O 1
ATOM 2702 N N . LEU A 1 347 ? 6.644 -4.989 9.124 1.00 85.62 347 LEU A N 1
ATOM 2703 C CA . LEU A 1 347 ? 6.967 -4.804 7.710 1.00 85.62 347 LEU A CA 1
ATOM 2704 C C . LEU A 1 347 ? 7.865 -3.583 7.473 1.00 85.62 347 LEU A C 1
ATOM 2706 O O . LEU A 1 347 ? 8.653 -3.600 6.536 1.00 85.62 347 LEU A O 1
ATOM 2710 N N . THR A 1 348 ? 7.835 -2.557 8.333 1.00 84.25 348 THR A N 1
ATOM 2711 C CA . THR A 1 348 ? 8.640 -1.331 8.178 1.00 84.25 348 THR A CA 1
A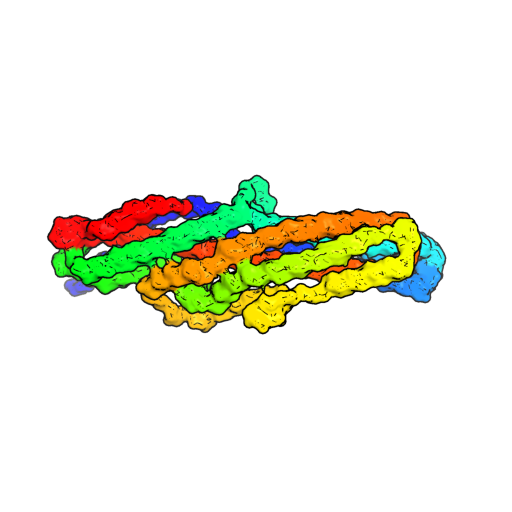TOM 2712 C C . THR A 1 348 ? 10.139 -1.577 7.960 1.00 84.25 348 THR A C 1
ATOM 2714 O O . THR A 1 348 ? 10.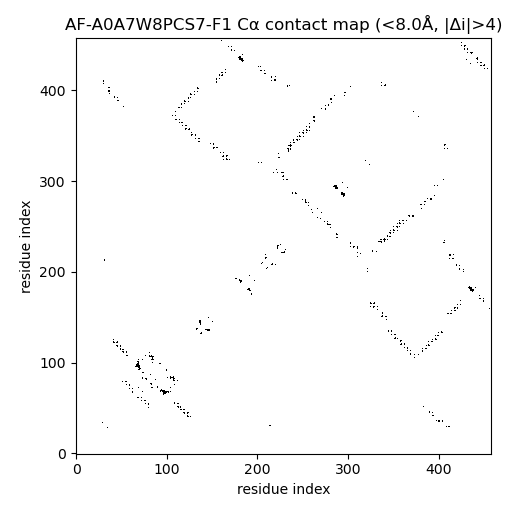674 -1.028 6.997 1.00 84.25 348 THR A O 1
ATOM 2717 N N . PRO A 1 349 ? 10.855 -2.373 8.785 1.00 86.75 349 PRO A N 1
ATOM 2718 C CA . PRO A 1 349 ? 12.279 -2.622 8.552 1.00 86.75 349 PRO A CA 1
ATOM 2719 C C . PRO A 1 349 ? 12.537 -3.394 7.251 1.00 86.75 349 PRO A C 1
ATOM 2721 O O . PRO A 1 349 ? 13.563 -3.178 6.613 1.00 86.75 349 PRO A O 1
ATOM 2724 N N . LEU A 1 350 ? 11.609 -4.260 6.832 1.00 90.19 350 LEU A N 1
ATOM 2725 C CA . LEU A 1 350 ? 11.722 -5.005 5.578 1.00 90.19 350 LEU A CA 1
ATOM 2726 C C . LEU A 1 350 ? 11.498 -4.095 4.368 1.00 90.19 350 LEU A C 1
ATOM 2728 O O . LEU A 1 350 ? 12.262 -4.160 3.415 1.00 90.19 350 LEU A O 1
ATOM 2732 N N . MET A 1 351 ? 10.515 -3.196 4.437 1.00 89.94 351 MET A N 1
ATOM 2733 C CA . MET A 1 351 ? 10.271 -2.175 3.416 1.00 89.94 351 MET A CA 1
ATOM 2734 C C . MET A 1 351 ? 11.445 -1.196 3.313 1.00 89.94 351 MET A C 1
ATOM 2736 O O . MET A 1 351 ? 11.857 -0.851 2.213 1.00 89.94 351 MET A O 1
ATOM 2740 N N . ALA A 1 352 ? 12.032 -0.784 4.442 1.00 88.19 352 ALA A N 1
ATOM 2741 C CA . ALA A 1 352 ? 13.226 0.063 4.449 1.00 88.19 352 ALA A CA 1
ATOM 2742 C C . ALA A 1 352 ? 14.440 -0.660 3.845 1.00 88.19 352 ALA A C 1
ATOM 2744 O O . ALA A 1 352 ? 15.221 -0.066 3.106 1.00 88.19 352 ALA A O 1
ATOM 2745 N N . SER A 1 353 ? 14.577 -1.959 4.125 1.00 91.56 353 SER A N 1
ATOM 2746 C CA . SER A 1 353 ? 15.575 -2.794 3.464 1.00 91.56 353 SER A CA 1
ATOM 2747 C C . SER A 1 353 ? 15.318 -2.858 1.957 1.00 91.56 353 SER A C 1
ATOM 2749 O O . SER A 1 353 ? 16.243 -2.640 1.183 1.00 91.56 353 SER A O 1
ATOM 2751 N N . MET A 1 354 ? 14.071 -3.056 1.526 1.00 92.88 354 MET A N 1
ATOM 2752 C CA . MET A 1 354 ? 13.695 -3.052 0.112 1.00 92.88 354 MET A CA 1
ATOM 2753 C C . MET A 1 354 ? 14.028 -1.720 -0.574 1.00 92.88 354 MET A C 1
ATOM 2755 O O . MET A 1 354 ? 14.664 -1.752 -1.621 1.00 92.88 354 MET A O 1
ATOM 2759 N N . ASP A 1 355 ? 13.714 -0.564 0.028 1.00 92.75 355 ASP A N 1
ATOM 2760 C CA . ASP A 1 355 ? 14.106 0.757 -0.509 1.00 92.75 355 ASP A CA 1
ATOM 2761 C C . ASP A 1 355 ? 15.622 0.868 -0.708 1.00 92.75 355 ASP A C 1
ATOM 2763 O O . ASP A 1 355 ? 16.085 1.301 -1.763 1.00 92.75 355 ASP A O 1
ATOM 2767 N N . SER A 1 356 ? 16.407 0.416 0.275 1.00 91.38 356 SER A N 1
ATOM 2768 C CA . SER A 1 356 ? 17.868 0.423 0.176 1.00 91.38 356 SER A CA 1
ATOM 2769 C C . SER A 1 356 ? 18.371 -0.411 -1.006 1.00 91.38 356 SER A C 1
ATOM 2771 O O . SER A 1 356 ? 19.272 0.032 -1.718 1.00 91.38 356 SER A O 1
ATOM 2773 N N . HIS A 1 357 ? 17.800 -1.596 -1.240 1.00 92.75 357 HIS A N 1
ATOM 2774 C CA . HIS A 1 357 ? 18.207 -2.461 -2.354 1.00 92.75 357 HIS A CA 1
ATOM 2775 C C . HIS A 1 357 ? 17.720 -1.926 -3.704 1.00 92.75 357 HIS A C 1
ATOM 2777 O O . HIS A 1 357 ? 18.462 -1.990 -4.678 1.00 92.75 357 HIS A O 1
ATOM 2783 N N . VAL A 1 358 ? 16.530 -1.319 -3.772 1.00 92.25 358 VAL A N 1
ATOM 2784 C CA . VAL A 1 358 ? 16.061 -0.620 -4.982 1.00 92.25 358 VAL A CA 1
ATOM 2785 C C . VAL A 1 358 ? 16.973 0.572 -5.304 1.00 92.25 358 VAL A C 1
ATOM 2787 O O . VAL A 1 358 ? 17.326 0.777 -6.462 1.00 92.25 358 VAL A O 1
ATOM 2790 N N . GLY A 1 359 ? 17.429 1.327 -4.298 1.00 89.50 359 GLY A N 1
ATOM 2791 C CA . GLY A 1 359 ? 18.411 2.403 -4.486 1.00 89.50 359 GLY A CA 1
ATOM 2792 C C . GLY A 1 359 ? 19.791 1.902 -4.931 1.00 89.50 359 GLY A C 1
ATOM 2793 O O . GLY A 1 359 ? 20.459 2.538 -5.753 1.00 89.50 359 GLY A O 1
ATOM 2794 N N . ALA A 1 360 ? 20.218 0.739 -4.438 1.00 89.19 360 ALA A N 1
ATOM 2795 C CA . ALA A 1 360 ? 21.436 0.094 -4.913 1.00 89.19 360 ALA A CA 1
ATOM 2796 C C . ALA A 1 360 ? 21.285 -0.377 -6.370 1.00 89.19 360 ALA A C 1
ATOM 2798 O O . ALA A 1 360 ? 22.171 -0.130 -7.185 1.00 89.19 360 ALA A O 1
ATOM 2799 N N . LEU A 1 361 ? 20.130 -0.942 -6.730 1.00 87.62 361 LEU A N 1
ATOM 2800 C CA . LEU A 1 361 ? 19.800 -1.346 -8.095 1.00 87.62 361 LEU A CA 1
ATOM 2801 C C . LEU A 1 361 ? 19.775 -0.154 -9.061 1.00 87.62 361 LEU A C 1
ATOM 2803 O O . LEU A 1 361 ? 20.333 -0.247 -10.150 1.00 87.62 361 LEU A O 1
ATOM 2807 N N . GLU A 1 362 ? 19.223 0.990 -8.652 1.00 87.44 362 GLU A N 1
ATOM 2808 C CA . GLU A 1 362 ? 19.281 2.253 -9.409 1.00 87.44 362 GLU A CA 1
ATOM 2809 C C . GLU A 1 362 ? 20.732 2.681 -9.700 1.00 87.44 362 GLU A C 1
ATOM 2811 O O . GLU A 1 362 ? 21.072 3.122 -10.807 1.00 87.44 362 GLU A O 1
ATOM 2816 N N . THR A 1 363 ? 21.615 2.499 -8.716 1.00 83.94 363 THR A N 1
ATOM 2817 C CA . THR A 1 363 ? 23.049 2.777 -8.857 1.00 83.94 363 THR A CA 1
ATOM 2818 C C . THR A 1 363 ? 23.711 1.794 -9.822 1.00 83.94 363 THR A C 1
ATOM 2820 O O . THR A 1 363 ? 24.479 2.221 -10.687 1.00 83.94 363 THR A O 1
ATOM 2823 N N . THR A 1 364 ? 23.395 0.500 -9.719 1.00 80.19 364 THR A N 1
ATOM 2824 C CA . THR A 1 364 ? 23.886 -0.537 -10.636 1.00 80.19 364 THR A CA 1
ATOM 2825 C C . THR A 1 364 ? 23.439 -0.247 -12.064 1.00 80.19 364 THR A C 1
ATOM 2827 O O . THR A 1 364 ? 24.284 -0.157 -12.945 1.00 80.19 364 THR A O 1
ATOM 2830 N N . VAL A 1 365 ? 22.153 0.030 -12.294 1.00 79.69 365 VAL A N 1
ATOM 2831 C CA . VAL A 1 365 ? 21.598 0.415 -13.605 1.00 79.69 365 VAL A CA 1
ATOM 2832 C C . VAL A 1 365 ? 22.324 1.618 -14.204 1.00 79.69 365 VAL A C 1
ATOM 2834 O O . VAL A 1 365 ? 22.706 1.596 -15.374 1.00 79.69 365 VAL A O 1
ATOM 2837 N N . THR A 1 366 ? 22.593 2.641 -13.390 1.00 75.44 366 THR A N 1
ATOM 2838 C CA . THR A 1 366 ? 23.358 3.811 -13.839 1.00 75.44 366 THR A CA 1
ATOM 2839 C C . THR A 1 366 ? 24.769 3.416 -14.293 1.00 75.44 366 THR A C 1
ATOM 2841 O O . THR A 1 366 ? 25.274 3.968 -15.261 1.00 75.44 366 THR A O 1
ATOM 2844 N N . GLN A 1 367 ? 25.413 2.445 -13.642 1.00 72.50 367 GLN A N 1
ATOM 2845 C CA . GLN A 1 367 ? 26.726 1.943 -14.062 1.00 72.50 367 GLN A CA 1
ATOM 2846 C C . GLN A 1 367 ? 26.648 1.075 -15.327 1.00 72.50 367 GLN A C 1
ATOM 2848 O O . GLN A 1 367 ? 27.548 1.153 -16.162 1.00 72.50 367 GLN A O 1
ATOM 2853 N N . LEU A 1 368 ? 25.578 0.289 -15.504 1.00 68.75 368 LEU A N 1
ATOM 2854 C CA . LEU A 1 368 ? 25.353 -0.512 -16.717 1.00 68.75 368 LEU A CA 1
ATOM 2855 C C . LEU A 1 368 ? 25.250 0.370 -17.960 1.00 68.75 368 LEU A C 1
ATOM 2857 O O . LEU A 1 368 ? 25.877 0.046 -18.965 1.00 68.75 368 LEU A O 1
ATOM 2861 N N . LEU A 1 369 ? 24.553 1.508 -17.866 1.00 68.31 369 LEU A N 1
ATOM 2862 C CA . LEU A 1 369 ? 24.494 2.525 -18.924 1.00 68.31 369 LEU A CA 1
ATOM 2863 C C . LEU A 1 369 ? 25.902 2.921 -19.413 1.00 68.31 369 LEU A C 1
ATOM 2865 O O . LEU A 1 369 ? 26.126 3.058 -20.613 1.00 68.31 369 LEU A O 1
ATOM 2869 N N . PHE A 1 370 ? 26.860 3.086 -18.493 1.00 63.25 370 PHE A N 1
ATOM 2870 C CA . PHE A 1 370 ? 28.224 3.514 -18.823 1.00 63.25 370 PHE A CA 1
ATOM 2871 C C . PHE A 1 370 ? 29.122 2.390 -19.359 1.00 63.25 370 PHE A C 1
ATOM 2873 O O . PHE A 1 370 ? 30.068 2.676 -20.094 1.00 63.25 370 PHE A O 1
ATOM 2880 N N . HIS A 1 371 ? 28.871 1.133 -18.980 1.00 59.84 371 HIS A N 1
ATOM 2881 C CA . HIS A 1 371 ? 29.785 0.014 -19.245 1.00 59.84 371 HIS A CA 1
ATOM 2882 C C . HIS A 1 371 ? 29.291 -0.974 -20.311 1.00 59.84 371 HIS A C 1
ATOM 2884 O O . HIS A 1 371 ? 30.105 -1.525 -21.052 1.00 59.84 371 HIS A O 1
ATOM 2890 N N . LEU A 1 372 ? 27.979 -1.187 -20.433 1.00 54.47 372 LEU A N 1
ATOM 2891 C CA . LEU A 1 372 ? 27.380 -2.157 -21.349 1.00 54.47 372 LEU A CA 1
ATOM 2892 C C . LEU A 1 372 ? 26.743 -1.453 -22.550 1.00 54.47 372 LEU A C 1
ATOM 2894 O O . LEU A 1 372 ? 25.530 -1.429 -22.725 1.00 54.47 372 LEU A O 1
ATOM 2898 N N . GLY A 1 373 ? 27.585 -0.960 -23.455 1.00 51.91 373 GLY A N 1
ATOM 2899 C CA . GLY A 1 373 ? 27.173 -0.597 -24.817 1.00 51.91 373 GLY A CA 1
ATOM 2900 C C . GLY A 1 373 ? 26.856 -1.809 -25.714 1.00 51.91 373 GLY A C 1
ATOM 2901 O O . GLY A 1 373 ? 26.875 -1.676 -26.936 1.00 51.91 373 GLY A O 1
ATOM 2902 N N . SER A 1 374 ? 26.642 -3.010 -25.153 1.00 56.91 374 SER A N 1
ATOM 2903 C CA . SER A 1 374 ? 26.375 -4.220 -25.938 1.00 56.91 374 SER A CA 1
ATOM 2904 C C . SER A 1 374 ? 24.882 -4.391 -26.201 1.00 56.91 374 SER A C 1
ATOM 2906 O O . SER A 1 374 ? 24.084 -4.542 -25.276 1.00 56.91 374 SER A O 1
ATOM 2908 N N . ASP A 1 375 ? 24.538 -4.442 -27.482 1.00 64.62 375 ASP A N 1
ATOM 2909 C CA . ASP A 1 375 ? 23.171 -4.462 -27.989 1.00 64.62 375 ASP A CA 1
ATOM 2910 C C . ASP A 1 375 ? 22.288 -5.599 -27.425 1.00 64.62 375 ASP A C 1
ATOM 2912 O O . ASP A 1 375 ? 21.099 -5.367 -27.213 1.00 64.62 375 ASP A O 1
ATOM 2916 N N . GLU A 1 376 ? 22.842 -6.789 -27.167 1.00 71.50 376 GLU A N 1
ATOM 2917 C CA . GLU A 1 376 ? 22.088 -7.991 -26.756 1.00 71.50 376 GLU A CA 1
ATOM 2918 C C . GLU A 1 376 ? 21.695 -8.002 -25.271 1.00 71.50 376 GLU A C 1
ATOM 2920 O O . GLU A 1 376 ? 20.584 -8.401 -24.928 1.00 71.50 376 GLU A O 1
ATOM 2925 N N . VAL A 1 377 ? 22.576 -7.543 -24.376 1.00 71.88 377 VAL A N 1
ATOM 2926 C CA . VAL A 1 377 ? 22.305 -7.551 -22.927 1.00 71.88 377 VAL A CA 1
ATOM 2927 C C . VAL A 1 377 ? 21.164 -6.591 -22.586 1.00 71.88 377 VAL A C 1
ATOM 2929 O O . VAL A 1 377 ? 20.267 -6.950 -21.827 1.00 71.88 377 VAL A O 1
ATOM 2932 N N . THR A 1 378 ? 21.145 -5.417 -23.221 1.00 74.81 378 THR A N 1
ATOM 2933 C CA . THR A 1 378 ? 20.051 -4.441 -23.113 1.00 74.81 378 THR A CA 1
ATOM 2934 C C . THR A 1 378 ? 18.716 -5.030 -23.586 1.00 74.81 378 THR A C 1
ATOM 2936 O O . THR A 1 378 ? 17.686 -4.773 -22.978 1.00 74.81 378 THR A O 1
ATOM 2939 N N . GLU A 1 379 ? 18.698 -5.859 -24.637 1.00 76.12 379 GLU A N 1
ATOM 2940 C CA . GLU A 1 379 ? 17.446 -6.461 -25.140 1.00 76.12 379 GLU A CA 1
ATOM 2941 C C . GLU A 1 379 ? 16.872 -7.529 -24.221 1.00 76.12 379 GLU A C 1
ATOM 2943 O O . GLU A 1 379 ? 15.656 -7.690 -24.164 1.00 76.12 379 GLU A O 1
ATOM 2948 N N . MET A 1 380 ? 17.731 -8.248 -23.503 1.00 79.00 380 MET A N 1
ATOM 2949 C CA . MET A 1 380 ? 17.289 -9.295 -22.589 1.00 79.00 380 MET A CA 1
ATOM 2950 C C . MET A 1 380 ? 16.939 -8.741 -21.208 1.00 79.00 380 MET A C 1
ATOM 2952 O O . MET A 1 380 ? 15.888 -9.070 -20.666 1.00 79.00 380 MET A O 1
ATOM 2956 N N . LEU A 1 381 ? 17.809 -7.907 -20.627 1.00 81.62 381 LEU A N 1
ATOM 2957 C CA . LEU A 1 381 ? 17.664 -7.467 -19.239 1.00 81.62 381 LEU A CA 1
ATOM 2958 C C . LEU A 1 381 ? 16.665 -6.325 -19.072 1.00 81.62 381 LEU A C 1
ATOM 2960 O O . LEU A 1 381 ? 15.939 -6.326 -18.084 1.00 81.62 381 LEU A O 1
ATOM 2964 N N . CYS A 1 382 ? 16.604 -5.359 -19.993 1.00 83.56 382 CYS A N 1
ATOM 2965 C CA . CYS A 1 382 ? 15.771 -4.170 -19.796 1.00 83.56 382 CYS A CA 1
ATOM 2966 C C . CYS A 1 382 ? 14.270 -4.486 -19.686 1.00 83.56 382 CYS A C 1
ATOM 2968 O O . CYS A 1 382 ? 13.660 -3.997 -18.734 1.00 83.56 382 CYS A O 1
ATOM 2970 N N . PRO A 1 383 ? 13.666 -5.316 -20.565 1.00 83.19 383 PRO A N 1
ATOM 2971 C CA . PRO A 1 383 ? 12.252 -5.670 -20.433 1.00 83.19 383 PRO A CA 1
ATOM 2972 C C . PRO A 1 383 ? 11.955 -6.421 -19.129 1.00 83.19 383 PRO A C 1
ATOM 2974 O O . PRO A 1 383 ? 10.995 -6.090 -18.439 1.00 83.19 383 PRO A O 1
ATOM 2977 N N . ALA A 1 384 ? 12.807 -7.385 -18.762 1.00 87.50 384 ALA A N 1
ATOM 2978 C CA . ALA A 1 384 ? 12.648 -8.168 -17.535 1.00 87.50 384 ALA A CA 1
ATOM 2979 C C . ALA A 1 384 ? 12.794 -7.298 -16.276 1.00 87.50 384 ALA A C 1
ATOM 2981 O O . ALA A 1 384 ? 12.024 -7.420 -15.328 1.00 87.50 384 ALA A O 1
ATOM 2982 N N . LEU A 1 385 ? 13.766 -6.381 -16.272 1.00 88.62 385 LEU A N 1
ATOM 2983 C CA . LEU A 1 385 ? 13.997 -5.464 -15.161 1.00 88.62 385 LEU A CA 1
ATOM 2984 C C . LEU A 1 385 ? 12.815 -4.517 -14.971 1.00 88.62 385 LEU A C 1
ATOM 2986 O O . LEU A 1 385 ? 12.357 -4.321 -13.849 1.00 88.62 385 LEU A O 1
ATOM 2990 N N . LEU A 1 386 ? 12.308 -3.948 -16.060 1.00 86.31 386 LEU A N 1
ATOM 2991 C CA . LEU A 1 386 ? 11.181 -3.032 -16.012 1.00 86.31 386 LEU A CA 1
ATOM 2992 C C . LEU A 1 386 ? 9.894 -3.726 -15.551 1.00 86.31 386 LEU A C 1
ATOM 2994 O O . LEU A 1 386 ? 9.228 -3.223 -14.650 1.00 86.31 386 LEU A O 1
ATOM 2998 N N . SER A 1 387 ? 9.597 -4.901 -16.105 1.00 87.56 387 SER A N 1
ATOM 2999 C CA . SER A 1 387 ? 8.448 -5.719 -15.709 1.00 87.56 387 SER A CA 1
ATOM 3000 C C . SER A 1 387 ? 8.508 -6.092 -14.219 1.00 87.56 387 SER A C 1
ATOM 3002 O O . SER A 1 387 ? 7.527 -5.920 -13.489 1.00 87.56 387 SER A O 1
ATOM 3004 N N . ALA A 1 388 ? 9.684 -6.480 -13.712 1.00 90.12 388 ALA A N 1
ATOM 3005 C CA . ALA A 1 388 ? 9.890 -6.718 -12.284 1.00 90.12 388 ALA A CA 1
ATOM 3006 C C . ALA A 1 388 ? 9.684 -5.448 -11.433 1.00 90.12 388 ALA A C 1
ATOM 3008 O O . ALA A 1 388 ? 9.047 -5.514 -10.381 1.00 90.12 388 ALA A O 1
ATOM 3009 N N . VAL A 1 389 ? 10.175 -4.283 -11.878 1.00 90.19 389 VAL A N 1
ATOM 3010 C CA . VAL A 1 389 ? 9.970 -2.992 -11.189 1.00 90.19 389 VAL A CA 1
ATOM 3011 C C . VAL A 1 389 ? 8.491 -2.616 -11.146 1.00 90.19 389 VAL A C 1
ATOM 3013 O O . VAL A 1 389 ? 7.995 -2.226 -10.089 1.00 90.19 389 VAL A O 1
ATOM 3016 N N . ALA A 1 390 ? 7.763 -2.782 -12.247 1.00 87.06 390 ALA A N 1
ATOM 3017 C CA . ALA A 1 390 ? 6.332 -2.516 -12.293 1.00 87.06 390 ALA A CA 1
ATOM 3018 C C . ALA A 1 390 ? 5.523 -3.494 -11.448 1.00 87.06 390 ALA A C 1
ATOM 3020 O O . ALA A 1 390 ? 4.545 -3.098 -10.807 1.00 87.06 390 ALA A O 1
ATOM 3021 N N . LYS A 1 391 ? 5.939 -4.764 -11.388 1.00 89.25 391 LYS A N 1
ATOM 3022 C CA . LYS A 1 391 ? 5.327 -5.729 -10.479 1.00 89.25 391 LYS A CA 1
ATOM 3023 C C . LYS A 1 391 ? 5.567 -5.356 -9.018 1.00 89.25 391 LYS A C 1
ATOM 3025 O O . LYS A 1 391 ? 4.614 -5.355 -8.245 1.00 89.25 391 LYS A O 1
ATOM 3030 N N . LEU A 1 392 ? 6.793 -4.982 -8.653 1.00 90.50 392 LEU A N 1
ATOM 3031 C CA . LEU A 1 392 ? 7.113 -4.499 -7.308 1.00 90.50 392 LEU A CA 1
ATOM 3032 C C . LEU A 1 392 ? 6.340 -3.222 -6.958 1.00 90.50 392 LEU A C 1
ATOM 3034 O O . LEU A 1 392 ? 5.865 -3.097 -5.834 1.00 90.50 392 LEU A O 1
ATOM 3038 N N . GLY A 1 393 ? 6.162 -2.302 -7.909 1.00 87.44 393 GLY A N 1
ATOM 3039 C CA . GLY A 1 393 ? 5.333 -1.107 -7.730 1.00 87.44 393 GLY A CA 1
ATOM 3040 C C . GLY A 1 393 ? 3.886 -1.463 -7.402 1.00 87.44 393 GLY A C 1
ATOM 3041 O O . GLY A 1 393 ? 3.348 -0.991 -6.401 1.00 87.44 393 GLY A O 1
ATOM 3042 N N . ARG A 1 394 ? 3.283 -2.370 -8.180 1.00 86.81 394 ARG A N 1
ATOM 3043 C CA . ARG A 1 394 ? 1.934 -2.899 -7.914 1.00 86.81 394 ARG A CA 1
ATOM 3044 C C . ARG A 1 394 ? 1.840 -3.578 -6.548 1.00 86.81 394 ARG A C 1
ATOM 3046 O O . ARG A 1 394 ? 0.957 -3.248 -5.771 1.00 86.81 394 ARG A O 1
ATOM 3053 N N . ASP A 1 395 ? 2.798 -4.440 -6.221 1.00 87.69 395 ASP A N 1
ATOM 3054 C CA . ASP A 1 395 ? 2.873 -5.137 -4.934 1.00 87.69 395 ASP A CA 1
ATOM 3055 C C . ASP A 1 395 ? 2.959 -4.158 -3.739 1.00 87.69 395 ASP A C 1
ATOM 3057 O O . ASP A 1 395 ? 2.301 -4.354 -2.714 1.00 87.69 395 ASP A O 1
ATOM 3061 N N . VAL A 1 396 ? 3.751 -3.085 -3.863 1.00 88.50 396 VAL A N 1
ATOM 3062 C CA . VAL A 1 396 ? 3.853 -2.013 -2.855 1.00 88.50 396 VAL A CA 1
ATOM 3063 C C . VAL A 1 396 ? 2.550 -1.223 -2.757 1.00 88.50 396 VAL A C 1
ATOM 3065 O O . VAL A 1 396 ? 2.125 -0.901 -1.648 1.00 88.50 396 VAL A O 1
ATOM 3068 N N . SER A 1 397 ? 1.900 -0.945 -3.889 1.00 84.69 397 SER A N 1
ATOM 3069 C CA . SER A 1 397 ? 0.599 -0.273 -3.926 1.00 84.69 397 SER A CA 1
ATOM 3070 C C . SER A 1 397 ? -0.484 -1.090 -3.224 1.00 84.69 397 SER A C 1
ATOM 3072 O O . SER A 1 397 ? -1.150 -0.587 -2.317 1.00 84.69 397 SER A O 1
ATOM 3074 N N . ASP A 1 398 ? -0.577 -2.383 -3.538 1.00 85.00 398 ASP A N 1
ATOM 3075 C CA . ASP A 1 398 ? -1.518 -3.306 -2.908 1.00 85.00 398 ASP A CA 1
ATOM 3076 C C . ASP A 1 398 ? -1.284 -3.410 -1.395 1.00 85.00 398 ASP A C 1
ATOM 3078 O O . ASP A 1 398 ? -2.235 -3.428 -0.605 1.00 85.00 398 ASP A O 1
ATOM 3082 N N . LEU A 1 399 ? -0.019 -3.435 -0.962 1.00 85.81 399 LEU A N 1
ATOM 3083 C CA . LEU A 1 399 ? 0.322 -3.381 0.457 1.00 85.81 399 LEU A CA 1
ATOM 3084 C C . LEU A 1 399 ? -0.108 -2.050 1.092 1.00 85.81 399 LEU A C 1
ATOM 3086 O O . LEU A 1 399 ? -0.624 -2.048 2.210 1.00 85.81 399 LEU A O 1
ATOM 3090 N N . GLY A 1 400 ? 0.075 -0.931 0.390 1.00 80.62 400 GLY A N 1
ATOM 3091 C CA . GLY A 1 400 ? -0.399 0.385 0.811 1.00 80.62 400 GLY A CA 1
ATOM 3092 C C . GLY A 1 400 ? -1.913 0.412 1.031 1.00 80.62 400 GLY A C 1
ATOM 3093 O O . GLY A 1 400 ? -2.371 0.892 2.069 1.00 80.62 400 GLY A O 1
ATOM 3094 N N . VAL A 1 401 ? -2.691 -0.170 0.113 1.00 80.69 401 VAL A N 1
ATOM 3095 C CA . VAL A 1 401 ? -4.153 -0.306 0.240 1.00 80.69 401 VAL A CA 1
ATOM 3096 C C . VAL A 1 401 ? -4.531 -1.156 1.456 1.00 80.69 401 VAL A C 1
ATOM 3098 O O . VAL A 1 401 ? -5.416 -0.774 2.224 1.00 80.69 401 VAL A O 1
ATOM 3101 N N . LEU A 1 402 ? -3.835 -2.273 1.689 1.00 82.56 402 LEU A N 1
ATOM 3102 C CA . LEU A 1 402 ? -4.069 -3.125 2.858 1.00 82.56 402 LEU A CA 1
ATOM 3103 C C . LEU A 1 402 ? -3.797 -2.378 4.174 1.00 82.56 402 LEU A C 1
ATOM 3105 O O . LEU A 1 402 ? -4.616 -2.424 5.094 1.00 82.56 402 LEU A O 1
ATOM 3109 N N . VAL A 1 403 ? -2.664 -1.670 4.260 1.00 78.94 403 VAL A N 1
ATOM 3110 C CA . VAL A 1 403 ? -2.303 -0.837 5.420 1.00 78.94 403 VAL A CA 1
ATOM 3111 C C . VAL A 1 403 ? -3.364 0.234 5.649 1.00 78.94 403 VAL A C 1
ATOM 3113 O O . VAL A 1 403 ? -3.843 0.384 6.773 1.00 78.94 403 VAL A O 1
ATOM 3116 N N . HIS A 1 404 ? -3.776 0.932 4.589 1.00 76.94 404 HIS A N 1
ATOM 3117 C CA . HIS A 1 404 ? -4.831 1.934 4.661 1.00 76.94 404 HIS A CA 1
ATOM 3118 C C . HIS A 1 404 ? -6.135 1.335 5.205 1.00 76.94 404 HIS A C 1
ATOM 3120 O O . HIS A 1 404 ? -6.715 1.897 6.128 1.00 76.94 404 HIS A O 1
ATOM 3126 N N . ASN A 1 405 ? -6.571 0.168 4.720 1.00 76.81 405 ASN A N 1
ATOM 3127 C CA . ASN A 1 405 ? -7.794 -0.482 5.202 1.00 76.81 405 ASN A CA 1
ATOM 3128 C C . ASN A 1 405 ? -7.756 -0.763 6.715 1.00 76.81 405 ASN A C 1
ATOM 3130 O O . ASN A 1 405 ? -8.738 -0.499 7.414 1.00 76.81 405 ASN A O 1
ATOM 3134 N N . VAL A 1 406 ? -6.623 -1.244 7.239 1.00 77.12 406 VAL A N 1
ATOM 3135 C CA . VAL A 1 406 ? -6.447 -1.504 8.680 1.00 77.12 406 VAL A CA 1
ATOM 3136 C C . VAL A 1 406 ? -6.452 -0.208 9.493 1.00 77.12 406 VAL A C 1
ATOM 3138 O O . VAL A 1 406 ? -7.136 -0.133 10.516 1.00 77.12 406 VAL A O 1
ATOM 3141 N N . LEU A 1 407 ? -5.718 0.817 9.052 1.00 74.44 407 LEU A N 1
ATOM 3142 C CA . LEU A 1 407 ? -5.634 2.100 9.759 1.00 74.44 407 LEU A CA 1
ATOM 3143 C C . LEU A 1 407 ? -6.972 2.847 9.746 1.00 74.44 407 LEU A C 1
ATOM 3145 O O . LEU A 1 407 ? -7.411 3.337 10.785 1.00 74.44 407 LEU A O 1
ATOM 3149 N N . SER A 1 408 ? -7.660 2.859 8.606 1.00 73.31 408 SER A N 1
ATOM 3150 C CA . SER A 1 408 ? -8.994 3.444 8.451 1.00 73.31 408 SER A CA 1
ATOM 3151 C C . SER A 1 408 ? -10.021 2.751 9.348 1.00 73.31 408 SER A C 1
ATOM 3153 O O . SER A 1 408 ? -10.840 3.408 9.993 1.00 73.31 408 SER A O 1
ATOM 3155 N N . TYR A 1 409 ? -9.947 1.423 9.459 1.00 74.69 409 TYR A N 1
ATOM 3156 C CA . TYR A 1 409 ? -10.789 0.655 10.373 1.00 74.69 409 TYR A CA 1
ATOM 3157 C C . TYR A 1 409 ? -10.497 0.988 11.851 1.00 74.69 409 TYR A C 1
ATOM 3159 O O . TYR A 1 409 ? -11.429 1.234 12.619 1.00 74.69 409 TYR A O 1
ATOM 3167 N N . ALA A 1 410 ? -9.223 1.097 12.247 1.00 73.44 410 ALA A N 1
ATOM 3168 C CA . ALA A 1 410 ? -8.828 1.511 13.599 1.00 73.44 410 ALA A CA 1
ATOM 3169 C C . ALA A 1 410 ? -9.309 2.927 13.954 1.00 73.44 410 ALA A C 1
ATOM 3171 O O . ALA A 1 410 ? -9.857 3.160 15.035 1.00 73.44 410 ALA A O 1
ATOM 3172 N N . ALA A 1 411 ? -9.159 3.867 13.024 1.00 71.62 411 ALA A N 1
ATOM 3173 C CA . ALA A 1 411 ? -9.599 5.241 13.204 1.00 71.62 411 ALA A CA 1
ATOM 3174 C C . ALA A 1 411 ? -11.124 5.345 13.358 1.00 71.62 411 ALA A C 1
ATOM 3176 O O . ALA A 1 411 ? -11.617 6.086 14.211 1.00 71.62 411 ALA A O 1
ATOM 3177 N N . GLY A 1 412 ? -11.879 4.559 12.591 1.00 71.88 412 GLY A N 1
ATOM 3178 C CA . GLY A 1 412 ? -13.329 4.511 12.720 1.00 71.88 412 GLY A CA 1
ATOM 3179 C C . GLY A 1 412 ? -13.811 3.871 14.032 1.00 71.88 412 GLY A C 1
ATOM 3180 O O . GLY A 1 412 ? -14.804 4.325 14.605 1.00 71.88 412 GLY A O 1
ATOM 3181 N N . ILE A 1 413 ? -13.074 2.897 14.583 1.00 72.25 413 ILE A N 1
ATOM 3182 C CA . ILE A 1 413 ? -13.319 2.386 15.945 1.00 72.25 413 ILE A CA 1
ATOM 3183 C C . ILE A 1 413 ? -13.099 3.489 16.985 1.00 72.25 413 ILE A C 1
ATOM 3185 O O . ILE A 1 413 ? -13.920 3.653 17.888 1.00 72.25 413 ILE A O 1
ATOM 3189 N N . ARG A 1 414 ? -12.023 4.274 16.854 1.00 72.25 414 ARG A N 1
ATOM 3190 C CA . ARG A 1 414 ? -11.763 5.410 17.748 1.00 72.25 414 ARG A CA 1
ATOM 3191 C C . ARG A 1 414 ? -12.900 6.430 17.712 1.00 72.25 414 ARG A C 1
ATOM 3193 O O . ARG A 1 414 ? -13.379 6.832 18.770 1.00 72.25 414 ARG A O 1
ATOM 3200 N N . LEU A 1 415 ? -13.350 6.816 16.519 1.00 71.62 415 LEU A N 1
ATOM 3201 C CA . LEU A 1 415 ? -14.460 7.756 16.360 1.00 71.62 415 LEU A CA 1
ATOM 3202 C C . LEU A 1 415 ? -15.741 7.213 17.009 1.00 71.62 415 LEU A C 1
ATOM 3204 O O . LEU A 1 415 ? -16.393 7.907 17.785 1.00 71.62 415 LEU A O 1
ATOM 3208 N N . THR A 1 416 ? -16.048 5.937 16.767 1.00 71.44 416 THR A N 1
ATOM 3209 C CA . THR A 1 416 ? -17.185 5.243 17.387 1.00 71.44 416 THR A CA 1
ATOM 3210 C C . THR A 1 416 ? -17.111 5.293 18.916 1.00 71.44 416 THR A C 1
ATOM 3212 O O . THR A 1 416 ? -18.109 5.577 19.581 1.00 71.44 416 THR A O 1
ATOM 3215 N N . ALA A 1 417 ? -15.927 5.049 19.485 1.00 71.81 417 ALA A N 1
ATOM 3216 C CA . ALA A 1 417 ? -15.709 5.108 20.924 1.00 71.81 417 ALA A CA 1
ATOM 3217 C C . ALA A 1 417 ? -15.965 6.512 21.491 1.00 71.81 417 ALA A C 1
ATOM 3219 O O . ALA A 1 417 ? -16.662 6.653 22.496 1.00 71.81 417 ALA A O 1
ATOM 3220 N N . GLN A 1 418 ? -15.457 7.552 20.828 1.00 74.06 418 GLN A N 1
ATOM 3221 C CA . GLN A 1 418 ? -15.670 8.943 21.231 1.00 74.06 418 GLN A CA 1
ATOM 3222 C C . GLN A 1 418 ? -17.153 9.337 21.166 1.00 74.06 418 GLN A C 1
ATOM 3224 O O . GLN A 1 418 ? -17.675 9.923 22.116 1.00 74.06 418 GLN A O 1
ATOM 3229 N N . MET A 1 419 ? -17.855 8.960 20.091 1.00 71.75 419 MET A N 1
ATOM 3230 C CA . MET A 1 419 ? -19.291 9.217 19.931 1.00 71.75 419 MET A CA 1
ATOM 3231 C C . MET A 1 419 ? -20.118 8.550 21.032 1.00 71.75 419 MET A C 1
ATOM 3233 O O . MET A 1 419 ? -21.000 9.180 21.610 1.00 71.75 419 MET A O 1
ATOM 3237 N N . ALA A 1 420 ? -19.805 7.303 21.379 1.00 71.38 420 ALA A N 1
ATOM 3238 C CA . ALA A 1 420 ? -20.490 6.587 22.449 1.00 71.38 420 ALA A CA 1
ATOM 3239 C C . ALA A 1 420 ? -20.239 7.197 23.837 1.00 71.38 420 ALA A C 1
ATOM 3241 O O . ALA A 1 420 ? -21.167 7.288 24.640 1.00 71.38 420 ALA A O 1
ATOM 3242 N N . ILE A 1 421 ? -19.016 7.661 24.122 1.00 73.81 421 ILE A N 1
ATOM 3243 C CA . ILE A 1 421 ? -18.715 8.366 25.377 1.00 73.81 421 ILE A CA 1
ATOM 3244 C C . ILE A 1 421 ? -19.479 9.693 25.447 1.00 73.81 421 ILE A C 1
ATOM 3246 O O . ILE A 1 421 ? -20.007 10.044 26.502 1.00 73.81 421 ILE A O 1
ATOM 3250 N N . ARG A 1 422 ? -19.566 10.430 24.335 1.00 74.00 422 ARG A N 1
ATOM 3251 C CA . ARG A 1 422 ? -20.341 11.674 24.264 1.00 74.00 422 ARG A CA 1
ATOM 3252 C C . ARG A 1 422 ? -21.830 11.422 24.483 1.00 74.00 422 ARG A C 1
ATOM 3254 O O . ARG A 1 422 ? -22.427 12.056 25.343 1.00 74.00 422 ARG A O 1
ATOM 3261 N N . LEU A 1 423 ? -22.396 10.433 23.798 1.00 73.12 423 LEU A N 1
ATOM 3262 C CA . LEU A 1 423 ? -23.776 10.008 24.013 1.00 73.12 423 LEU A CA 1
ATOM 3263 C C . LEU A 1 423 ? -24.033 9.657 25.489 1.00 73.12 423 LEU A C 1
ATOM 3265 O O . LEU A 1 423 ? -25.033 10.085 26.060 1.00 73.12 423 LEU A O 1
ATOM 3269 N N . ALA A 1 424 ? -23.116 8.925 26.128 1.00 73.88 424 ALA A N 1
ATOM 3270 C CA . ALA A 1 424 ? -23.211 8.598 27.548 1.00 73.88 424 ALA A CA 1
ATOM 3271 C C . ALA A 1 424 ? -23.276 9.844 28.440 1.00 73.88 424 ALA A C 1
ATOM 3273 O O . ALA A 1 424 ? -24.066 9.883 29.388 1.00 73.88 424 ALA A O 1
ATOM 3274 N N . LYS A 1 425 ? -22.460 10.862 28.136 1.00 79.19 425 LYS A N 1
ATOM 3275 C CA . LYS A 1 425 ? -22.458 12.146 28.848 1.00 79.19 425 LYS A CA 1
ATOM 3276 C C . LYS A 1 425 ? -23.793 12.864 28.686 1.00 79.19 425 LYS A C 1
ATOM 3278 O O . LYS A 1 425 ? -24.373 13.248 29.696 1.00 79.19 425 LYS A O 1
ATOM 3283 N N . ASP A 1 426 ? -24.315 12.951 27.468 1.00 73.50 426 ASP A N 1
ATOM 3284 C CA . ASP A 1 426 ? -25.577 13.643 27.179 1.00 73.50 426 ASP A CA 1
ATOM 3285 C C . ASP A 1 426 ? -26.776 12.971 27.857 1.00 73.50 426 ASP A C 1
ATOM 3287 O O . ASP A 1 426 ? -27.617 13.640 28.459 1.00 73.50 426 ASP A O 1
ATOM 3291 N N . ILE A 1 427 ? -26.834 11.635 27.822 1.00 73.81 427 ILE A N 1
ATOM 3292 C CA . ILE A 1 427 ? -27.856 10.858 28.538 1.00 73.81 427 ILE A CA 1
ATOM 3293 C C . ILE A 1 427 ? -27.779 11.141 30.037 1.00 73.81 427 ILE A C 1
ATOM 3295 O O . ILE A 1 427 ? -28.792 11.408 30.683 1.00 73.81 427 ILE A O 1
ATOM 3299 N N . THR A 1 428 ? -26.569 11.079 30.593 1.00 79.12 428 THR A N 1
ATOM 3300 C CA . THR A 1 428 ? -26.354 11.255 32.028 1.00 79.12 428 THR A CA 1
ATOM 3301 C C . THR A 1 428 ? -26.716 12.667 32.473 1.00 79.12 428 THR A C 1
ATOM 3303 O O . THR A 1 428 ? -27.403 12.835 33.479 1.00 79.12 428 THR A O 1
ATOM 3306 N N . HIS A 1 429 ? -26.307 13.674 31.704 1.00 80.94 429 HIS A N 1
ATOM 3307 C CA . HIS A 1 429 ? -26.626 15.073 31.951 1.00 80.94 429 HIS A CA 1
ATOM 3308 C C . HIS A 1 429 ? -28.140 15.302 31.941 1.00 80.94 429 HIS A C 1
ATOM 3310 O O . HIS A 1 429 ? -28.691 15.786 32.930 1.00 80.94 429 HIS A O 1
ATOM 3316 N N . PHE A 1 430 ? -28.833 14.824 30.902 1.00 76.88 430 PHE A N 1
ATOM 3317 C CA . PHE A 1 430 ? -30.287 14.921 30.816 1.00 76.88 430 PHE A CA 1
ATOM 3318 C C . PHE A 1 430 ? -30.985 14.297 32.029 1.00 76.88 430 PHE A C 1
ATOM 3320 O O . PHE A 1 430 ? -31.875 14.915 32.614 1.00 76.88 430 PHE A O 1
ATOM 3327 N N . ILE A 1 431 ? -30.574 13.092 32.438 1.00 76.56 431 ILE A N 1
ATOM 3328 C CA . ILE A 1 431 ? -31.181 12.397 33.578 1.00 76.56 431 ILE A CA 1
ATOM 3329 C C . ILE A 1 431 ? -30.940 13.165 34.884 1.00 76.56 431 ILE A C 1
ATOM 3331 O O . ILE A 1 431 ? -31.874 13.351 35.662 1.00 76.56 431 ILE A O 1
ATOM 3335 N N . VAL A 1 432 ? -29.725 13.659 35.124 1.00 81.81 432 VAL A N 1
ATOM 3336 C CA . VAL A 1 432 ? -29.391 14.418 36.344 1.00 81.81 432 VAL A CA 1
ATOM 3337 C C . VAL A 1 432 ? -30.151 15.750 36.426 1.00 81.81 432 VAL A C 1
ATOM 3339 O O . VAL A 1 432 ? -30.529 16.192 37.520 1.00 81.81 432 VAL A O 1
ATOM 3342 N N . GLU A 1 433 ? -30.397 16.397 35.289 1.00 79.00 433 GLU A N 1
ATOM 3343 C CA . GLU A 1 433 ? -31.117 17.669 35.234 1.00 79.00 433 GLU A CA 1
ATOM 3344 C C . GLU A 1 433 ? -32.634 17.510 35.352 1.00 79.00 433 GLU A C 1
ATOM 3346 O O . GLU A 1 433 ? -33.277 18.292 36.055 1.00 79.00 433 GLU A O 1
ATOM 3351 N N . ASN A 1 434 ? -33.199 16.477 34.726 1.00 73.19 434 ASN A N 1
ATOM 3352 C CA . ASN A 1 434 ? -34.644 16.376 34.514 1.00 73.19 434 ASN A CA 1
ATOM 3353 C C . ASN A 1 434 ? -35.337 15.342 35.410 1.00 73.19 434 ASN A C 1
ATOM 3355 O O . ASN A 1 434 ? -36.565 15.373 35.544 1.00 73.19 434 ASN A O 1
ATOM 3359 N N . ILE A 1 435 ? -34.581 14.439 36.042 1.00 74.44 435 ILE A N 1
ATOM 3360 C CA . ILE A 1 435 ? -35.120 13.329 36.835 1.00 74.44 435 ILE A CA 1
ATOM 3361 C C . ILE A 1 435 ? -34.718 13.474 38.303 1.00 74.44 435 ILE A C 1
ATOM 3363 O O . ILE A 1 435 ? -33.585 13.818 38.640 1.00 74.44 435 ILE A O 1
ATOM 3367 N N . VAL A 1 436 ? -35.671 13.207 39.197 1.00 77.44 436 VAL A N 1
ATOM 3368 C CA . VAL A 1 436 ? -35.459 13.175 40.647 1.00 77.44 436 VAL A CA 1
ATOM 3369 C C . VAL A 1 436 ? -36.053 11.916 41.280 1.00 77.44 436 VAL A C 1
ATOM 3371 O O . VAL A 1 436 ? -37.016 11.337 40.773 1.00 77.44 436 VAL A O 1
ATOM 3374 N N . ASP A 1 437 ? -35.467 11.482 42.389 1.00 78.38 437 ASP A N 1
ATOM 3375 C CA . ASP A 1 437 ? -35.932 10.372 43.218 1.00 78.38 437 ASP A CA 1
ATOM 3376 C C . ASP A 1 437 ? -37.075 10.787 44.172 1.00 78.38 437 ASP A C 1
ATOM 3378 O O . ASP A 1 437 ? -37.559 11.924 44.164 1.00 78.38 437 ASP A O 1
ATOM 3382 N N . GLU A 1 438 ? -37.515 9.864 45.036 1.00 73.19 438 GLU A N 1
ATOM 3383 C CA . GLU A 1 438 ? -38.543 10.134 46.054 1.00 73.19 438 GLU A CA 1
ATOM 3384 C C . GLU A 1 438 ? -38.145 11.236 47.060 1.00 73.19 438 GLU A C 1
ATOM 3386 O O . GLU A 1 438 ? -39.018 11.803 47.719 1.00 73.19 438 GLU A O 1
ATOM 3391 N N . THR A 1 439 ? -36.853 11.566 47.168 1.00 78.12 439 THR A N 1
ATOM 3392 C CA . THR A 1 439 ? -36.316 12.625 48.038 1.00 78.12 439 THR A CA 1
ATOM 3393 C C . THR A 1 439 ? -36.202 13.983 47.339 1.00 78.12 439 THR A C 1
ATOM 3395 O O . THR A 1 439 ? -35.838 14.973 47.978 1.00 78.12 439 THR A O 1
ATOM 3398 N N . GLY A 1 440 ? -36.534 14.054 46.045 1.00 74.44 440 GLY A N 1
ATOM 3399 C CA . GLY A 1 440 ? -36.423 15.264 45.231 1.00 74.44 440 GLY A CA 1
ATOM 3400 C C . GLY A 1 440 ? -34.994 15.574 44.777 1.00 74.44 440 GLY A C 1
ATOM 3401 O O . GLY A 1 440 ? -34.737 16.680 44.304 1.00 74.44 440 GLY A O 1
ATOM 3402 N N . LYS A 1 441 ? -34.060 14.626 44.915 1.00 81.75 441 LYS A N 1
ATOM 3403 C CA . LYS A 1 441 ? -32.672 14.759 44.452 1.00 81.75 441 LYS A CA 1
ATOM 3404 C C . LYS A 1 441 ? -32.468 13.981 43.161 1.00 81.75 441 LYS A C 1
ATOM 3406 O O . LYS A 1 441 ? -33.203 13.042 42.882 1.00 81.75 441 LYS A O 1
ATOM 3411 N N . ALA A 1 442 ? -31.471 14.370 42.369 1.00 81.00 442 ALA A N 1
ATOM 3412 C CA . ALA A 1 442 ? -31.086 13.580 41.206 1.00 81.00 442 ALA A CA 1
ATOM 3413 C C . ALA A 1 442 ? -30.659 12.159 41.637 1.00 81.00 442 ALA A C 1
ATOM 3415 O O . ALA A 1 442 ? -30.109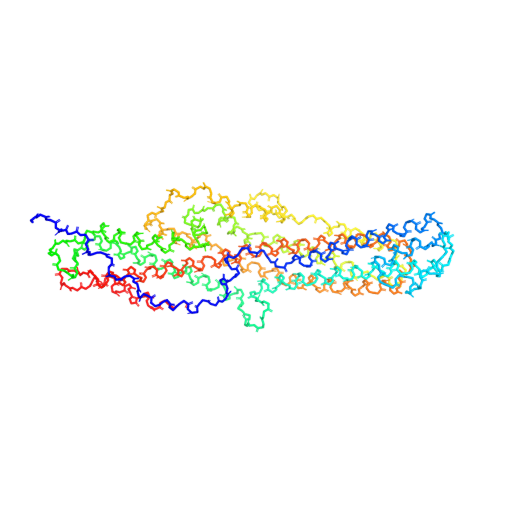 12.006 42.734 1.00 81.00 442 ALA A O 1
ATOM 3416 N N . PRO A 1 443 ? -30.890 11.133 40.801 1.00 81.81 443 PRO A N 1
ATOM 3417 C CA . PRO A 1 443 ? -30.464 9.769 41.095 1.00 81.81 443 PRO A CA 1
ATOM 3418 C C . PRO A 1 443 ? -28.954 9.695 41.359 1.00 81.81 443 PRO A C 1
ATOM 3420 O O . PRO A 1 443 ? -28.150 10.184 40.559 1.00 81.81 443 PRO A O 1
ATOM 3423 N N . VAL A 1 444 ? -28.561 9.088 42.480 1.00 82.88 444 VAL A N 1
ATOM 3424 C CA . VAL A 1 444 ? -27.155 9.040 42.919 1.00 82.88 444 VAL A CA 1
ATOM 3425 C C . VAL A 1 444 ? -26.293 8.291 41.909 1.00 82.88 444 VAL A C 1
ATOM 3427 O O . VAL A 1 444 ? -25.200 8.744 41.582 1.00 82.88 444 VAL A O 1
ATOM 3430 N N . GLU A 1 445 ? -26.817 7.206 41.344 1.00 82.31 445 GLU A N 1
ATOM 3431 C CA . GLU A 1 445 ? -26.126 6.365 40.369 1.00 82.31 445 GLU A CA 1
ATOM 3432 C C . GLU A 1 445 ? -25.741 7.155 39.107 1.00 82.31 445 GLU A C 1
ATOM 3434 O O . GLU A 1 445 ? -24.628 7.017 38.597 1.00 82.31 445 GLU A O 1
ATOM 3439 N N . TRP A 1 446 ? -26.630 8.038 38.641 1.00 82.12 446 TRP A N 1
ATOM 3440 C CA . TRP A 1 446 ? -26.399 8.882 37.466 1.00 82.12 446 TRP A CA 1
ATOM 3441 C C . TRP A 1 446 ? -25.487 10.074 37.767 1.00 82.12 446 TRP A C 1
ATOM 3443 O O . TRP A 1 446 ? -24.652 10.426 36.937 1.00 82.12 446 TRP A O 1
ATOM 3453 N N . MET A 1 447 ? -25.569 10.662 38.965 1.00 82.88 447 MET A N 1
ATOM 3454 C CA . MET A 1 447 ? -24.612 11.695 39.386 1.00 82.88 447 MET A CA 1
ATOM 3455 C C . MET A 1 447 ? -23.185 11.141 39.484 1.00 82.88 447 MET A C 1
ATOM 3457 O O . MET A 1 447 ? -22.233 11.779 39.030 1.00 82.88 447 MET A O 1
ATOM 3461 N N . GLU A 1 448 ? -23.027 9.945 40.054 1.00 84.38 448 GLU A N 1
ATOM 3462 C CA . GLU A 1 448 ? -21.731 9.273 40.129 1.00 84.38 448 GLU A CA 1
ATOM 3463 C C . GLU A 1 448 ? -21.193 8.912 38.744 1.00 84.38 448 GLU A C 1
ATOM 3465 O O . GLU A 1 448 ? -20.003 9.108 38.486 1.00 84.38 448 GLU A O 1
ATOM 3470 N N . LEU A 1 449 ? -22.057 8.425 37.847 1.00 81.25 449 LEU A N 1
ATOM 3471 C CA . LEU A 1 449 ? -21.701 8.163 36.455 1.00 81.25 449 LEU A CA 1
ATOM 3472 C C . LEU A 1 449 ? -21.226 9.441 35.752 1.00 81.25 449 LEU A C 1
ATOM 3474 O O . LEU A 1 449 ? -20.158 9.431 35.146 1.00 81.25 449 LEU A O 1
ATOM 3478 N N . GLY A 1 450 ? -21.944 10.557 35.896 1.00 81.50 450 GLY A N 1
ATOM 3479 C CA . GLY A 1 450 ? -21.575 11.836 35.281 1.00 81.50 450 GLY A CA 1
ATOM 3480 C C . GLY A 1 450 ? -20.189 12.300 35.725 1.00 81.50 450 GLY A C 1
ATOM 3481 O O . GLY A 1 450 ? -19.316 12.564 34.897 1.00 81.50 450 GLY A O 1
ATOM 3482 N N . ALA A 1 451 ? -19.930 12.259 37.034 1.00 82.81 451 ALA A N 1
ATOM 3483 C CA . ALA A 1 451 ? -18.627 12.603 37.601 1.00 82.81 451 ALA A CA 1
ATOM 3484 C C . ALA A 1 451 ? -17.490 11.663 37.152 1.00 82.81 451 ALA A C 1
ATOM 3486 O O . ALA A 1 451 ? -16.324 12.070 37.128 1.00 82.81 451 ALA A O 1
ATOM 3487 N N . ARG A 1 452 ? -17.788 10.397 36.821 1.00 80.19 452 ARG A N 1
ATOM 3488 C CA . ARG A 1 452 ? -16.814 9.457 36.240 1.00 80.19 452 ARG A CA 1
ATOM 3489 C C . ARG A 1 452 ? -16.563 9.752 34.762 1.00 80.19 452 ARG A C 1
ATOM 3491 O O . ARG A 1 452 ? -15.399 9.792 34.363 1.00 80.19 452 ARG A O 1
ATOM 3498 N N . LEU A 1 453 ? -17.610 10.011 33.981 1.00 77.06 453 LEU A N 1
ATOM 3499 C CA . LEU A 1 453 ? -17.517 10.334 32.554 1.00 77.06 453 LEU A CA 1
ATOM 3500 C C . LEU A 1 453 ? -16.742 11.634 32.301 1.00 77.06 453 LEU A C 1
ATOM 3502 O O . LEU A 1 453 ? -15.964 11.704 31.352 1.00 77.06 453 LEU A O 1
ATOM 3506 N N . GLU A 1 454 ? -16.877 12.644 33.162 1.00 79.31 454 GLU A N 1
ATOM 3507 C CA . GLU A 1 454 ? -16.097 13.890 33.073 1.00 79.31 454 GLU A CA 1
ATOM 3508 C C . GLU A 1 454 ? -14.584 13.685 33.246 1.00 79.31 454 GLU A C 1
ATOM 3510 O O . GLU A 1 454 ? -13.784 14.458 32.719 1.00 79.31 454 GLU A O 1
ATOM 3515 N N . ARG A 1 455 ? -14.163 12.627 33.951 1.00 77.38 455 ARG A N 1
ATOM 3516 C CA . ARG A 1 455 ? -12.737 12.302 34.139 1.00 77.38 455 ARG A CA 1
ATOM 3517 C C . ARG A 1 455 ? -12.125 11.595 32.934 1.00 77.38 455 ARG A C 1
ATOM 3519 O O . ARG A 1 455 ? -10.900 11.505 32.855 1.00 77.38 455 ARG A O 1
ATOM 3526 N N . ILE A 1 456 ? -12.949 11.088 32.018 1.00 68.31 456 ILE A N 1
ATOM 3527 C CA . ILE A 1 456 ? -12.487 10.506 30.760 1.00 68.31 456 ILE A CA 1
ATOM 3528 C C . ILE A 1 456 ? -12.161 11.671 29.822 1.00 68.31 456 ILE A C 1
ATOM 3530 O O . ILE A 1 456 ? -13.059 12.300 29.258 1.00 68.31 456 ILE A O 1
ATOM 3534 N N . ARG A 1 457 ? -10.862 11.975 29.712 1.00 58.47 457 ARG A N 1
ATOM 3535 C CA . ARG A 1 457 ? -10.308 12.876 28.696 1.00 58.47 457 ARG A CA 1
ATOM 3536 C C . ARG A 1 457 ? -9.980 12.060 27.448 1.00 58.47 457 ARG A C 1
ATOM 3538 O O . ARG A 1 457 ? -9.339 11.016 27.579 1.00 58.47 457 ARG A O 1
ATOM 3545 N N . TYR A 1 458 ? -10.434 12.539 26.297 1.00 55.62 458 TYR A N 1
ATOM 3546 C CA . TYR A 1 458 ? -10.106 12.037 24.962 1.00 55.62 458 TYR A CA 1
ATOM 3547 C C . TYR A 1 458 ? -9.220 13.052 24.254 1.00 55.62 458 TYR A C 1
ATOM 3549 O O . TYR A 1 458 ? -9.449 14.264 24.477 1.00 55.62 458 TYR A O 1
#

Nearest PDB structures (foldseek):
  5hxs-assembly1_A  TM=1.597E-01  e=1.144E-01  Methanocaldococcus jannaschii DSM 2661
  7zk8-assembly1_A  TM=1.876E-01  e=5.719E-01  Mus musculus
  5uig-assembly1_A  TM=1.235E-01  e=1.425E+00  Homo sapiens
  5a1s-assembly1_C  TM=1.148E-01  e=3.874E+00  Salmonella enterica
  7u6y-assembly1_E  TM=1.632E-01  e=8.475E+00  Cricetus cricetus